Protein AF-0000000075209210 (afdb_homodimer)

Secondary structure (DSSP, 8-state):
-------HHHHHHHHHHHHHHHHHHHHHH-TT-----HHHHHHHHHHH-HHHHHBHHHHHHHHHHHHHHHHHHHHHSS-SSPPPHHHHHHHHHHHHHHHSPPBHHHHSBS----EETT-BHHHHHHHHHH-S-SEEEEEETTEEEEEEEHHHHHHHHHHHEETTEEE-TT-BGGGGGGGS-GGGEEEEETT-BHHHHHHHHHHHHHTT----EEEEESSS-TTS---EEE-HHHHHH--HHHHHHHHHT-/-------HHHHHHHHHHHHHHHHHHHHHH-TT-----HHHHHHHHHHH-HHHHHBHHHHHHHHHHHHHHHHHHHHHSS-SSPPPHHHHHHHHHHHHHHHSPPBHHHHSBS----EETT-BHHHHHHHHHH-S-SEEEEEETTEEEEEEEHHHHHHHHHHHEETTEEE-TT-BGGGGGGGS-GGGEEEEETT-BHHHHHHHHHHHHHTT----EEEEESBS-TTS---EEE-HHHHHH--HHHHHHHHHT-

Foldseek 3Di:
DCPPPCPLVNQLVLLVVLLVLVLVLLCVLCVPDPPSDSLVSLVVLLVQFVLSVVCSVVNVVSSVQNCQQVVVCVPPVDRPDGDDPVNSVVSNLSSVLSVDFAFPLVLFDQDAAAAEQFAQVVVVVVVCVVDPDFWHFYDDPQFTDAIHGPQLVVVLQVVQDDPNDHDRPSPGNNSSSVSDDRLQEFFDARRHGRSVVSNVCVVCVVVVHHHAKYFYANHRDRSGHTRGIDGPVSNVVDPSSVVVVVVVVD/DCPPPCPLVNQLVLLVVLLVLVLVLLCVLCVPDPPSDSLVSLVVLLVQFVLSVVCSVVNVVSSVVNCQQVVVCVPPVDRPDGDDPVNSVVSNLSSVLSVDFAFPLVLFDQDAAAAEQFAQVVVVVVVCVVDPDFWHFYDDPQFTDAIHGPQLVVVLQVVQDDPNDHDRPSPGNNSSSVSDDRLQEFFDARRHGRSVVSNVCVVCVVVVHHHAKYFYANHRDRSGHTRGIDGPVSNVVDPRSVVVVVVVVD

Solvent-accessible surface area (backbone atoms only — not comparable to full-atom values): 26006 Å² total; per-residue (Å²): 135,86,79,79,77,77,46,61,66,51,41,39,50,55,35,50,52,26,48,51,49,41,48,51,51,38,46,66,76,36,73,86,53,82,68,80,46,63,66,57,32,47,53,56,42,28,74,43,20,67,75,43,33,4,24,38,35,17,49,40,9,48,49,10,26,47,50,35,29,54,65,38,29,73,72,73,80,43,62,71,22,33,62,10,67,28,22,34,53,16,42,40,50,43,31,48,45,70,71,59,51,57,37,43,63,76,66,26,45,56,85,67,66,70,40,49,46,77,39,42,40,66,56,51,38,46,51,46,58,74,41,95,55,60,70,30,48,25,30,53,96,64,26,61,74,49,64,45,35,56,65,17,48,45,38,40,49,51,72,46,54,53,94,51,24,35,76,39,71,93,38,29,43,55,73,32,51,85,52,37,66,81,62,28,52,46,56,33,35,42,81,36,32,48,58,60,50,34,42,49,53,43,51,31,46,76,65,74,32,70,61,57,35,38,37,26,10,79,76,29,41,61,71,44,65,73,55,18,40,36,38,66,67,50,63,68,63,56,52,65,76,60,51,52,53,60,54,68,78,96,132,88,79,78,75,77,46,61,66,51,41,39,49,52,36,50,51,26,50,50,50,41,48,51,51,38,46,65,76,37,74,87,53,83,67,80,46,61,66,56,32,46,55,57,41,29,75,44,20,66,75,44,34,3,24,38,36,17,51,41,9,49,50,12,25,47,49,36,28,53,66,36,30,71,69,74,81,44,61,71,23,34,61,11,68,28,23,32,52,17,42,40,51,42,30,49,45,71,72,58,52,57,38,43,62,79,67,25,46,56,86,67,67,70,41,48,46,76,37,41,40,66,56,51,39,47,51,47,57,73,41,97,54,62,70,30,49,25,33,54,96,64,25,61,74,49,66,45,35,57,64,17,50,43,39,40,49,51,73,46,55,52,95,51,25,36,75,39,71,93,38,27,43,56,71,32,52,85,53,37,66,81,63,28,54,45,57,33,34,43,81,36,31,48,58,60,50,34,43,50,54,43,53,31,46,76,68,72,31,70,62,58,32,38,36,27,10,80,76,29,42,60,71,43,67,73,53,18,41,37,39,67,67,50,63,69,63,55,53,65,76,60,53,52,54,60,55,68,76,97

Radius of gyration: 26.26 Å; Cα contacts (8 Å, |Δi|>4): 910; chains: 2; bounding box: 50×87×66 Å

pLDDT: mean 80.46, std 16.46, range [27.28, 98.5]

Structure (mmCIF, N/CA/C/O backbone):
data_AF-0000000075209210-model_v1
#
loop_
_entity.id
_entity.type
_entity.pdbx_description
1 polymer 'CBS domain-containing protein'
#
loop_
_atom_site.group_PDB
_atom_site.id
_atom_site.type_symbol
_atom_site.label_atom_id
_atom_site.label_alt_id
_atom_site.label_comp_id
_atom_site.label_asym_id
_atom_site.label_entity_id
_atom_site.label_seq_id
_atom_site.pdbx_PDB_ins_code
_atom_site.Cartn_x
_atom_site.Cartn_y
_atom_site.Cartn_z
_atom_site.occupancy
_atom_site.B_iso_or_equiv
_atom_site.auth_seq_id
_atom_site.auth_comp_id
_atom_site.auth_asym_id
_atom_site.auth_atom_id
_atom_site.pdbx_PDB_model_num
ATOM 1 N N . MET A 1 1 ? -7.086 50.344 -8.32 1 27.28 1 MET A N 1
ATOM 2 C CA . MET A 1 1 ? -6.574 49 -8.047 1 27.28 1 MET A CA 1
ATOM 3 C C . MET A 1 1 ? -6.816 48.625 -6.59 1 27.28 1 MET A C 1
ATOM 5 O O . MET A 1 1 ? -6.18 49.156 -5.684 1 27.28 1 MET A O 1
ATOM 9 N N . ASN A 1 2 ? -8.016 48.562 -5.98 1 30.44 2 ASN A N 1
ATOM 10 C CA . ASN A 1 2 ? -8.633 48.594 -4.656 1 30.44 2 ASN A CA 1
ATOM 11 C C . ASN A 1 2 ? -8.086 47.469 -3.76 1 30.44 2 ASN A C 1
ATOM 13 O O . ASN A 1 2 ? -8.312 46.281 -4.02 1 30.44 2 ASN A O 1
ATOM 17 N N . ASN A 1 3 ? -6.77 47.438 -3.27 1 36.44 3 ASN A N 1
ATOM 18 C CA . ASN A 1 3 ? -5.879 46.688 -2.381 1 36.44 3 ASN A CA 1
ATOM 19 C C . ASN A 1 3 ? -6.609 46.188 -1.134 1 36.44 3 ASN A C 1
ATOM 21 O O . ASN A 1 3 ? -6.832 46.969 -0.198 1 36.44 3 ASN A O 1
ATOM 25 N N . THR A 1 4 ? -7.773 45.5 -1.054 1 41.09 4 THR A N 1
ATOM 26 C CA . THR A 1 4 ? -8.766 45.156 -0.043 1 41.09 4 THR A CA 1
ATOM 27 C C . THR A 1 4 ? -8.086 44.594 1.199 1 41.09 4 THR A C 1
ATOM 29 O O . THR A 1 4 ? -7.445 43.531 1.133 1 41.09 4 THR A O 1
ATOM 32 N N . ASN A 1 5 ? -7.535 45.188 2.17 1 49.09 5 ASN A N 1
ATOM 33 C CA . ASN A 1 5 ? -6.922 45.062 3.488 1 49.09 5 ASN A CA 1
ATOM 34 C C . ASN A 1 5 ? -7.594 43.969 4.316 1 49.09 5 ASN A C 1
ATOM 36 O O . ASN A 1 5 ? -8.734 44.125 4.75 1 49.09 5 ASN A O 1
ATOM 40 N N . ILE A 1 6 ? -7.359 42.75 4.059 1 60 6 ILE A N 1
ATOM 41 C CA . ILE A 1 6 ? -7.957 41.688 4.859 1 60 6 ILE A CA 1
ATOM 42 C C . ILE A 1 6 ? -7.664 41.938 6.34 1 60 6 ILE A C 1
ATOM 44 O O . ILE A 1 6 ? -6.504 42.031 6.742 1 60 6 ILE A O 1
ATOM 48 N N . SER A 1 7 ? -8.586 42.438 7.09 1 65.56 7 SER A N 1
ATOM 49 C CA . SER A 1 7 ? -8.5 42.719 8.516 1 65.56 7 SER A CA 1
ATOM 50 C C . SER A 1 7 ? -8.18 41.469 9.312 1 65.56 7 SER A C 1
ATOM 52 O O . SER A 1 7 ? -8.5 40.344 8.883 1 65.56 7 SER A O 1
ATOM 54 N N . PRO A 1 8 ? -7.254 41.5 10.211 1 67.06 8 PRO A N 1
ATOM 55 C CA . PRO A 1 8 ? -6.969 40.375 11.102 1 67.06 8 PRO A CA 1
ATOM 56 C C . PRO A 1 8 ? -8.227 39.625 11.531 1 67.06 8 PRO A C 1
ATOM 58 O O . PRO A 1 8 ? -8.211 38.406 11.648 1 67.06 8 PRO A O 1
ATOM 61 N N . ASN A 1 9 ? -9.273 40.406 11.656 1 67.94 9 ASN A N 1
ATOM 62 C CA . ASN A 1 9 ? -10.531 39.75 12.023 1 67.94 9 ASN A CA 1
ATOM 63 C C . ASN A 1 9 ? -11.062 38.875 10.898 1 67.94 9 ASN A C 1
ATOM 65 O O . ASN A 1 9 ? -11.641 37.812 11.156 1 67.94 9 ASN A O 1
ATOM 69 N N . ASP A 1 10 ? -10.758 39.281 9.703 1 78.44 10 ASP A N 1
ATOM 70 C CA . ASP A 1 10 ? -11.188 38.5 8.547 1 78.44 10 ASP A CA 1
ATOM 71 C C . ASP A 1 10 ? -10.422 37.188 8.453 1 78.44 10 ASP A C 1
ATOM 73 O O . ASP A 1 10 ? -11 36.156 8.148 1 78.44 10 ASP A O 1
ATOM 77 N N . LEU A 1 11 ? -9.195 37.219 8.75 1 81.56 11 LEU A N 1
ATOM 78 C CA . LEU A 1 11 ? -8.367 36.031 8.711 1 81.56 11 LEU A CA 1
ATOM 79 C C . LEU A 1 11 ? -8.797 35.031 9.781 1 81.56 11 LEU A C 1
ATOM 81 O O . LEU A 1 11 ? -8.852 33.812 9.523 1 81.56 11 LEU A O 1
ATOM 85 N N . ALA A 1 12 ? -9.078 35.594 10.914 1 77.94 12 ALA A N 1
ATOM 86 C CA . ALA A 1 12 ? -9.523 34.75 12.008 1 77.94 12 ALA A CA 1
ATOM 87 C C . ALA A 1 12 ? -10.844 34.062 11.664 1 77.94 12 ALA A C 1
ATOM 89 O O . ALA A 1 12 ? -11.031 32.875 11.945 1 77.94 12 ALA A O 1
ATOM 90 N N . GLU A 1 13 ? -11.719 34.781 11.094 1 79.56 13 GLU A N 1
ATOM 91 C CA . GLU A 1 13 ? -13.016 34.25 10.695 1 79.56 13 GLU A CA 1
ATOM 92 C C . GLU A 1 13 ? -12.859 33.188 9.625 1 79.56 13 GLU A C 1
ATOM 94 O O . GLU A 1 13 ? -13.477 32.125 9.703 1 79.56 13 GLU A O 1
ATOM 99 N N . ARG A 1 14 ? -12.055 33.438 8.633 1 84.62 14 ARG A N 1
ATOM 100 C CA . ARG A 1 14 ? -11.773 32.5 7.578 1 84.62 14 ARG A CA 1
ATOM 101 C C . ARG A 1 14 ? -11.172 31.203 8.148 1 84.62 14 ARG A C 1
ATOM 103 O O . ARG A 1 14 ? -11.539 30.109 7.727 1 84.62 14 ARG A O 1
ATOM 110 N N . PHE A 1 15 ? -10.336 31.375 9.078 1 88 15 PHE A N 1
ATOM 111 C CA . PHE A 1 15 ? -9.695 30.25 9.734 1 88 15 PHE A CA 1
ATOM 112 C C . PHE A 1 15 ? -10.727 29.406 10.477 1 88 15 PHE A C 1
ATOM 114 O O . PHE A 1 15 ? -10.766 28.188 10.32 1 88 15 PHE A O 1
ATOM 121 N N . GLU A 1 16 ? -11.508 30.109 11.18 1 81.56 16 GLU A N 1
ATOM 122 C CA . GLU A 1 16 ? -12.516 29.422 11.984 1 81.56 16 GLU A CA 1
ATOM 123 C C . GLU A 1 16 ? -13.508 28.672 11.102 1 81.56 16 GLU A C 1
ATOM 125 O O . GLU A 1 16 ? -13.922 27.562 11.43 1 81.56 16 GLU A O 1
ATOM 130 N N . VAL A 1 17 ? -13.859 29.25 10.016 1 84.62 17 VAL A N 1
ATOM 131 C CA . VAL A 1 17 ? -14.789 28.609 9.094 1 84.62 17 VAL A CA 1
ATOM 132 C C . VAL A 1 17 ? -14.172 27.344 8.531 1 84.62 17 VAL A C 1
ATOM 134 O O . VAL A 1 17 ? -14.812 26.281 8.523 1 84.62 17 VAL A O 1
ATOM 137 N N . ALA A 1 18 ? -12.969 27.406 8.133 1 89.75 18 ALA A N 1
ATOM 138 C CA . ALA A 1 18 ? -12.266 26.234 7.598 1 89.75 18 ALA A CA 1
ATOM 139 C C . ALA A 1 18 ? -12.102 25.156 8.664 1 89.75 18 ALA A C 1
ATOM 141 O O . ALA A 1 18 ? -12.281 23.969 8.391 1 89.75 18 ALA A O 1
ATOM 142 N N . PHE A 1 19 ? -11.812 25.609 9.852 1 90.12 19 PHE A N 1
ATOM 143 C CA . PHE A 1 19 ? -11.648 24.688 10.969 1 90.12 19 PHE A CA 1
ATOM 144 C C . PHE A 1 19 ? -12.945 23.938 11.242 1 90.12 19 PHE A C 1
ATOM 146 O O . PHE A 1 19 ? -12.945 22.719 11.391 1 90.12 19 PHE A O 1
ATOM 153 N N . ASN A 1 20 ? -13.953 24.719 11.25 1 85.38 20 ASN A N 1
ATOM 154 C CA . ASN A 1 20 ? -15.266 24.125 11.5 1 85.38 20 ASN A CA 1
ATOM 155 C C . ASN A 1 20 ? -15.656 23.156 10.391 1 85.38 20 ASN A C 1
ATOM 157 O O . ASN A 1 20 ? -16.281 22.125 10.656 1 85.38 20 ASN A O 1
ATOM 161 N N . GLN A 1 21 ? -15.258 23.469 9.195 1 87.5 21 GLN A N 1
ATOM 162 C CA . GLN A 1 21 ? -15.516 22.562 8.078 1 87.5 21 GLN A CA 1
ATOM 163 C C . GLN A 1 21 ? -14.789 21.234 8.258 1 87.5 21 GLN A C 1
ATOM 165 O O . GLN A 1 21 ? -15.383 20.172 8.078 1 87.5 21 GLN A O 1
ATOM 170 N N . ILE A 1 22 ? -13.641 21.312 8.664 1 91.31 22 ILE A N 1
ATOM 171 C CA . ILE A 1 22 ? -12.836 20.109 8.883 1 91.31 22 ILE A CA 1
ATOM 172 C C . ILE A 1 22 ? -13.414 19.312 10.047 1 91.31 22 ILE A C 1
ATOM 174 O O . ILE A 1 22 ? -13.508 18.078 9.984 1 91.31 22 ILE A O 1
ATOM 178 N N . HIS A 1 23 ? -13.789 20.141 11.062 1 89.81 23 HIS A N 1
ATOM 179 C CA . HIS A 1 23 ? -14.383 19.5 12.227 1 89.81 23 HIS A CA 1
ATOM 180 C C . HIS A 1 23 ? -15.633 18.703 11.844 1 89.81 23 HIS A C 1
ATOM 182 O O . HIS A 1 23 ? -15.805 17.562 12.273 1 89.81 23 HIS A O 1
ATOM 188 N N . HIS A 1 24 ? -16.406 19.281 10.969 1 86.38 24 HIS A N 1
ATOM 189 C CA . HIS A 1 24 ? -17.609 18.609 10.492 1 86.38 24 HIS A CA 1
ATOM 190 C C . HIS A 1 24 ? -17.266 17.359 9.695 1 86.38 24 HIS A C 1
ATOM 192 O O . HIS A 1 24 ? -17.922 16.312 9.852 1 86.38 24 HIS A O 1
ATOM 198 N N . ILE A 1 25 ? -16.281 17.422 8.914 1 88.06 25 ILE A N 1
ATOM 199 C CA . ILE A 1 25 ? -15.844 16.281 8.109 1 88.06 25 ILE A CA 1
ATOM 200 C C . ILE A 1 25 ? -15.359 15.156 9.016 1 88.06 25 ILE A C 1
ATOM 202 O O . ILE A 1 25 ? -15.727 14 8.828 1 88.06 25 ILE A O 1
ATOM 206 N N . LEU A 1 26 ? -14.594 15.508 10.047 1 88.88 26 LEU A N 1
ATOM 207 C CA . LEU A 1 26 ? -14.07 14.516 10.984 1 88.88 26 LEU A CA 1
ATOM 208 C C . LEU A 1 26 ? -15.195 13.836 11.742 1 88.88 26 LEU A C 1
ATOM 210 O O . LEU A 1 26 ? -15.156 12.625 11.969 1 88.88 26 LEU A O 1
ATOM 214 N N . LYS A 1 27 ? -16.188 14.641 12.086 1 83.69 27 LYS A N 1
ATOM 215 C CA . LYS A 1 27 ? -17.359 14.078 12.758 1 83.69 27 LYS A CA 1
ATOM 216 C C . LYS A 1 27 ? -18.078 13.07 11.867 1 83.69 27 LYS A C 1
ATOM 218 O O . LYS A 1 27 ? -18.469 11.992 12.32 1 83.69 27 LYS A O 1
ATOM 223 N N . ARG A 1 28 ? -18.172 13.43 10.617 1 83.56 28 ARG A N 1
ATOM 224 C CA . ARG A 1 28 ? -18.844 12.562 9.656 1 83.56 28 ARG A CA 1
ATOM 225 C C . ARG A 1 28 ? -18.078 11.258 9.477 1 83.56 28 ARG A C 1
ATOM 227 O O . ARG A 1 28 ? -18.688 10.188 9.32 1 83.56 28 ARG A O 1
ATOM 234 N N . LEU A 1 29 ? -16.766 11.359 9.586 1 85 29 LEU A N 1
ATOM 235 C CA . LEU A 1 29 ? -15.906 10.195 9.359 1 85 29 LEU A CA 1
ATOM 236 C C . LEU A 1 29 ? -15.875 9.297 10.594 1 85 29 LEU A C 1
ATOM 238 O O . LEU A 1 29 ? -15.383 8.164 10.523 1 85 29 LEU A O 1
ATOM 242 N N . ASN A 1 30 ? -16.375 9.852 11.734 1 82.81 30 ASN A N 1
ATOM 243 C CA . ASN A 1 30 ? -16.406 9.102 12.984 1 82.81 30 ASN A CA 1
ATOM 244 C C . ASN A 1 30 ? -17.797 9.102 13.609 1 82.81 30 ASN A C 1
ATOM 246 O O . ASN A 1 30 ? -17.984 9.578 14.727 1 82.81 30 ASN A O 1
ATOM 250 N N . PRO A 1 31 ? -18.719 8.477 12.961 1 76.94 31 PRO A N 1
ATOM 251 C CA . PRO A 1 31 ? -20.109 8.555 13.422 1 76.94 31 PRO A CA 1
ATOM 252 C C . PRO A 1 31 ? -20.328 7.852 14.766 1 76.94 31 PRO A C 1
ATOM 254 O O . PRO A 1 31 ? -21.219 8.219 15.516 1 76.94 31 PRO A O 1
ATOM 257 N N . ASP A 1 32 ? -19.484 6.906 15.031 1 75 32 ASP A N 1
ATOM 258 C CA . ASP A 1 32 ? -19.672 6.105 16.234 1 75 32 ASP A CA 1
ATOM 259 C C . ASP A 1 32 ? -18.938 6.703 17.422 1 75 32 ASP A C 1
ATOM 261 O O . ASP A 1 32 ? -19 6.172 18.531 1 75 32 ASP A O 1
ATOM 265 N N . GLU A 1 33 ? -18.172 7.77 17.172 1 75.81 33 GLU A N 1
ATOM 266 C CA . GLU A 1 33 ? -17.438 8.406 18.266 1 75.81 33 GLU A CA 1
ATOM 267 C C . GLU A 1 33 ? -18.297 9.43 18.984 1 75.81 33 GLU A C 1
ATOM 269 O O . GLU A 1 33 ? -18.828 10.352 18.375 1 75.81 33 GLU A O 1
ATOM 274 N N . TYR A 1 34 ? -18.5 9.227 20.281 1 70.5 34 TYR A N 1
ATOM 275 C CA . TYR A 1 34 ? -19.344 10.117 21.062 1 70.5 34 TYR A CA 1
ATOM 276 C C . TYR A 1 34 ? -18.562 11.367 21.484 1 70.5 34 TYR A C 1
ATOM 278 O O . TYR A 1 34 ? -19.156 12.438 21.656 1 70.5 34 TYR A O 1
ATOM 286 N N . ASN A 1 35 ? -17.156 11.102 21.703 1 70.81 35 ASN A N 1
ATOM 287 C CA . ASN A 1 35 ? -16.297 12.234 22 1 70.81 35 ASN A CA 1
ATOM 288 C C . ASN A 1 35 ? -16.047 13.094 20.766 1 70.81 35 ASN A C 1
ATOM 290 O O . ASN A 1 35 ? -15.344 12.68 19.844 1 70.81 35 ASN A O 1
ATOM 294 N N . ASP A 1 36 ? -16.703 14.32 20.828 1 77.94 36 ASP A N 1
ATOM 295 C CA . ASP A 1 36 ? -16.672 15.18 19.656 1 77.94 36 ASP A CA 1
ATOM 296 C C . ASP A 1 36 ? -15.445 16.109 19.688 1 77.94 36 ASP A C 1
ATOM 298 O O . ASP A 1 36 ? -15.383 17.078 18.938 1 77.94 36 ASP A O 1
ATOM 302 N N . ALA A 1 37 ? -14.469 15.727 20.531 1 84.38 37 ALA A N 1
ATOM 303 C CA . ALA A 1 37 ? -13.281 16.562 20.594 1 84.38 37 ALA A CA 1
ATOM 304 C C . ALA A 1 37 ? -12.477 16.469 19.297 1 84.38 37 ALA A C 1
ATOM 306 O O . ALA A 1 37 ? -12.234 15.383 18.781 1 84.38 37 ALA A O 1
ATOM 307 N N . PHE A 1 38 ? -12.172 17.641 18.797 1 88.94 38 PHE A N 1
ATOM 308 C CA . PHE A 1 38 ? -11.5 17.734 17.516 1 88.94 38 PHE A CA 1
ATOM 309 C C . PHE A 1 38 ? -10.281 16.812 17.469 1 88.94 38 PHE A C 1
ATOM 311 O O . PHE A 1 38 ? -10.141 16.031 16.531 1 88.94 38 PHE A O 1
ATOM 318 N N . VAL A 1 39 ? -9.445 16.828 18.5 1 82.88 39 VAL A N 1
ATOM 319 C CA . VAL A 1 39 ? -8.188 16.094 18.484 1 82.88 39 VAL A CA 1
ATOM 320 C C . VAL A 1 39 ? -8.469 14.594 18.562 1 82.88 39 VAL A C 1
ATOM 322 O O . VAL A 1 39 ? -7.773 13.789 17.938 1 82.88 39 VAL A O 1
ATOM 325 N N . LYS A 1 40 ? -9.43 14.219 19.281 1 82.56 40 LYS A N 1
ATOM 326 C CA . LYS A 1 40 ? -9.812 12.812 19.328 1 82.56 40 LYS A CA 1
ATOM 327 C C . LYS A 1 40 ? -10.289 12.312 17.969 1 82.56 40 LYS A C 1
ATOM 329 O O . LYS A 1 40 ? -9.828 11.273 17.5 1 82.56 40 LYS A O 1
ATOM 334 N N . LEU A 1 41 ? -11.172 13.094 17.406 1 87.56 41 LEU A N 1
ATOM 335 C CA . LEU A 1 41 ? -11.695 12.734 16.094 1 87.56 41 LEU A CA 1
ATOM 336 C C . LEU A 1 41 ? -10.578 12.703 15.055 1 87.56 41 LEU A C 1
ATOM 338 O O . LEU A 1 41 ? -10.555 11.828 14.18 1 87.56 41 LEU A O 1
ATOM 342 N N . LEU A 1 42 ? -9.719 13.656 15.219 1 87.12 42 LEU A N 1
ATOM 343 C CA . LEU A 1 42 ? -8.562 13.727 14.328 1 87.12 42 LEU A CA 1
ATOM 344 C C . LEU A 1 42 ? -7.691 12.484 14.477 1 87.12 42 LEU A C 1
ATOM 346 O O . LEU A 1 42 ? -7.305 11.875 13.477 1 87.12 42 LEU A O 1
ATOM 350 N N . SER A 1 43 ? -7.43 12.078 15.625 1 78.38 43 SER A N 1
ATOM 351 C CA . SER A 1 43 ? -6.602 10.906 15.891 1 78.38 43 SER A CA 1
ATOM 352 C C . SER A 1 43 ? -7.242 9.641 15.344 1 78.38 43 SER A C 1
ATOM 354 O O . SER A 1 43 ? -6.59 8.859 14.648 1 78.38 43 SER A O 1
ATOM 356 N N . ASP A 1 44 ? -8.484 9.492 15.555 1 80.06 44 ASP A N 1
ATOM 357 C CA . ASP A 1 44 ? -9.203 8.312 15.086 1 80.06 44 ASP A CA 1
ATOM 358 C C . ASP A 1 44 ? -9.227 8.258 13.562 1 80.06 44 ASP A C 1
ATOM 360 O O . ASP A 1 44 ? -8.984 7.203 12.969 1 80.06 44 ASP A O 1
ATOM 364 N N . SER A 1 45 ? -9.508 9.422 12.969 1 81.62 45 SER A N 1
ATOM 365 C CA . SER A 1 45 ? -9.602 9.484 11.516 1 81.62 45 SER A CA 1
ATOM 366 C C . SER A 1 45 ? -8.242 9.242 10.859 1 81.62 45 SER A C 1
ATOM 368 O O . SER A 1 45 ? -8.172 8.656 9.781 1 81.62 45 SER A O 1
ATOM 370 N N . SER A 1 46 ? -7.188 9.734 11.531 1 77.44 46 SER A N 1
ATOM 371 C CA . SER A 1 46 ? -5.852 9.617 10.961 1 77.44 46 SER A CA 1
ATOM 372 C C . SER A 1 46 ? -5.387 8.164 10.938 1 77.44 46 SER A C 1
ATOM 374 O O . SER A 1 46 ? -4.516 7.793 10.148 1 77.44 46 SER A O 1
ATOM 376 N N . ARG A 1 47 ? -6.035 7.336 11.703 1 67.69 47 ARG A N 1
ATOM 377 C CA . ARG A 1 47 ? -5.699 5.918 11.758 1 67.69 47 ARG A CA 1
ATOM 378 C C . ARG A 1 47 ? -6.355 5.16 10.609 1 67.69 47 ARG A C 1
ATOM 380 O O . ARG A 1 47 ? -5.836 4.141 10.156 1 67.69 47 ARG A O 1
ATOM 387 N N . LYS A 1 48 ? -7.434 5.742 10.164 1 68.88 48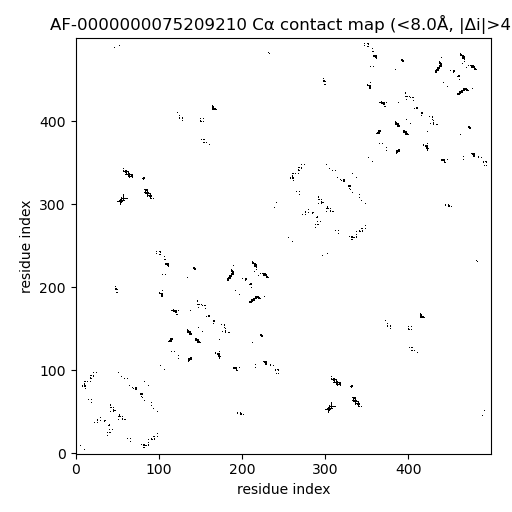 LYS A N 1
ATOM 388 C CA . LYS A 1 48 ? -8.266 5.035 9.203 1 68.88 48 LYS A CA 1
ATOM 389 C C . LYS A 1 48 ? -8.055 5.578 7.789 1 68.88 48 LYS A C 1
ATOM 391 O O . LYS A 1 48 ? -8.242 4.855 6.809 1 68.88 48 LYS A O 1
ATOM 396 N N . HIS A 1 49 ? -7.719 6.875 7.758 1 72.12 49 HIS A N 1
ATOM 397 C CA . HIS A 1 49 ? -7.719 7.555 6.465 1 72.12 49 HIS A CA 1
ATOM 398 C C . HIS A 1 49 ? -6.359 8.18 6.172 1 72.12 49 HIS A C 1
ATOM 400 O O . HIS A 1 49 ? -5.922 9.086 6.883 1 72.12 49 HIS A O 1
ATOM 406 N N . ARG A 1 50 ? -5.812 7.75 5.133 1 66.56 50 ARG A N 1
ATOM 407 C CA . ARG A 1 50 ? -4.473 8.188 4.766 1 66.56 50 ARG A CA 1
ATOM 408 C C . ARG A 1 50 ? -4.43 9.695 4.535 1 66.56 50 ARG A C 1
ATOM 410 O O . ARG A 1 50 ? -3.473 10.367 4.93 1 66.56 50 ARG A O 1
ATOM 417 N N . ALA A 1 51 ? -5.465 10.172 3.842 1 68.19 51 ALA A N 1
ATOM 418 C CA . ALA A 1 51 ? -5.516 11.602 3.562 1 68.19 51 ALA A CA 1
ATOM 419 C C . ALA A 1 51 ? -5.5 12.414 4.855 1 68.19 51 ALA A C 1
ATOM 421 O O . ALA A 1 51 ? -4.879 13.477 4.918 1 68.19 51 ALA A O 1
ATOM 422 N N . ILE A 1 52 ? -6.195 11.883 5.855 1 76.44 52 ILE A N 1
ATOM 423 C CA . ILE A 1 52 ? -6.238 12.578 7.137 1 76.44 52 ILE A CA 1
ATOM 424 C C . ILE A 1 52 ? -4.922 12.383 7.879 1 76.44 52 ILE A C 1
ATOM 426 O O . ILE A 1 52 ? -4.418 13.305 8.523 1 76.44 52 ILE A O 1
ATOM 430 N N . GLN A 1 53 ? -4.449 11.211 7.758 1 70.94 53 GLN A N 1
ATOM 431 C CA . GLN A 1 53 ? -3.162 10.922 8.383 1 70.94 53 GLN A CA 1
ATOM 432 C C . GLN A 1 53 ? -2.092 11.906 7.914 1 70.94 53 GLN A C 1
ATOM 434 O O . GLN A 1 53 ? -1.278 12.367 8.711 1 70.94 53 GLN A O 1
ATOM 439 N N . ARG A 1 54 ? -2.203 12.312 6.758 1 66.44 54 ARG A N 1
ATOM 440 C CA . ARG A 1 54 ? -1.206 13.195 6.152 1 66.44 54 ARG A CA 1
ATOM 441 C C . ARG A 1 54 ? -1.268 14.594 6.754 1 66.44 54 ARG A C 1
ATOM 443 O O . ARG A 1 54 ? -0.245 15.273 6.859 1 66.44 54 ARG A O 1
ATOM 450 N N . VAL A 1 55 ? -2.432 14.945 7.133 1 72.56 55 VAL A N 1
ATOM 451 C CA . VAL A 1 55 ? -2.582 16.297 7.633 1 72.56 55 VAL A CA 1
ATOM 452 C C . VAL A 1 55 ? -2.818 16.281 9.141 1 72.56 55 VAL A C 1
ATOM 454 O O . VAL A 1 55 ? -3.26 17.266 9.727 1 72.56 55 VAL A O 1
ATOM 457 N N . TYR A 1 56 ? -2.502 15.172 9.75 1 74.06 56 TYR A N 1
ATOM 458 C CA . TYR A 1 56 ? -2.795 15.008 11.172 1 74.06 56 TYR A CA 1
ATOM 459 C C . TYR A 1 56 ? -2.074 16.062 12.008 1 74.06 56 TYR A C 1
ATOM 461 O O . TYR A 1 56 ? -2.699 16.75 12.805 1 74.06 56 TYR A O 1
ATOM 469 N N . TYR A 1 57 ? -0.864 16.219 11.797 1 63.62 57 TYR A N 1
ATOM 470 C CA . TYR A 1 57 ? -0.077 17.109 12.633 1 63.62 57 TYR A CA 1
ATOM 471 C C . TYR A 1 57 ? -0.453 18.578 12.383 1 63.62 57 TYR A C 1
ATOM 473 O O . TYR A 1 57 ? -0.527 19.375 13.32 1 63.62 57 TYR A O 1
ATOM 481 N N . ASP A 1 58 ? -0.665 18.875 11.109 1 72.5 58 ASP A N 1
ATOM 482 C CA . ASP A 1 58 ? -1.149 20.203 10.805 1 72.5 58 ASP A CA 1
ATOM 483 C C . ASP A 1 58 ? -2.453 20.5 11.547 1 72.5 58 ASP A C 1
ATOM 485 O O . ASP A 1 58 ? -2.594 21.547 12.18 1 72.5 58 ASP A O 1
ATOM 489 N N . LEU A 1 59 ? -3.305 19.609 11.477 1 84.12 59 LEU A N 1
ATOM 490 C CA . LEU A 1 59 ? -4.621 19.828 12.062 1 84.12 59 LEU A CA 1
ATOM 491 C C . LEU A 1 59 ? -4.543 19.875 13.586 1 84.12 59 LEU A C 1
ATOM 493 O O . LEU A 1 59 ? -5.293 20.609 14.227 1 84.12 59 LEU A O 1
ATOM 497 N N . ARG A 1 60 ? -3.57 19.125 14.102 1 78.25 60 ARG A N 1
ATOM 498 C CA . ARG A 1 60 ? -3.361 19.188 15.547 1 78.25 60 ARG A CA 1
ATOM 499 C C . ARG A 1 60 ? -2.875 20.562 15.961 1 78.25 60 ARG A C 1
ATOM 501 O O . ARG A 1 60 ? -3.348 21.125 16.953 1 78.25 60 ARG A O 1
ATOM 508 N N . GLN A 1 61 ? -1.955 21.062 15.227 1 74.06 61 GLN A N 1
ATOM 509 C CA . GLN A 1 61 ? -1.461 22.406 15.484 1 74.06 61 GLN A CA 1
ATOM 510 C C . GLN A 1 61 ? -2.568 23.438 15.312 1 74.06 61 GLN A C 1
ATOM 512 O O . GLN A 1 61 ? -2.666 24.391 16.094 1 74.06 61 GLN A O 1
ATOM 517 N N . PHE A 1 62 ? -3.346 23.297 14.297 1 83 62 PHE A N 1
ATOM 518 C CA . PHE A 1 62 ? -4.441 24.219 14.062 1 83 62 PHE A CA 1
ATOM 519 C C . PHE A 1 62 ? -5.461 24.156 15.195 1 83 62 PHE A C 1
ATOM 521 O O . PHE A 1 62 ? -6.066 25.172 15.547 1 83 62 PHE A O 1
ATOM 528 N N . ALA A 1 63 ? -5.562 23 15.734 1 83.12 63 ALA A N 1
ATOM 529 C CA . ALA A 1 63 ? -6.441 22.875 16.891 1 83.12 63 ALA A CA 1
ATOM 530 C C . ALA A 1 63 ? -5.934 23.703 18.062 1 83.12 63 ALA A C 1
ATOM 532 O O . ALA A 1 63 ? -6.715 24.375 18.75 1 83.12 63 ALA A O 1
ATOM 533 N N . LYS A 1 64 ? -4.645 23.641 18.25 1 75.5 64 LYS A N 1
ATOM 534 C CA . LYS A 1 64 ? -4.039 24.438 19.312 1 75.5 64 LYS A CA 1
ATOM 535 C C . LYS A 1 64 ? -4.238 25.938 19.047 1 75.5 64 LYS A C 1
ATOM 537 O O . LYS A 1 64 ? -4.578 26.688 19.969 1 75.5 64 LYS A O 1
ATOM 542 N N . LEU A 1 65 ? -4.047 26.312 17.844 1 76.38 65 LEU A N 1
ATOM 543 C CA . LEU A 1 65 ? -4.227 27.703 17.453 1 76.38 65 LEU A CA 1
ATOM 544 C C . LEU A 1 65 ? -5.672 28.141 17.641 1 76.38 65 LEU A C 1
ATOM 546 O O . LEU A 1 65 ? -5.934 29.25 18.156 1 76.38 65 LEU A O 1
ATOM 550 N N . ARG A 1 66 ? -6.547 27.312 17.234 1 79.5 66 ARG A N 1
ATOM 551 C CA . ARG A 1 66 ? -7.969 27.609 17.375 1 79.5 66 ARG A CA 1
ATOM 552 C C . ARG A 1 66 ? -8.336 27.828 18.844 1 79.5 66 ARG A C 1
ATOM 554 O O . ARG A 1 66 ? -9.141 28.719 19.156 1 79.5 66 ARG A O 1
ATOM 561 N N . ASN A 1 67 ? -7.793 26.969 19.703 1 72.69 67 ASN A N 1
ATOM 562 C CA . ASN A 1 67 ? -8.055 27.125 21.125 1 72.69 67 ASN A CA 1
ATOM 563 C C . ASN A 1 67 ? -7.547 28.469 21.641 1 72.69 67 ASN A C 1
ATOM 565 O O . ASN A 1 67 ? -8.195 29.094 22.484 1 72.69 67 ASN A O 1
ATOM 569 N N . ALA A 1 68 ? -6.422 28.859 21.141 1 67.38 68 ALA A N 1
ATOM 570 C CA . ALA A 1 68 ? -5.848 30.141 21.531 1 67.38 68 ALA A CA 1
ATOM 571 C C . ALA A 1 68 ? -6.695 31.312 21.016 1 67.38 68 ALA A C 1
ATOM 573 O O . ALA A 1 68 ? -6.828 32.312 21.703 1 67.38 68 ALA A O 1
ATOM 574 N N . LEU A 1 69 ? -7.293 31.125 19.844 1 67.06 69 LEU A N 1
ATOM 575 C CA . LEU A 1 69 ? -8.117 32.156 19.234 1 67.06 69 LEU A CA 1
ATOM 576 C C . LEU A 1 69 ? -9.453 32.281 19.953 1 67.06 69 LEU A C 1
ATOM 578 O O . LEU A 1 69 ? -9.922 33.406 20.203 1 67.06 69 LEU A O 1
ATOM 582 N N . VAL A 1 70 ? -10.141 31.172 20.281 1 63.31 70 VAL A N 1
ATOM 583 C CA . VAL A 1 70 ? -11.484 31.172 20.859 1 63.31 70 VAL A CA 1
ATOM 584 C C . VAL A 1 70 ? -11.422 31.547 22.328 1 63.31 70 VAL A C 1
ATOM 586 O O . VAL A 1 70 ? -12.281 32.281 22.828 1 63.31 70 VAL A O 1
ATOM 589 N N . HIS A 1 71 ? -10.539 30.766 23.125 1 53.22 71 HIS A N 1
ATOM 590 C CA . HIS A 1 71 ? -10.453 31.094 24.547 1 53.22 71 HIS A CA 1
ATOM 591 C C . HIS A 1 71 ? -10.18 32.562 24.766 1 53.22 71 HIS A C 1
ATOM 593 O O . HIS A 1 71 ? -10.68 33.156 25.719 1 53.22 71 HIS A O 1
ATOM 599 N N . GLU A 1 72 ? -9.383 33.125 23.984 1 44.62 72 GLU A N 1
ATOM 600 C CA . GLU A 1 72 ? -9.055 34.531 24.188 1 44.62 72 GLU A CA 1
ATOM 601 C C . GLU A 1 72 ? -10.164 35.438 23.672 1 44.62 72 GLU A C 1
ATOM 603 O O . GLU A 1 72 ? -10.281 36.594 24.094 1 44.62 72 GLU A O 1
ATOM 608 N N . LYS A 1 73 ? -10.992 35 22.797 1 45.53 73 LYS A N 1
ATOM 609 C CA . LYS A 1 73 ? -12.148 35.781 22.375 1 45.53 73 LYS A CA 1
ATOM 610 C C . LYS A 1 73 ? -13.047 36.125 23.547 1 45.53 73 LYS A C 1
ATOM 612 O O . LYS A 1 73 ? -13.727 37.156 23.531 1 45.53 73 LYS A O 1
ATOM 617 N N . LEU A 1 74 ? -13.188 35.25 24.5 1 42.09 74 LEU A N 1
ATOM 618 C CA . LEU A 1 74 ? -14.148 35.531 25.578 1 42.09 74 LEU A CA 1
ATOM 619 C C . LEU A 1 74 ? -13.859 36.875 26.234 1 42.09 74 LEU A C 1
ATOM 621 O O . LEU A 1 74 ? -14.75 37.469 26.828 1 42.09 74 LEU A O 1
ATOM 625 N N . ARG A 1 75 ? -12.648 37.281 26.281 1 40.56 75 ARG A N 1
ATOM 626 C CA . ARG A 1 75 ? -12.539 38.5 27.062 1 40.56 75 ARG A CA 1
ATOM 627 C C . ARG A 1 75 ? -12.938 39.719 26.234 1 40.56 75 ARG A C 1
ATOM 629 O O . ARG A 1 75 ? -13.641 40.625 26.719 1 40.56 75 ARG A O 1
ATOM 636 N N . LYS A 1 76 ? -12.18 40.344 25.312 1 45.84 76 LYS A N 1
ATOM 637 C CA . LYS A 1 76 ? -12.414 41.688 24.766 1 45.84 76 LYS A CA 1
ATOM 638 C C . LYS A 1 76 ? -12.773 41.625 23.281 1 45.84 76 LYS A C 1
ATOM 640 O O . LYS A 1 76 ? -12.602 42.594 22.562 1 45.84 76 LYS A O 1
ATOM 645 N N . HIS A 1 77 ? -13.539 40.688 22.719 1 45.28 77 HIS A N 1
ATOM 646 C CA . HIS A 1 77 ? -13.984 40.656 21.344 1 45.28 77 HIS A CA 1
ATOM 647 C C . HIS A 1 77 ? -12.805 40.688 20.375 1 45.28 77 HIS A C 1
ATOM 649 O O . HIS A 1 77 ? -12.953 41.125 19.234 1 45.28 77 HIS A O 1
ATOM 655 N N . THR A 1 78 ? -11.555 40.812 20.75 1 42.56 78 THR A N 1
ATOM 656 C CA . THR A 1 78 ? -10.375 40.906 19.891 1 42.56 78 THR A CA 1
ATOM 657 C C . THR A 1 78 ? -9.57 39.594 19.938 1 42.56 78 THR A C 1
ATOM 659 O O . THR A 1 78 ? -9.492 38.938 20.969 1 42.56 78 THR A O 1
ATOM 662 N N . TYR A 1 79 ? -9.359 38.938 18.797 1 47.31 79 TYR A N 1
ATOM 663 C CA . TYR A 1 79 ? -8.523 37.75 18.703 1 47.31 79 TYR A CA 1
ATOM 664 C C . TYR A 1 79 ? -7.152 38 19.328 1 47.31 79 TYR A C 1
ATOM 666 O O . TYR A 1 79 ? -6.527 39.031 19.078 1 47.31 79 TYR A O 1
ATOM 674 N N . ILE A 1 80 ? -6.762 37.469 20.484 1 51.25 80 ILE A N 1
ATOM 675 C CA . ILE A 1 80 ? -5.461 37.656 21.109 1 51.25 80 ILE A CA 1
ATOM 676 C C . ILE A 1 80 ? -4.355 37.25 20.141 1 51.25 80 ILE A C 1
ATOM 678 O O . ILE A 1 80 ? -3.268 37.844 20.156 1 51.25 80 ILE A O 1
ATOM 682 N N . ALA A 1 81 ? -4.695 36.219 19.188 1 59.69 81 ALA A N 1
ATOM 683 C CA . ALA A 1 81 ? -3.768 35.781 18.156 1 59.69 81 ALA A CA 1
ATOM 684 C C . ALA A 1 81 ? -4.461 35.688 16.797 1 59.69 81 ALA A C 1
ATOM 686 O O . ALA A 1 81 ? -5.672 35.469 16.734 1 59.69 81 ALA A O 1
ATOM 687 N N . THR A 1 82 ? -3.947 36.281 15.836 1 68.12 82 THR A N 1
ATOM 688 C CA . THR A 1 82 ? -4.48 36.188 14.477 1 68.12 82 THR A CA 1
ATOM 689 C C . THR A 1 82 ? -3.633 35.25 13.633 1 68.12 82 THR A C 1
ATOM 691 O O . THR A 1 82 ? -2.402 35.281 13.664 1 68.12 82 THR A O 1
ATOM 694 N N . PRO A 1 83 ? -4.414 34.312 13.016 1 75.56 83 PRO A N 1
ATOM 695 C CA . PRO A 1 83 ? -3.648 33.438 12.141 1 75.56 83 PRO A CA 1
ATOM 696 C C . PRO A 1 83 ? -2.973 34.156 10.984 1 75.56 83 PRO A C 1
ATOM 698 O O . PRO A 1 83 ? -3.459 35.219 10.547 1 75.56 83 PRO A O 1
ATOM 701 N N . SER A 1 84 ? -1.889 33.688 10.609 1 74.38 84 SER A N 1
ATOM 702 C CA . SER A 1 84 ? -1.24 34.219 9.414 1 74.38 84 SER A CA 1
ATOM 703 C C . SER A 1 84 ? -2.027 33.875 8.156 1 74.38 84 SER A C 1
ATOM 705 O O . SER A 1 84 ? -2.883 33 8.172 1 74.38 84 SER A O 1
ATOM 707 N N . ILE A 1 85 ? -1.865 34.625 7.172 1 78.19 85 ILE A N 1
ATOM 708 C CA . ILE A 1 85 ? -2.525 34.375 5.895 1 78.19 85 ILE A CA 1
ATOM 709 C C . ILE A 1 85 ? -2.109 33 5.363 1 78.19 85 ILE A C 1
ATOM 711 O O . ILE A 1 85 ? -2.92 32.281 4.773 1 78.19 85 ILE A O 1
ATOM 715 N N . GLU A 1 86 ? -1.011 32.625 5.633 1 74.31 86 GLU A N 1
ATOM 716 C CA . GLU A 1 86 ? -0.518 31.312 5.203 1 74.31 86 GLU A CA 1
ATOM 717 C C . GLU A 1 86 ? -1.27 30.172 5.898 1 74.31 86 GLU A C 1
ATOM 719 O O . GLU A 1 86 ? -1.655 29.203 5.262 1 74.31 86 GLU A O 1
ATOM 724 N N . ALA A 1 87 ? -1.438 30.344 7.207 1 76.31 87 ALA A N 1
ATOM 725 C CA . ALA A 1 87 ? -2.188 29.328 7.961 1 76.31 87 ALA A CA 1
ATOM 726 C C . ALA A 1 87 ? -3.625 29.234 7.461 1 76.31 87 ALA A C 1
ATOM 728 O O . ALA A 1 87 ? -4.168 28.125 7.336 1 76.31 87 ALA A O 1
ATOM 729 N N . VAL A 1 88 ? -4.137 30.359 7.133 1 81.81 88 VAL A N 1
ATOM 730 C CA . VAL A 1 88 ? -5.52 30.406 6.672 1 81.81 88 VAL A CA 1
ATOM 731 C C . VAL A 1 88 ? -5.629 29.719 5.312 1 81.81 88 VAL A C 1
ATOM 733 O O . VAL A 1 88 ? -6.516 28.875 5.102 1 81.81 88 VAL A O 1
ATOM 736 N N . LEU A 1 89 ? -4.727 29.984 4.473 1 79.88 89 LEU A N 1
ATOM 737 C CA . LEU A 1 89 ? -4.75 29.359 3.152 1 79.88 89 LEU A CA 1
ATOM 738 C C . LEU A 1 89 ? -4.508 27.859 3.246 1 79.88 89 LEU A C 1
ATOM 740 O O . LEU A 1 89 ? -5.137 27.078 2.529 1 79.88 89 LEU A O 1
ATOM 744 N N . GLN A 1 90 ? -3.721 27.5 4.109 1 79.88 90 GLN A N 1
ATOM 745 C CA . GLN A 1 90 ? -3.416 26.078 4.289 1 79.88 90 GLN A CA 1
ATOM 746 C C . GLN A 1 90 ? -4.633 25.312 4.797 1 79.88 90 GLN A C 1
ATOM 748 O O . GLN A 1 90 ? -4.984 24.266 4.25 1 79.88 90 GLN A O 1
ATOM 753 N N . ILE A 1 91 ? -5.203 25.797 5.844 1 85.88 91 ILE A N 1
ATOM 754 C CA . ILE A 1 91 ? -6.324 25.062 6.418 1 85.88 91 ILE A CA 1
ATOM 755 C C . ILE A 1 91 ? -7.5 25.078 5.445 1 85.88 91 ILE A C 1
ATOM 757 O O . ILE A 1 91 ? -8.266 24.109 5.375 1 85.88 91 ILE A O 1
ATOM 761 N N . GLU A 1 92 ? -7.578 26.125 4.648 1 83.62 92 GLU A N 1
ATOM 762 C CA . GLU A 1 92 ? -8.641 26.172 3.648 1 83.62 92 GLU A CA 1
ATOM 763 C C . GLU A 1 92 ? -8.414 25.156 2.543 1 83.62 92 GLU A C 1
ATOM 765 O O . GLU A 1 92 ? -9.359 24.516 2.066 1 83.62 92 GLU A O 1
ATOM 770 N N . ASN A 1 93 ? -7.238 25.016 2.15 1 80 93 ASN A N 1
ATOM 771 C CA . ASN A 1 93 ? -6.91 24 1.161 1 80 93 ASN A CA 1
ATOM 772 C C . ASN A 1 93 ? -7.191 22.594 1.688 1 80 93 ASN A C 1
ATOM 774 O O . ASN A 1 93 ? -7.766 21.766 0.981 1 80 93 ASN A O 1
ATOM 778 N N . ILE A 1 94 ? -6.77 22.359 2.895 1 80.94 94 ILE A N 1
ATOM 779 C CA . ILE A 1 94 ? -7.023 21.062 3.516 1 80.94 94 ILE A CA 1
ATOM 780 C C . ILE A 1 94 ? -8.531 20.797 3.572 1 80.94 94 ILE A C 1
ATOM 782 O O . ILE A 1 94 ? -8.992 19.703 3.24 1 80.94 94 ILE A O 1
ATOM 786 N N . ALA A 1 95 ? -9.211 21.859 3.961 1 83.62 95 ALA A N 1
ATOM 787 C CA . ALA A 1 95 ? -10.664 21.75 4.031 1 83.62 95 ALA A CA 1
ATOM 788 C C . ALA A 1 95 ? -11.258 21.391 2.668 1 83.62 95 ALA A C 1
ATOM 790 O O . ALA A 1 95 ? -12.141 20.547 2.566 1 83.62 95 ALA A O 1
ATOM 791 N N . HIS A 1 96 ? -10.695 22 1.695 1 80.38 96 HIS A N 1
ATOM 792 C CA . HIS A 1 96 ? -11.195 21.781 0.343 1 80.38 96 HIS A CA 1
ATOM 793 C C . HIS A 1 96 ? -10.922 20.359 -0.123 1 80.38 96 HIS A C 1
ATOM 795 O O . HIS A 1 96 ? -11.82 19.688 -0.628 1 80.38 96 HIS A O 1
ATOM 801 N N . VAL A 1 97 ? -9.812 19.891 0.083 1 75.19 97 VAL A N 1
ATOM 802 C CA . VAL A 1 97 ? -9.406 18.547 -0.353 1 75.19 97 VAL A CA 1
ATOM 803 C C . VAL A 1 97 ? -10.203 17.5 0.415 1 75.19 97 VAL A C 1
ATOM 805 O O . VAL A 1 97 ? -10.656 16.5 -0.166 1 75.19 97 VAL A O 1
ATOM 808 N N . LEU A 1 98 ? -10.352 17.75 1.69 1 80.06 98 LEU A N 1
ATOM 809 C CA . LEU A 1 98 ? -11.07 16.781 2.516 1 80.06 98 LEU A CA 1
ATOM 810 C C . LEU A 1 98 ? -12.562 16.797 2.199 1 80.06 98 LEU A C 1
ATOM 812 O O . LEU A 1 98 ? -13.242 15.781 2.346 1 80.06 98 LEU A O 1
ATOM 816 N N . ASP A 1 99 ? -12.914 17.938 1.698 1 77.56 99 ASP A N 1
ATOM 817 C CA . ASP A 1 99 ? -14.336 18.078 1.386 1 77.56 99 ASP A CA 1
ATOM 818 C C . ASP A 1 99 ? -14.672 17.438 0.046 1 77.56 99 ASP A C 1
ATOM 820 O O . ASP A 1 99 ? -15.789 16.969 -0.158 1 77.56 99 ASP A O 1
ATOM 824 N N . LYS A 1 100 ? -13.609 17.5 -0.888 1 77.06 100 LYS A N 1
ATOM 825 C CA . LYS A 1 100 ? -13.828 16.891 -2.195 1 77.06 100 LYS A CA 1
ATOM 826 C C . LYS A 1 100 ? -12.719 15.883 -2.523 1 77.06 100 LYS A C 1
ATOM 828 O O . LYS A 1 100 ? -11.961 16.078 -3.475 1 77.06 100 LYS A O 1
ATOM 833 N N . PRO A 1 101 ? -12.711 14.898 -1.857 1 76.38 101 PRO A N 1
ATOM 834 C CA . PRO A 1 101 ? -11.695 13.883 -2.127 1 76.38 101 PRO A CA 1
ATOM 835 C C . PRO A 1 101 ? -11.883 13.211 -3.486 1 76.38 101 PRO A C 1
ATOM 837 O O . PRO A 1 101 ? -12.984 13.227 -4.039 1 76.38 101 PRO A O 1
ATOM 840 N N . PRO A 1 102 ? -10.758 12.703 -4.109 1 76.94 102 PRO A N 1
ATOM 841 C CA . PRO A 1 102 ? -10.914 12 -5.383 1 76.94 102 PRO A CA 1
ATOM 842 C C . PRO A 1 102 ? -11.859 10.805 -5.293 1 76.94 102 PRO A C 1
ATOM 844 O O . PRO A 1 102 ? -11.938 10.156 -4.242 1 76.94 102 PRO A O 1
ATOM 847 N N . SER A 1 103 ? -12.445 10.625 -6.43 1 83.88 103 SER A N 1
ATOM 848 C CA . SER A 1 103 ? -13.305 9.453 -6.516 1 83.88 103 SER A CA 1
ATOM 849 C C . SER A 1 103 ? -12.508 8.195 -6.82 1 83.88 103 SER A C 1
ATOM 851 O O . SER A 1 103 ? -11.367 8.281 -7.289 1 83.88 103 SER A O 1
ATOM 853 N N . VAL A 1 104 ? -13.078 7.062 -6.562 1 88.62 104 VAL A N 1
ATOM 854 C CA . VAL A 1 104 ? -12.43 5.781 -6.828 1 88.62 104 VAL A CA 1
ATOM 855 C C . VAL A 1 104 ? -12.203 5.617 -8.328 1 88.62 104 VAL A C 1
ATOM 857 O O . VAL A 1 104 ? -11.242 4.973 -8.75 1 88.62 104 VAL A O 1
ATOM 860 N N . THR A 1 105 ? -13.008 6.262 -9.148 1 88.31 105 THR A N 1
ATOM 861 C CA . THR A 1 105 ? -12.859 6.148 -10.594 1 88.31 105 THR A CA 1
ATOM 862 C C . THR A 1 105 ? -11.586 6.844 -11.062 1 88.31 105 THR A C 1
ATOM 864 O O . THR A 1 105 ? -10.992 6.449 -12.07 1 88.31 105 THR A O 1
ATOM 867 N N . GLN A 1 106 ? -11.172 7.77 -10.328 1 83.25 106 GLN A N 1
ATOM 868 C CA . GLN A 1 106 ? -9.977 8.531 -10.688 1 83.25 106 GLN A CA 1
ATOM 869 C C . GLN A 1 106 ? -8.711 7.758 -10.336 1 83.25 106 GLN A C 1
ATOM 871 O O . GLN A 1 106 ? -7.645 8.016 -10.898 1 83.25 106 GLN A O 1
ATOM 876 N N . ILE A 1 107 ? -8.922 6.836 -9.477 1 81.25 107 ILE A N 1
ATOM 877 C CA . ILE A 1 107 ? -7.758 6.098 -9.008 1 81.25 107 ILE A CA 1
ATOM 878 C C . ILE A 1 107 ? -7.727 4.715 -9.656 1 81.25 107 ILE A C 1
ATOM 880 O O . ILE A 1 107 ? -6.656 4.117 -9.805 1 81.25 107 ILE A O 1
ATOM 884 N N . ALA A 1 108 ? -8.844 4.277 -10.062 1 85.19 108 ALA A N 1
ATOM 885 C CA . ALA A 1 108 ? -8.992 2.906 -10.547 1 85.19 108 ALA A CA 1
ATOM 886 C C . ALA A 1 108 ? -8.383 2.752 -11.938 1 85.19 108 ALA A C 1
ATOM 888 O O . ALA A 1 108 ? -8.375 3.699 -12.727 1 85.19 108 ALA A O 1
ATOM 889 N N . THR A 1 109 ? -7.836 1.557 -12.117 1 77.88 109 THR A N 1
ATOM 890 C CA . THR A 1 109 ? -7.48 1.182 -13.484 1 77.88 109 THR A CA 1
ATOM 891 C C . THR A 1 109 ? -8.727 0.81 -14.281 1 77.88 109 THR A C 1
ATOM 893 O O . THR A 1 109 ? -9.492 -0.065 -13.875 1 77.88 109 THR A O 1
ATOM 896 N N . ALA A 1 110 ? -8.922 1.448 -15.391 1 74.75 110 ALA A N 1
ATOM 897 C CA . ALA A 1 110 ? -10.148 1.305 -16.156 1 74.75 110 ALA A CA 1
ATOM 898 C C . ALA A 1 110 ? -10.133 0.02 -16.984 1 74.75 110 ALA A C 1
ATOM 900 O O . ALA A 1 110 ? -11.172 -0.61 -17.188 1 74.75 110 ALA A O 1
ATOM 901 N N . ALA A 1 111 ? -9.094 -0.429 -17.484 1 80.69 111 ALA A N 1
ATOM 902 C CA . ALA A 1 111 ? -9.047 -1.623 -18.328 1 80.69 111 ALA A CA 1
ATOM 903 C C . ALA A 1 111 ? -8.922 -2.887 -17.484 1 80.69 111 ALA A C 1
ATOM 905 O O . ALA A 1 111 ? -7.84 -3.471 -17.375 1 80.69 111 ALA A O 1
ATOM 906 N N . VAL A 1 112 ? -10.102 -3.32 -17.031 1 86.69 112 VAL A N 1
ATOM 907 C CA . VAL A 1 112 ? -10.086 -4.504 -16.172 1 86.69 112 VAL A CA 1
ATOM 908 C C . VAL A 1 112 ? -10.062 -5.762 -17.031 1 86.69 112 VAL A C 1
ATOM 910 O O . VAL A 1 112 ? -10.953 -5.977 -17.859 1 86.69 112 VAL A O 1
ATOM 913 N N . VAL A 1 113 ? -9.062 -6.594 -16.969 1 90 113 VAL A N 1
ATOM 914 C CA . VAL A 1 113 ? -9.008 -7.891 -17.641 1 90 113 VAL A CA 1
ATOM 915 C C . VAL A 1 113 ? -9.828 -8.914 -16.859 1 90 113 VAL A C 1
ATOM 917 O O . VAL A 1 113 ? -9.508 -9.219 -15.711 1 90 113 VAL A O 1
ATOM 920 N N . THR A 1 114 ? -10.883 -9.398 -17.547 1 93.56 114 THR A N 1
ATOM 921 C CA . THR A 1 114 ? -11.734 -10.383 -16.891 1 93.56 114 THR A CA 1
ATOM 922 C C . THR A 1 114 ? -11.508 -11.773 -17.484 1 93.56 114 THR A C 1
ATOM 924 O O . THR A 1 114 ? -11.117 -11.891 -18.656 1 93.56 114 THR A O 1
ATOM 927 N N . ILE A 1 115 ? -11.766 -12.781 -16.688 1 96.19 115 ILE A N 1
ATOM 928 C CA . ILE A 1 115 ? -11.609 -14.172 -17.094 1 96.19 115 ILE A CA 1
ATOM 929 C C . ILE A 1 115 ? -12.961 -14.883 -17.016 1 96.19 115 ILE A C 1
ATOM 931 O O . ILE A 1 115 ? -13.742 -14.633 -16.094 1 96.19 115 ILE A O 1
ATOM 935 N N . GLY A 1 116 ? -13.25 -15.773 -18 1 97.25 116 GLY A N 1
ATOM 936 C CA . GLY A 1 116 ? -14.445 -16.594 -17.953 1 97.25 116 GLY A CA 1
ATOM 937 C C . GLY A 1 116 ? -14.289 -17.828 -17.062 1 97.25 116 GLY A C 1
ATOM 938 O O . GLY A 1 116 ? -13.188 -18.344 -16.922 1 97.25 116 GLY A O 1
ATOM 939 N N . MET A 1 117 ? -15.43 -18.391 -16.594 1 97.81 117 MET A N 1
ATOM 940 C CA . MET A 1 117 ? -15.438 -19.547 -15.703 1 97.81 117 MET A CA 1
ATOM 941 C C . MET A 1 117 ? -14.875 -20.781 -16.422 1 97.81 117 MET A C 1
ATOM 943 O O . MET A 1 117 ? -14.25 -21.641 -15.781 1 97.81 117 MET A O 1
ATOM 947 N N . ASP A 1 118 ? -15.031 -20.781 -17.688 1 98 118 ASP A N 1
ATOM 948 C CA . ASP A 1 118 ? -14.664 -21.984 -18.438 1 98 118 ASP A CA 1
ATOM 949 C C . ASP A 1 118 ? -13.305 -21.812 -19.125 1 98 118 ASP A C 1
ATOM 951 O O . ASP A 1 118 ? -12.883 -22.672 -19.891 1 98 118 ASP A O 1
ATOM 955 N N . THR A 1 119 ? -12.664 -20.719 -18.812 1 97.88 119 THR A N 1
ATOM 956 C CA . THR A 1 119 ? -11.328 -20.516 -19.375 1 97.88 119 THR A CA 1
ATOM 957 C C . THR A 1 119 ? -10.367 -21.609 -18.906 1 97.88 119 THR A C 1
ATOM 959 O O . THR A 1 119 ? -10.281 -21.891 -17.703 1 97.88 119 THR A O 1
ATOM 962 N N . PRO A 1 120 ? -9.672 -22.266 -19.844 1 98.06 120 PRO A N 1
ATOM 963 C CA . PRO A 1 120 ? -8.68 -23.266 -19.438 1 98.06 120 PRO A CA 1
ATOM 964 C C . PRO A 1 120 ? -7.586 -22.672 -18.547 1 98.06 120 PRO A C 1
ATOM 966 O O . PRO A 1 120 ? -7.141 -21.547 -18.781 1 98.06 120 PRO A O 1
ATOM 969 N N . ILE A 1 121 ? -7.125 -23.438 -17.578 1 97.56 121 ILE A N 1
ATOM 970 C CA . ILE A 1 121 ? -6.133 -22.953 -16.609 1 97.56 121 ILE A CA 1
ATOM 971 C C . ILE A 1 121 ? -4.848 -22.578 -17.344 1 97.56 121 ILE A C 1
ATOM 973 O O . ILE A 1 121 ? -4.168 -21.625 -16.969 1 97.56 121 ILE A O 1
ATOM 977 N N . GLU A 1 122 ? -4.555 -23.328 -18.375 1 96.5 122 GLU A N 1
ATOM 978 C CA . GLU A 1 122 ? -3.385 -22.984 -19.172 1 96.5 122 GLU A CA 1
ATOM 979 C C . GLU A 1 122 ? -3.467 -21.547 -19.672 1 96.5 122 GLU A C 1
ATOM 981 O O . GLU A 1 122 ? -2.484 -20.797 -19.609 1 96.5 122 GLU A O 1
ATOM 986 N N . LYS A 1 123 ? -4.602 -21.172 -20.172 1 96.19 123 LYS A N 1
ATOM 987 C CA . LYS A 1 123 ? -4.816 -19.812 -20.641 1 96.19 123 LYS A CA 1
ATOM 988 C C . LYS A 1 123 ? -4.777 -18.812 -19.5 1 96.19 123 LYS A C 1
ATOM 990 O O . LYS A 1 123 ? -4.285 -17.688 -19.656 1 96.19 123 LYS A O 1
ATOM 995 N N . VAL A 1 124 ? -5.293 -19.188 -18.344 1 96.62 124 VAL A N 1
ATOM 996 C CA . VAL A 1 124 ? -5.242 -18.344 -17.141 1 96.62 124 VAL A CA 1
ATOM 997 C C . VAL A 1 124 ? -3.793 -18.016 -16.797 1 96.62 124 VAL A C 1
ATOM 999 O O . VAL A 1 124 ? -3.447 -16.859 -16.562 1 96.62 124 VAL A O 1
ATOM 1002 N N . ILE A 1 125 ? -2.934 -19.031 -16.797 1 95.44 125 ILE A N 1
ATOM 1003 C CA . ILE A 1 125 ? -1.519 -18.875 -16.469 1 95.44 125 ILE A CA 1
ATOM 1004 C C . ILE A 1 125 ? -0.87 -17.922 -17.469 1 95.44 125 ILE A C 1
ATOM 1006 O O . ILE A 1 125 ? -0.094 -17.047 -17.094 1 95.44 125 ILE A O 1
ATOM 1010 N N . GLN A 1 126 ? -1.248 -18.031 -18.703 1 93.06 126 GLN A N 1
ATOM 1011 C CA . GLN A 1 126 ? -0.707 -17.156 -19.75 1 93.06 126 GLN A CA 1
ATOM 1012 C C . GLN A 1 126 ? -1.134 -15.711 -19.531 1 93.06 126 GLN A C 1
ATOM 1014 O O . GLN A 1 126 ? -0.321 -14.797 -19.656 1 93.06 126 GLN A O 1
ATOM 1019 N N . ILE A 1 127 ? -2.361 -15.547 -19.25 1 93.81 127 ILE A N 1
ATOM 1020 C CA . ILE A 1 127 ? -2.885 -14.211 -19 1 93.81 127 ILE A CA 1
ATOM 1021 C C . ILE A 1 127 ? -2.133 -13.578 -17.828 1 93.81 127 ILE A C 1
ATOM 1023 O O . ILE A 1 127 ? -1.731 -12.414 -17.906 1 93.81 127 ILE A O 1
ATOM 1027 N N . MET A 1 128 ? -1.905 -14.344 -16.766 1 92.06 128 MET A N 1
ATOM 1028 C CA . MET A 1 128 ? -1.191 -13.844 -15.586 1 92.06 128 MET A CA 1
ATOM 1029 C C . MET A 1 128 ? 0.244 -13.469 -15.945 1 92.06 128 MET A C 1
ATOM 1031 O O . MET A 1 128 ? 0.757 -12.453 -15.477 1 92.06 128 MET A O 1
ATOM 1035 N N . ASN A 1 129 ? 0.805 -14.219 -16.781 1 87.69 129 ASN A N 1
ATOM 1036 C CA . ASN A 1 129 ? 2.189 -14 -17.172 1 87.69 129 ASN A CA 1
ATOM 1037 C C . ASN A 1 129 ? 2.334 -12.734 -18.016 1 87.69 129 ASN A C 1
ATOM 1039 O O . ASN A 1 129 ? 3.367 -12.062 -17.953 1 87.69 129 ASN A O 1
ATOM 1043 N N . GLU A 1 130 ? 1.324 -12.445 -18.688 1 87.81 130 GLU A N 1
ATOM 1044 C CA . GLU A 1 130 ? 1.384 -11.312 -19.625 1 87.81 130 GLU A CA 1
ATOM 1045 C C . GLU A 1 130 ? 0.883 -10.031 -18.953 1 87.81 130 GLU A C 1
ATOM 1047 O O . GLU A 1 130 ? 1.021 -8.945 -19.531 1 87.81 130 GLU A O 1
ATOM 1052 N N . SER A 1 131 ? 0.325 -10.234 -17.781 1 83.31 131 SER A N 1
ATOM 1053 C CA . SER A 1 131 ? -0.275 -9.086 -17.125 1 83.31 131 SER A CA 1
ATOM 1054 C C . SER A 1 131 ? 0.631 -8.547 -16.016 1 83.31 131 SER A C 1
ATOM 1056 O O . SER A 1 131 ? 1.495 -9.266 -15.516 1 83.31 131 SER A O 1
ATOM 1058 N N . SER A 1 132 ? 0.415 -7.281 -15.719 1 72.19 132 SER A N 1
ATOM 1059 C CA . SER A 1 132 ? 1.146 -6.645 -14.633 1 72.19 132 SER A CA 1
ATOM 1060 C C . SER A 1 132 ? 0.404 -6.797 -13.305 1 72.19 132 SER A C 1
ATOM 1062 O O . SER A 1 132 ? 0.95 -6.488 -12.242 1 72.19 132 SER A O 1
ATOM 1064 N N . TYR A 1 133 ? -0.762 -7.352 -13.398 1 78.62 133 TYR A N 1
ATOM 1065 C CA . TYR A 1 133 ? -1.576 -7.531 -12.195 1 78.62 133 TYR A CA 1
ATOM 1066 C C . TYR A 1 133 ? -1.611 -8.992 -11.773 1 78.62 133 TYR A C 1
ATOM 1068 O O . TYR A 1 133 ? -1.347 -9.891 -12.586 1 78.62 133 TYR A O 1
ATOM 1076 N N . ASN A 1 134 ? -2.023 -9.141 -10.469 1 82.88 134 ASN A N 1
ATOM 1077 C CA . ASN A 1 134 ? -2.082 -10.492 -9.922 1 82.88 134 ASN A CA 1
ATOM 1078 C C . ASN A 1 134 ? -3.514 -10.906 -9.586 1 82.88 134 ASN A C 1
ATOM 1080 O O . ASN A 1 134 ? -3.742 -11.977 -9.031 1 82.88 134 ASN A O 1
ATOM 1084 N N . GLN A 1 135 ? -4.414 -9.984 -9.844 1 91.69 135 GLN A N 1
ATOM 1085 C CA . GLN A 1 135 ? -5.812 -10.234 -9.516 1 91.69 135 GLN A CA 1
ATOM 1086 C C . GLN A 1 135 ? -6.699 -10.125 -10.75 1 91.69 135 GLN A C 1
ATOM 1088 O O . GLN A 1 135 ? -6.621 -9.141 -11.492 1 91.69 135 GLN A O 1
ATOM 1093 N N . PHE A 1 136 ? -7.645 -11.109 -10.953 1 94.75 136 PHE A N 1
ATOM 1094 C CA . PHE A 1 136 ? -8.492 -11.133 -12.133 1 94.75 136 PHE A CA 1
ATOM 1095 C C . PHE A 1 136 ? -9.93 -11.5 -11.766 1 94.75 136 PHE A C 1
ATOM 1097 O O . PHE A 1 136 ? -10.195 -12.625 -11.336 1 94.75 136 PHE A O 1
ATOM 1104 N N . PRO A 1 137 ? -10.836 -10.578 -12.008 1 96 137 PRO A N 1
ATOM 1105 C CA . PRO A 1 137 ? -12.234 -10.961 -11.773 1 96 137 PRO A CA 1
ATOM 1106 C C . PRO A 1 137 ? -12.727 -12.016 -12.758 1 96 137 PRO A C 1
ATOM 1108 O O . PRO A 1 137 ? -12.422 -11.938 -13.953 1 96 137 PRO A O 1
ATOM 1111 N N . VAL A 1 138 ? -13.391 -12.984 -12.203 1 97.31 138 VAL A N 1
ATOM 1112 C CA . VAL A 1 138 ? -13.977 -14.039 -13.023 1 97.31 138 VAL A CA 1
ATOM 1113 C C . VAL A 1 138 ? -15.484 -13.82 -13.148 1 97.31 138 VAL A C 1
ATOM 1115 O O . VAL A 1 138 ? -16.172 -13.633 -12.141 1 97.31 138 VAL A O 1
ATOM 1118 N N . TYR A 1 139 ? -15.906 -13.828 -14.391 1 95.69 139 TYR A N 1
ATOM 1119 C CA . TYR A 1 139 ? -17.312 -13.602 -14.656 1 95.69 139 TYR A CA 1
ATOM 1120 C C . TYR A 1 139 ? -17.922 -14.781 -15.414 1 95.69 139 TYR A C 1
ATOM 1122 O O . TYR A 1 139 ? -17.219 -15.484 -16.141 1 95.69 139 TYR A O 1
ATOM 1130 N N . GLU A 1 140 ? -19.172 -15.031 -15.148 1 94.69 140 GLU A N 1
ATOM 1131 C CA . GLU A 1 140 ? -20.031 -15.922 -15.93 1 94.69 140 GLU A CA 1
ATOM 1132 C C . GLU A 1 140 ? -21.328 -15.234 -16.328 1 94.69 140 GLU A C 1
ATOM 1134 O O . GLU A 1 140 ? -22.125 -14.844 -15.469 1 94.69 140 GLU A O 1
ATOM 1139 N N . SER A 1 141 ? -21.609 -15.07 -17.625 1 90 141 SER A N 1
ATOM 1140 C CA . SER A 1 141 ? -22.797 -14.406 -18.125 1 90 141 SER A CA 1
ATOM 1141 C C . SER A 1 141 ? -22.969 -13.023 -17.5 1 90 141 SER A C 1
ATOM 1143 O O . SER A 1 141 ? -24.031 -12.703 -16.969 1 90 141 SER A O 1
ATOM 1145 N N . ASN A 1 142 ? -21.906 -12.266 -17.328 1 87.31 142 ASN A N 1
ATOM 1146 C CA . ASN A 1 142 ? -21.859 -10.883 -16.844 1 87.31 142 ASN A CA 1
ATOM 1147 C C . ASN A 1 142 ? -22.109 -10.805 -15.344 1 87.31 142 ASN A C 1
ATOM 1149 O O . ASN A 1 142 ? -22.438 -9.742 -14.82 1 87.31 142 ASN A O 1
ATOM 1153 N N . THR A 1 143 ? -22.031 -11.891 -14.711 1 92.69 143 THR A N 1
ATOM 1154 C CA . THR A 1 143 ? -22.125 -11.93 -13.258 1 92.69 143 THR A CA 1
ATOM 1155 C C . THR A 1 143 ? -20.781 -12.312 -12.633 1 92.69 143 THR A C 1
ATOM 1157 O O . THR A 1 143 ? -20.156 -13.281 -13.062 1 92.69 143 THR A O 1
ATOM 1160 N N . PHE A 1 144 ? -20.531 -11.555 -11.695 1 96.62 144 PHE A N 1
ATOM 1161 C CA . PHE A 1 144 ? -19.281 -11.828 -10.992 1 96.62 144 PHE A CA 1
ATOM 1162 C C . PHE A 1 144 ? -19.344 -13.164 -10.258 1 96.62 144 PHE A C 1
ATOM 1164 O O . PHE A 1 144 ? -20.375 -13.5 -9.672 1 96.62 144 PHE A O 1
ATOM 1171 N N . GLN A 1 145 ? -18.234 -13.938 -10.273 1 96.62 145 GLN A N 1
ATOM 1172 C CA . GLN A 1 145 ? -18.188 -15.219 -9.586 1 96.62 145 GLN A CA 1
ATOM 1173 C C . GLN A 1 145 ? -17.172 -15.188 -8.438 1 96.62 145 GLN A C 1
ATOM 1175 O O . GLN A 1 145 ? -17.547 -15.406 -7.277 1 96.62 145 GLN A O 1
ATOM 1180 N N . PHE A 1 146 ? -15.914 -14.883 -8.75 1 97.38 146 PHE A N 1
ATOM 1181 C CA . PHE A 1 146 ? -14.891 -14.766 -7.719 1 97.38 146 PHE A CA 1
ATOM 1182 C C . PHE A 1 146 ? -13.664 -14.031 -8.258 1 97.38 146 PHE A C 1
ATOM 1184 O O . PHE A 1 146 ? -13.578 -13.75 -9.453 1 97.38 146 PHE A O 1
ATOM 1191 N N . LEU A 1 147 ? -12.867 -13.547 -7.379 1 97.19 147 LEU A N 1
ATOM 1192 C CA . LEU A 1 147 ? -11.602 -12.938 -7.754 1 97.19 147 LEU A CA 1
ATOM 1193 C C . LEU A 1 147 ? -10.484 -13.969 -7.793 1 97.19 147 LEU A C 1
ATOM 1195 O O . LEU A 1 147 ? -10.148 -14.562 -6.766 1 97.19 147 LEU A O 1
ATOM 1199 N N . LEU A 1 148 ? -9.961 -14.164 -8.977 1 97.06 148 LEU A N 1
ATOM 1200 C CA . LEU A 1 148 ? -8.852 -15.094 -9.156 1 97.06 148 LEU A CA 1
ATOM 1201 C C . LEU A 1 148 ? -7.516 -14.406 -8.883 1 97.06 148 LEU A C 1
ATOM 1203 O O . LEU A 1 148 ? -7.238 -13.344 -9.438 1 97.06 148 LEU A O 1
ATOM 1207 N N . THR A 1 149 ? -6.777 -14.977 -7.988 1 94.44 149 THR A N 1
ATOM 1208 C CA . THR A 1 149 ? -5.477 -14.414 -7.637 1 94.44 149 THR A CA 1
ATOM 1209 C C . THR A 1 149 ? -4.363 -15.422 -7.906 1 94.44 149 THR A C 1
ATOM 1211 O O . THR A 1 149 ? -4.629 -16.609 -8.117 1 94.44 149 THR A O 1
ATOM 1214 N N . GLU A 1 150 ? -3.16 -14.883 -7.93 1 92 150 GLU A N 1
ATOM 1215 C CA . GLU A 1 150 ? -2.014 -15.773 -8.055 1 92 150 GLU A CA 1
ATOM 1216 C C . GLU A 1 150 ? -1.921 -16.719 -6.867 1 92 150 GLU A C 1
ATOM 1218 O O . GLU A 1 150 ? -1.538 -17.891 -7.02 1 92 150 GLU A O 1
ATOM 1223 N N . SER A 1 151 ? -2.293 -16.25 -5.75 1 91.62 151 SER A N 1
ATOM 1224 C CA . SER A 1 151 ? -2.299 -17.094 -4.562 1 91.62 151 SER A CA 1
ATOM 1225 C C . SER A 1 151 ? -3.283 -18.25 -4.707 1 91.62 151 SER A C 1
ATOM 1227 O O . SER A 1 151 ? -2.977 -19.391 -4.34 1 91.62 151 SER A O 1
ATOM 1229 N N . GLY A 1 152 ? -4.41 -17.922 -5.215 1 94.25 152 GLY A N 1
ATOM 1230 C CA . GLY A 1 152 ? -5.371 -18.984 -5.473 1 94.25 152 GLY A CA 1
ATOM 1231 C C . GLY A 1 152 ? -4.863 -20.031 -6.457 1 94.25 152 GLY A C 1
ATOM 1232 O O . GLY A 1 152 ? -5.051 -21.234 -6.25 1 94.25 152 GLY A O 1
ATOM 1233 N N . LEU A 1 153 ? -4.262 -19.531 -7.484 1 95.44 153 LEU A N 1
ATOM 1234 C CA . LEU A 1 153 ? -3.676 -20.453 -8.461 1 95.44 153 LEU A CA 1
ATOM 1235 C C . LEU A 1 153 ? -2.615 -21.328 -7.816 1 95.44 153 LEU A C 1
ATOM 1237 O O . LEU A 1 153 ? -2.605 -22.547 -8.016 1 95.44 153 LEU A O 1
ATOM 1241 N N . THR A 1 154 ? -1.773 -20.75 -7.031 1 92.81 154 THR A N 1
ATOM 1242 C CA . THR A 1 154 ? -0.706 -21.484 -6.359 1 92.81 154 THR A CA 1
ATOM 1243 C C . THR A 1 154 ? -1.282 -22.531 -5.406 1 92.81 154 THR A C 1
ATOM 1245 O O . THR A 1 154 ? -0.807 -23.656 -5.359 1 92.81 154 THR A O 1
ATOM 1248 N N . SER A 1 155 ? -2.254 -22.172 -4.707 1 94.5 155 SER A N 1
ATOM 1249 C CA . SER A 1 155 ? -2.914 -23.094 -3.801 1 94.5 155 SER A CA 1
ATOM 1250 C C . SER A 1 155 ? -3.529 -24.266 -4.562 1 94.5 155 SER A C 1
ATOM 1252 O O . SER A 1 155 ? -3.393 -25.422 -4.148 1 94.5 155 SER A O 1
ATOM 1254 N N . TRP A 1 156 ? -4.184 -23.938 -5.605 1 96.38 156 TRP A N 1
ATOM 1255 C CA . TRP A 1 156 ? -4.758 -24.984 -6.445 1 96.38 156 TRP A CA 1
ATOM 1256 C C . TRP A 1 156 ? -3.672 -25.922 -6.965 1 96.38 156 TRP A C 1
ATOM 1258 O O . TRP A 1 156 ? -3.84 -27.141 -6.957 1 96.38 156 TRP A O 1
ATOM 1268 N N . MET A 1 157 ? -2.6 -25.359 -7.449 1 94.06 157 MET A N 1
ATOM 1269 C CA . MET A 1 157 ? -1.479 -26.156 -7.945 1 94.06 157 MET A CA 1
ATOM 1270 C C . MET A 1 157 ? -0.962 -27.109 -6.871 1 94.06 157 MET A C 1
ATOM 1272 O O . MET A 1 157 ? -0.734 -28.281 -7.137 1 94.06 157 MET A O 1
ATOM 1276 N N . GLY A 1 158 ? -0.752 -26.562 -5.699 1 93.81 158 GLY A N 1
ATOM 1277 C CA . GLY A 1 158 ? -0.3 -27.406 -4.598 1 93.81 158 GLY A CA 1
ATOM 1278 C C . GLY A 1 158 ? -1.192 -28.609 -4.348 1 93.81 158 GLY A C 1
ATOM 1279 O O . GLY A 1 158 ? -0.703 -29.703 -4.102 1 93.81 158 GLY A O 1
ATOM 1280 N N . ALA A 1 159 ? -2.445 -28.406 -4.457 1 95.44 159 ALA A N 1
ATOM 1281 C CA . ALA A 1 159 ? -3.42 -29.469 -4.211 1 95.44 159 ALA A CA 1
ATOM 1282 C C . ALA A 1 159 ? -3.494 -30.438 -5.395 1 95.44 159 ALA A C 1
ATOM 1284 O O . ALA A 1 159 ? -4.035 -31.531 -5.273 1 95.44 159 ALA A O 1
ATOM 1285 N N . SER A 1 160 ? -2.959 -30.016 -6.52 1 95.56 160 SER A N 1
ATOM 1286 C CA . SER A 1 160 ? -3.129 -30.781 -7.754 1 95.56 160 SER A CA 1
ATOM 1287 C C . SER A 1 160 ? -1.881 -31.594 -8.078 1 95.56 160 SER A C 1
ATOM 1289 O O . SER A 1 160 ? -1.835 -32.281 -9.094 1 95.56 160 SER A O 1
ATOM 1291 N N . ILE A 1 161 ? -0.926 -31.484 -7.207 1 94.69 161 ILE A N 1
ATOM 1292 C CA . ILE A 1 161 ? 0.314 -32.219 -7.445 1 94.69 161 ILE A CA 1
ATOM 1293 C C . ILE A 1 161 ? 0.086 -33.719 -7.227 1 94.69 161 ILE A C 1
ATOM 1295 O O . ILE A 1 161 ? -0.425 -34.125 -6.184 1 94.69 161 ILE A O 1
ATOM 1299 N N . LEU A 1 162 ? 0.358 -34.5 -8.242 1 94.31 162 LEU A N 1
ATOM 1300 C CA . LEU A 1 162 ? 0.356 -35.969 -8.18 1 94.31 162 LEU A CA 1
ATOM 1301 C C . LEU A 1 162 ? 1.611 -36.531 -8.828 1 94.31 162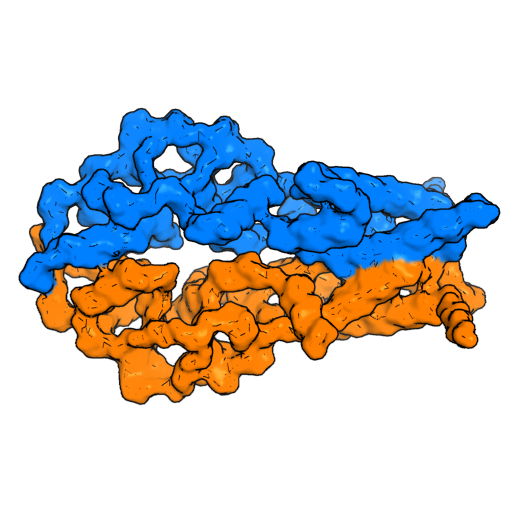 LEU A C 1
ATOM 1303 O O . LEU A 1 162 ? 1.862 -36.312 -10.016 1 94.31 162 LEU A O 1
ATOM 1307 N N . ASN A 1 163 ? 2.418 -37.281 -8.078 1 93.94 163 ASN A N 1
ATOM 1308 C CA . ASN A 1 163 ? 3.65 -37.906 -8.57 1 93.94 163 ASN A CA 1
ATOM 1309 C C . ASN A 1 163 ? 4.539 -36.875 -9.258 1 93.94 163 ASN A C 1
ATOM 1311 O O . ASN A 1 163 ? 4.969 -37.062 -10.398 1 93.94 163 ASN A O 1
ATOM 1315 N N . GLU A 1 164 ? 4.727 -35.719 -8.625 1 93.69 164 GLU A N 1
ATOM 1316 C CA . GLU A 1 164 ? 5.586 -34.625 -9.062 1 93.69 164 GLU A CA 1
ATOM 1317 C C . GLU A 1 164 ? 5.109 -34.031 -10.391 1 93.69 164 GLU A C 1
ATOM 1319 O O . GLU A 1 164 ? 5.922 -33.625 -11.227 1 93.69 164 GLU A O 1
ATOM 1324 N N . ASN A 1 165 ? 3.805 -34.156 -10.594 1 95 165 ASN A N 1
ATOM 1325 C CA . ASN A 1 165 ? 3.195 -33.625 -11.812 1 95 165 ASN A CA 1
ATOM 1326 C C . ASN A 1 165 ? 1.906 -32.875 -11.508 1 95 165 ASN A C 1
ATOM 1328 O O . ASN A 1 165 ? 1.194 -33.219 -10.555 1 95 165 ASN A O 1
ATOM 1332 N N . ILE A 1 166 ? 1.681 -31.875 -12.367 1 96.19 166 ILE A N 1
ATOM 1333 C CA . ILE A 1 166 ? 0.399 -31.172 -12.344 1 96.19 166 ILE A CA 1
ATOM 1334 C C . ILE A 1 166 ? -0.271 -31.281 -13.711 1 96.19 166 ILE A C 1
ATOM 1336 O O . ILE A 1 166 ? 0.248 -30.766 -14.703 1 96.19 166 ILE A O 1
ATOM 1340 N N . SER A 1 167 ? -1.368 -31.906 -13.766 1 96.62 167 SER A N 1
ATOM 1341 C CA . SER A 1 167 ? -2.125 -32 -15.008 1 96.62 167 SER A CA 1
ATOM 1342 C C . SER A 1 167 ? -3.094 -30.828 -15.156 1 96.62 167 SER A C 1
ATOM 1344 O O . SER A 1 167 ? -3.854 -30.531 -14.234 1 96.62 167 SER A O 1
ATOM 1346 N N . LEU A 1 168 ? -3.062 -30.219 -16.297 1 97.12 168 LEU A N 1
ATOM 1347 C CA . LEU A 1 168 ? -3.947 -29.094 -16.578 1 97.12 168 LEU A CA 1
ATOM 1348 C C . LEU A 1 168 ? -5.117 -29.531 -17.453 1 97.12 168 LEU A C 1
ATOM 1350 O O . LEU A 1 168 ? -6.031 -28.75 -17.719 1 97.12 168 LEU A O 1
ATOM 1354 N N . ALA A 1 169 ? -5.078 -30.734 -17.891 1 96.25 169 ALA A N 1
ATOM 1355 C CA . ALA A 1 169 ? -6.082 -31.234 -18.828 1 96.25 169 ALA A CA 1
ATOM 1356 C C . ALA A 1 169 ? -7.48 -31.141 -18.234 1 96.25 169 ALA A C 1
ATOM 1358 O O . ALA A 1 169 ? -7.73 -31.672 -17.141 1 96.25 169 ALA A O 1
ATOM 1359 N N . GLY A 1 170 ? -8.352 -30.453 -18.891 1 96.69 170 GLY A N 1
ATOM 1360 C CA . GLY A 1 170 ? -9.742 -30.375 -18.484 1 96.69 170 GLY A CA 1
ATOM 1361 C C . GLY A 1 170 ? -9.984 -29.422 -17.328 1 96.69 170 GLY A C 1
ATOM 1362 O O . GLY A 1 170 ? -11.117 -29.25 -16.891 1 96.69 170 GLY A O 1
ATOM 1363 N N . LYS A 1 171 ? -8.914 -28.812 -16.812 1 97.94 171 LYS A N 1
ATOM 1364 C CA . LYS A 1 171 ? -9.062 -27.906 -15.695 1 97.94 171 LYS A CA 1
ATOM 1365 C C . LYS A 1 171 ? -9.344 -26.484 -16.172 1 97.94 171 LYS A C 1
ATOM 1367 O O . LYS A 1 171 ? -8.812 -26.047 -17.203 1 97.94 171 LYS A O 1
ATOM 1372 N N . LYS A 1 172 ? -10.25 -25.844 -15.461 1 98.5 172 LYS A N 1
ATOM 1373 C CA . LYS A 1 172 ? -10.727 -24.516 -15.852 1 98.5 172 LYS A CA 1
ATOM 1374 C C . LYS A 1 172 ? -10.648 -23.531 -14.68 1 98.5 172 LYS A C 1
ATOM 1376 O O . LYS A 1 172 ? -10.375 -23.938 -13.547 1 98.5 172 LYS A O 1
ATOM 1381 N N . ALA A 1 173 ? -10.883 -22.25 -14.969 1 98.25 173 ALA A N 1
ATOM 1382 C CA . ALA A 1 173 ? -10.82 -21.203 -13.961 1 98.25 173 ALA A CA 1
ATOM 1383 C C . ALA A 1 173 ? -11.711 -21.531 -12.766 1 98.25 173 ALA A C 1
ATOM 1385 O O . ALA A 1 173 ? -11.336 -21.297 -11.617 1 98.25 173 ALA A O 1
ATOM 1386 N N . ARG A 1 174 ? -12.812 -22.125 -13 1 98.19 174 ARG A N 1
ATOM 1387 C CA . ARG A 1 174 ? -13.773 -22.453 -11.945 1 98.19 174 ARG A CA 1
ATOM 1388 C C . ARG A 1 174 ? -13.156 -23.391 -10.914 1 98.19 174 ARG A C 1
ATOM 1390 O O . ARG A 1 174 ? -13.562 -23.391 -9.75 1 98.19 174 ARG A O 1
ATOM 1397 N N . ASP A 1 175 ? -12.195 -24.203 -11.328 1 98.25 175 ASP A N 1
ATOM 1398 C CA . ASP A 1 175 ? -11.562 -25.188 -10.445 1 98.25 175 ASP A CA 1
ATOM 1399 C C . ASP A 1 175 ? -10.695 -24.484 -9.391 1 98.25 175 ASP A C 1
ATOM 1401 O O . ASP A 1 175 ? -10.344 -25.094 -8.383 1 98.25 175 ASP A O 1
ATOM 1405 N N . ILE A 1 176 ? -10.383 -23.203 -9.617 1 97.69 176 ILE A N 1
ATOM 1406 C CA . ILE A 1 176 ? -9.555 -22.438 -8.68 1 97.69 176 ILE A CA 1
ATOM 1407 C C . ILE A 1 176 ? -10.43 -21.797 -7.621 1 97.69 176 ILE A C 1
ATOM 1409 O O . ILE A 1 176 ? -9.953 -21.422 -6.543 1 97.69 176 ILE A O 1
ATOM 1413 N N . GLN A 1 177 ? -11.688 -21.688 -7.844 1 97.69 177 GLN A N 1
ATOM 1414 C CA . GLN A 1 177 ? -12.617 -20.922 -7.016 1 97.69 177 GLN A CA 1
ATOM 1415 C C . GLN A 1 177 ? -12.57 -21.391 -5.562 1 97.69 177 GLN A C 1
ATOM 1417 O O . GLN A 1 177 ? -12.523 -20.578 -4.645 1 97.69 177 GLN A O 1
ATOM 1422 N N . PRO A 1 178 ? -12.461 -22.719 -5.32 1 97.12 178 PRO A N 1
ATOM 1423 C CA . PRO A 1 178 ? -12.469 -23.172 -3.93 1 97.12 178 PRO A CA 1
ATOM 1424 C C . PRO A 1 178 ? -11.227 -22.734 -3.156 1 97.12 178 PRO A C 1
ATOM 1426 O O . PRO A 1 178 ? -11.211 -22.797 -1.924 1 97.12 178 PRO A O 1
ATOM 1429 N N . PHE A 1 179 ? -10.289 -22.312 -3.85 1 95.44 179 PHE A N 1
ATOM 1430 C CA . PHE A 1 179 ? -9.031 -21.953 -3.199 1 95.44 179 PHE A CA 1
ATOM 1431 C C . PHE A 1 179 ? -8.953 -20.453 -2.947 1 95.44 179 PHE A C 1
ATOM 1433 O O . PHE A 1 179 ? -7.957 -19.969 -2.424 1 95.44 179 PHE A O 1
ATOM 1440 N N . GLU A 1 180 ? -9.984 -19.766 -3.33 1 94.62 180 GLU A N 1
ATOM 1441 C CA . GLU A 1 180 ? -10.031 -18.328 -3.119 1 94.62 180 GLU A CA 1
ATOM 1442 C C . GLU A 1 180 ? -10.961 -17.969 -1.961 1 94.62 180 GLU A C 1
ATOM 1444 O O . GLU A 1 180 ? -11.984 -18.625 -1.752 1 94.62 180 GLU A O 1
ATOM 1449 N N . SER A 1 181 ? -10.484 -16.922 -1.281 1 89.44 181 SER A N 1
ATOM 1450 C CA . SER A 1 181 ? -11.367 -16.391 -0.245 1 89.44 181 SER A CA 1
ATOM 1451 C C . SER A 1 181 ? -12.453 -15.5 -0.843 1 89.44 181 SER A C 1
ATOM 1453 O O . SER A 1 181 ? -12.188 -14.719 -1.762 1 89.44 181 SER A O 1
ATOM 1455 N N . GLU A 1 182 ? -13.617 -15.609 -0.326 1 86 182 GLU A N 1
ATOM 1456 C CA . GLU A 1 182 ? -14.711 -14.758 -0.78 1 86 182 GLU A CA 1
ATOM 1457 C C . GLU A 1 182 ? -14.547 -13.328 -0.269 1 86 182 GLU A C 1
ATOM 1459 O O . GLU A 1 182 ? -15.18 -12.406 -0.785 1 86 182 GLU A O 1
ATOM 1464 N N . HIS A 1 183 ? -13.688 -13.148 0.648 1 88.44 183 HIS A N 1
ATOM 1465 C CA . HIS A 1 183 ? -13.562 -11.836 1.278 1 88.44 183 HIS A CA 1
ATOM 1466 C C . HIS A 1 183 ? -12.383 -11.062 0.71 1 88.44 183 HIS A C 1
ATOM 1468 O O . HIS A 1 183 ? -12.008 -10.008 1.238 1 88.44 183 HIS A O 1
ATOM 1474 N N . ASN A 1 184 ? -11.93 -11.531 -0.44 1 92.88 184 ASN A N 1
ATOM 1475 C CA . ASN A 1 184 ? -10.719 -10.891 -0.946 1 92.88 184 ASN A CA 1
ATOM 1476 C C . ASN A 1 184 ? -11.047 -9.758 -1.916 1 92.88 184 ASN A C 1
ATOM 1478 O O . ASN A 1 184 ? -10.148 -9.188 -2.533 1 92.88 184 ASN A O 1
ATOM 1482 N N . VAL A 1 185 ? -12.375 -9.539 -2.061 1 95.81 185 VAL A N 1
ATOM 1483 C CA . VAL A 1 185 ? -12.773 -8.5 -3 1 95.81 185 VAL A CA 1
ATOM 1484 C C . VAL A 1 185 ? -14.031 -7.797 -2.49 1 95.81 185 VAL A C 1
ATOM 1486 O O . VAL A 1 185 ? -14.875 -8.422 -1.841 1 95.81 185 VAL A O 1
ATOM 1489 N N . VAL A 1 186 ? -14.094 -6.496 -2.781 1 95.31 186 VAL A N 1
ATOM 1490 C CA . VAL A 1 186 ? -15.297 -5.734 -2.496 1 95.31 186 VAL A CA 1
ATOM 1491 C C . VAL A 1 186 ? -15.719 -4.941 -3.734 1 95.31 186 VAL A C 1
ATOM 1493 O O . VAL A 1 186 ? -14.891 -4.664 -4.609 1 95.31 186 VAL A O 1
ATOM 1496 N N . PHE A 1 187 ? -17.016 -4.727 -3.805 1 96.25 187 PHE A N 1
ATOM 1497 C CA . PHE A 1 187 ? -17.547 -3.879 -4.867 1 96.25 187 PHE A CA 1
ATOM 1498 C C . PHE A 1 187 ? -17.891 -2.494 -4.332 1 96.25 187 PHE A C 1
ATOM 1500 O O . PHE A 1 187 ? -18.484 -2.367 -3.258 1 96.25 187 PHE A O 1
ATOM 1507 N N . VAL A 1 188 ? -17.516 -1.512 -5.129 1 96.12 188 VAL A N 1
ATOM 1508 C CA . VAL A 1 188 ? -17.75 -0.156 -4.641 1 96.12 188 VAL A CA 1
ATOM 1509 C C . VAL A 1 188 ? -18.438 0.671 -5.727 1 96.12 188 VAL A C 1
ATOM 1511 O O . VAL A 1 188 ? -18.25 0.423 -6.918 1 96.12 188 VAL A O 1
ATOM 1514 N N . ASN A 1 189 ? -19.219 1.619 -5.234 1 95.38 189 ASN A N 1
ATOM 1515 C CA . ASN A 1 189 ? -19.906 2.549 -6.125 1 95.38 189 ASN A CA 1
ATOM 1516 C C . ASN A 1 189 ? -18.922 3.516 -6.785 1 95.38 189 ASN A C 1
ATOM 1518 O O . ASN A 1 189 ? -18.016 4.023 -6.137 1 95.38 189 ASN A O 1
ATOM 1522 N N . ARG A 1 190 ? -19.203 3.783 -8.047 1 92.31 190 ARG A N 1
ATOM 1523 C CA . ARG A 1 190 ? -18.312 4.668 -8.789 1 92.31 190 ARG A CA 1
ATOM 1524 C C . ARG A 1 190 ? -18.234 6.043 -8.133 1 92.31 190 ARG A C 1
ATOM 1526 O O . ARG A 1 190 ? -17.281 6.781 -8.336 1 92.31 190 ARG A O 1
ATOM 1533 N N . SER A 1 191 ? -19.219 6.41 -7.312 1 90.25 191 SER A N 1
ATOM 1534 C CA . SER A 1 191 ? -19.281 7.734 -6.707 1 90.25 191 SER A CA 1
ATOM 1535 C C . SER A 1 191 ? -18.547 7.77 -5.371 1 90.25 191 SER A C 1
ATOM 1537 O O . SER A 1 191 ? -18.422 8.828 -4.754 1 90.25 191 SER A O 1
ATOM 1539 N N . MET A 1 192 ? -18.062 6.598 -4.977 1 88.75 192 MET A N 1
ATOM 1540 C CA . MET A 1 192 ? -17.328 6.535 -3.711 1 88.75 192 MET A CA 1
ATOM 1541 C C . MET A 1 192 ? -16.016 7.305 -3.799 1 88.75 192 MET A C 1
ATOM 1543 O O . MET A 1 192 ? -15.367 7.312 -4.844 1 88.75 192 MET A O 1
ATOM 1547 N N . ASP A 1 193 ? -15.672 7.93 -2.693 1 82.56 193 ASP A N 1
ATOM 1548 C CA . ASP A 1 193 ? -14.398 8.641 -2.689 1 82.56 193 ASP A CA 1
ATOM 1549 C C . ASP A 1 193 ? -13.32 7.824 -1.986 1 82.56 193 ASP A C 1
ATOM 1551 O O . ASP A 1 193 ? -13.594 6.738 -1.467 1 82.56 193 ASP A O 1
ATOM 1555 N N . ILE A 1 194 ? -12.18 8.312 -1.907 1 80.81 194 ILE A N 1
ATOM 1556 C CA . ILE A 1 194 ? -11 7.574 -1.464 1 80.81 194 ILE A CA 1
ATOM 1557 C C . ILE A 1 194 ? -11.086 7.324 0.04 1 80.81 194 ILE A C 1
ATOM 1559 O O . ILE A 1 194 ? -10.625 6.293 0.532 1 80.81 194 ILE A O 1
ATOM 1563 N N . PHE A 1 195 ? -11.664 8.234 0.817 1 76.19 195 PHE A N 1
ATOM 1564 C CA . PHE A 1 195 ? -11.773 8.047 2.26 1 76.19 195 PHE A CA 1
ATOM 1565 C C . PHE A 1 195 ? -12.664 6.855 2.584 1 76.19 195 PHE A C 1
ATOM 1567 O O . PHE A 1 195 ? -12.328 6.027 3.432 1 76.19 195 PHE A O 1
ATOM 1574 N N . GLU A 1 196 ? -13.688 6.898 1.842 1 80.38 196 GLU A N 1
ATOM 1575 C CA . GLU A 1 196 ? -14.617 5.793 2.035 1 80.38 196 GLU A CA 1
ATOM 1576 C C . GLU A 1 196 ? -13.977 4.453 1.697 1 80.38 196 GLU A C 1
ATOM 1578 O O . GLU A 1 196 ? -14.172 3.465 2.406 1 80.38 196 GLU A O 1
ATOM 1583 N N . LEU A 1 197 ? -13.227 4.465 0.651 1 86.44 197 LEU A N 1
ATOM 1584 C CA . LEU A 1 197 ? -12.539 3.244 0.248 1 86.44 197 LEU A CA 1
ATOM 1585 C C . LEU A 1 197 ? -11.523 2.816 1.306 1 86.44 197 LEU A C 1
ATOM 1587 O O . LEU A 1 197 ? -11.445 1.636 1.655 1 86.44 197 LEU A O 1
ATOM 1591 N N . GLU A 1 198 ? -10.805 3.711 1.777 1 79.62 198 GLU A N 1
ATOM 1592 C CA . GLU A 1 198 ? -9.812 3.412 2.809 1 79.62 198 GLU A CA 1
ATOM 1593 C C . GLU A 1 198 ? -10.477 2.863 4.066 1 79.62 198 GLU A C 1
ATOM 1595 O O . GLU A 1 198 ? -9.922 1.983 4.734 1 79.62 198 GLU A O 1
ATOM 1600 N N . ASP A 1 199 ? -11.609 3.402 4.398 1 77.62 199 ASP A N 1
ATOM 1601 C CA . ASP A 1 199 ? -12.359 2.879 5.531 1 77.62 199 ASP A CA 1
ATOM 1602 C C . ASP A 1 199 ? -12.703 1.404 5.336 1 77.62 199 ASP A C 1
ATOM 1604 O O . ASP A 1 199 ? -12.633 0.614 6.277 1 77.62 199 ASP A O 1
ATOM 1608 N N . ILE A 1 200 ? -13.008 1.134 4.133 1 84.5 200 ILE A N 1
ATOM 1609 C CA . ILE A 1 200 ? -13.344 -0.251 3.82 1 84.5 200 ILE A CA 1
ATOM 1610 C C . ILE A 1 200 ? -12.109 -1.131 3.99 1 84.5 200 ILE A C 1
ATOM 1612 O O . ILE A 1 200 ? -12.172 -2.193 4.613 1 84.5 200 ILE A O 1
ATOM 1616 N N . TYR A 1 201 ? -10.969 -0.702 3.482 1 82.69 201 TYR A N 1
ATOM 1617 C CA . TYR A 1 201 ? -9.734 -1.464 3.621 1 82.69 201 TYR A CA 1
ATOM 1618 C C . TYR A 1 201 ? -9.352 -1.621 5.086 1 82.69 201 TYR A C 1
ATOM 1620 O O . TYR A 1 201 ? -8.914 -2.695 5.508 1 82.69 201 TYR A O 1
ATOM 1628 N N . GLU A 1 202 ? -9.57 -0.622 5.805 1 74.38 202 GLU A N 1
ATOM 1629 C CA . GLU A 1 202 ? -9.266 -0.666 7.23 1 74.38 202 GLU A CA 1
ATOM 1630 C C . GLU A 1 202 ? -10.172 -1.653 7.961 1 74.38 202 GLU A C 1
ATOM 1632 O O . GLU A 1 202 ? -9.703 -2.436 8.789 1 74.38 202 GLU A O 1
ATOM 1637 N N . GLU A 1 203 ? -11.375 -1.506 7.664 1 79.19 203 GLU A N 1
ATOM 1638 C CA . GLU A 1 203 ? -12.336 -2.424 8.273 1 79.19 203 GLU A CA 1
ATOM 1639 C C . GLU A 1 203 ? -11.984 -3.875 7.965 1 79.19 203 GLU A C 1
ATOM 1641 O O . GLU A 1 203 ? -12.008 -4.73 8.852 1 79.19 203 GLU A O 1
ATOM 1646 N N . CYS A 1 204 ? -11.633 -4.10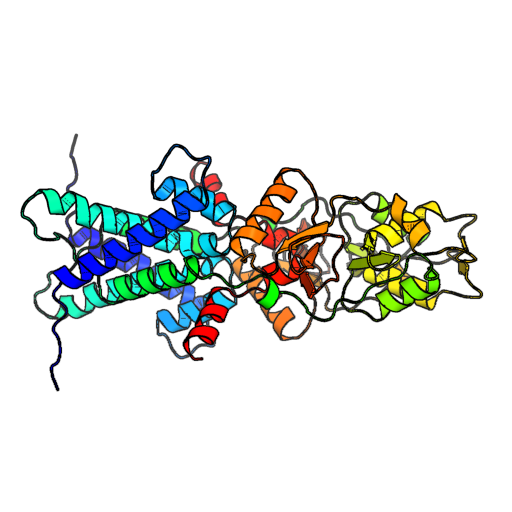9 6.75 1 82.25 204 CYS A N 1
ATOM 1647 C CA . CYS A 1 204 ? -11.242 -5.457 6.352 1 82.25 204 CYS A CA 1
ATOM 1648 C C . CYS A 1 204 ? -9.977 -5.898 7.078 1 82.25 204 CYS A C 1
ATOM 1650 O O . CYS A 1 204 ? -9.867 -7.047 7.512 1 82.25 204 CYS A O 1
ATOM 1652 N N . PHE A 1 205 ? -9.141 -5.043 7.184 1 74.62 205 PHE A N 1
ATOM 1653 C CA . PHE A 1 205 ? -7.887 -5.332 7.879 1 74.62 205 PHE A CA 1
ATOM 1654 C C . PHE A 1 205 ? -8.148 -5.68 9.336 1 74.62 205 PHE A C 1
ATOM 1656 O O . PHE A 1 205 ? -7.602 -6.656 9.859 1 74.62 205 PHE A O 1
ATOM 1663 N N . GLN A 1 206 ? -8.938 -4.875 9.961 1 73 206 GLN A N 1
ATOM 1664 C CA . GLN A 1 206 ? -9.273 -5.109 11.359 1 73 206 GLN A CA 1
ATOM 1665 C C . GLN A 1 206 ? -9.938 -6.469 11.547 1 73 206 GLN A C 1
ATOM 1667 O O . GLN A 1 206 ? -9.781 -7.102 12.594 1 73 206 GLN A O 1
ATOM 1672 N N . ASN A 1 207 ? -10.578 -6.859 10.531 1 79.5 207 ASN A N 1
ATOM 1673 C CA . ASN A 1 207 ? -11.258 -8.148 10.578 1 79.5 207 ASN A CA 1
ATOM 1674 C C . ASN A 1 207 ? -10.383 -9.266 10.031 1 79.5 207 ASN A C 1
ATOM 1676 O O . ASN A 1 207 ? -10.883 -10.344 9.695 1 79.5 207 ASN A O 1
ATOM 1680 N N . LYS A 1 208 ? -9.102 -8.938 9.836 1 77.5 208 LYS A N 1
ATOM 1681 C CA . LYS A 1 208 ? -8.102 -9.891 9.383 1 77.5 208 LYS A CA 1
ATOM 1682 C C . LYS A 1 208 ? -8.461 -10.461 8.016 1 77.5 208 LYS A C 1
ATOM 1684 O O . LYS A 1 208 ? -8.266 -11.656 7.762 1 77.5 208 LYS A O 1
ATOM 1689 N N . GLN A 1 209 ? -9.148 -9.625 7.305 1 80.44 209 GLN A N 1
ATOM 1690 C CA . GLN A 1 209 ? -9.453 -9.984 5.926 1 80.44 209 GLN A CA 1
ATOM 1691 C C . GLN A 1 209 ? -8.531 -9.25 4.953 1 80.44 209 GLN A C 1
ATOM 1693 O O . GLN A 1 209 ? -8.492 -8.016 4.938 1 80.44 209 GLN A O 1
ATOM 1698 N N . LYS A 1 210 ? -7.816 -10.023 4.273 1 80.12 210 LYS A N 1
ATOM 1699 C CA . LYS A 1 210 ? -6.918 -9.422 3.293 1 80.12 210 LYS A CA 1
ATOM 1700 C C . LYS A 1 210 ? -7.66 -9.07 2.01 1 80.12 210 LYS A C 1
ATOM 1702 O O . LYS A 1 210 ? -7.926 -9.938 1.177 1 80.12 210 LYS A O 1
ATOM 1707 N N . LEU A 1 211 ? -7.965 -7.816 1.89 1 88.31 211 LEU A N 1
ATOM 1708 C CA . LEU A 1 211 ? -8.617 -7.34 0.673 1 88.31 211 LEU A CA 1
ATOM 1709 C C . LEU A 1 211 ? -7.605 -7.18 -0.458 1 88.31 211 LEU A C 1
ATOM 1711 O O . LEU A 1 211 ? -6.668 -6.387 -0.349 1 88.31 211 LEU A O 1
ATOM 1715 N N . GLU A 1 212 ? -7.879 -7.941 -1.548 1 89.75 212 GLU A N 1
ATOM 1716 C CA . GLU A 1 212 ? -6.945 -7.953 -2.67 1 89.75 212 GLU A CA 1
ATOM 1717 C C . GLU A 1 212 ? -7.312 -6.887 -3.701 1 89.75 212 GLU A C 1
ATOM 1719 O O . GLU A 1 212 ? -6.445 -6.391 -4.422 1 89.75 212 GLU A O 1
ATOM 1724 N N . ALA A 1 213 ? -8.594 -6.605 -3.719 1 92.94 213 ALA A N 1
ATOM 1725 C CA . ALA A 1 213 ? -9.016 -5.637 -4.73 1 92.94 213 ALA A CA 1
ATOM 1726 C C . ALA A 1 213 ? -10.391 -5.062 -4.402 1 92.94 213 ALA A C 1
ATOM 1728 O O . ALA A 1 213 ? -11.188 -5.699 -3.705 1 92.94 213 ALA A O 1
ATOM 1729 N N . ALA A 1 214 ? -10.578 -3.883 -4.848 1 94.62 214 ALA A N 1
ATOM 1730 C CA . ALA A 1 214 ? -11.898 -3.273 -4.934 1 94.62 214 ALA A CA 1
ATOM 1731 C C . ALA A 1 214 ? -12.312 -3.07 -6.387 1 94.62 214 ALA A C 1
ATOM 1733 O O . ALA A 1 214 ? -11.578 -2.467 -7.172 1 94.62 214 ALA A O 1
ATOM 1734 N N . ILE A 1 215 ? -13.484 -3.621 -6.742 1 95.94 215 ILE A N 1
ATOM 1735 C CA . ILE A 1 215 ? -13.992 -3.461 -8.102 1 95.94 215 ILE A CA 1
ATOM 1736 C C . ILE A 1 215 ? -15.016 -2.33 -8.141 1 95.94 215 ILE A C 1
ATOM 1738 O O . ILE A 1 215 ? -15.977 -2.328 -7.367 1 95.94 215 ILE A O 1
ATOM 1742 N N . VAL A 1 216 ? -14.766 -1.429 -9.062 1 96.06 216 VAL A N 1
ATOM 1743 C CA . VAL A 1 216 ? -15.664 -0.287 -9.219 1 96.06 216 VAL A CA 1
ATOM 1744 C C . VAL A 1 216 ? -16.766 -0.626 -10.227 1 96.06 216 VAL A C 1
ATOM 1746 O O . VAL A 1 216 ? -16.469 -1.081 -11.336 1 96.06 216 VAL A O 1
ATOM 1749 N N . THR A 1 217 ? -17.969 -0.489 -9.797 1 95.25 217 THR A N 1
ATOM 1750 C CA . THR A 1 217 ? -19.109 -0.608 -10.695 1 95.25 217 THR A CA 1
ATOM 1751 C C . THR A 1 217 ? -20.016 0.622 -10.594 1 95.25 217 THR A C 1
ATOM 1753 O O . THR A 1 217 ? -19.734 1.536 -9.812 1 95.25 217 THR A O 1
ATOM 1756 N N . ASN A 1 218 ? -21.031 0.624 -11.383 1 94 218 ASN A N 1
ATOM 1757 C CA . ASN A 1 218 ? -21.906 1.793 -11.398 1 94 218 ASN A CA 1
ATOM 1758 C C . ASN A 1 218 ? -22.562 2.025 -10.039 1 94 218 ASN A C 1
ATOM 1760 O O . ASN A 1 218 ? -22.594 3.152 -9.547 1 94 218 ASN A O 1
ATOM 1764 N N . HIS A 1 219 ? -23.047 0.939 -9.383 1 94 219 HIS A N 1
ATOM 1765 C CA . HIS A 1 219 ? -23.781 1.096 -8.125 1 94 219 HIS A CA 1
ATOM 1766 C C . HIS A 1 219 ? -23.188 0.206 -7.035 1 94 219 HIS A C 1
ATOM 1768 O O . HIS A 1 219 ? -23.859 -0.07 -6.031 1 94 219 HIS A O 1
ATOM 1774 N N . GLY A 1 220 ? -21.984 -0.297 -7.262 1 94.38 220 GLY A N 1
ATOM 1775 C CA . GLY A 1 220 ? -21.359 -1.117 -6.242 1 94.38 220 GLY A CA 1
ATOM 1776 C C . GLY A 1 220 ? -21.906 -2.527 -6.176 1 94.38 220 GLY A C 1
ATOM 1777 O O . GLY A 1 220 ? -21.922 -3.146 -5.109 1 94.38 220 GLY A O 1
ATOM 1778 N N . SER A 1 221 ? -22.359 -3.025 -7.367 1 93.19 221 SER A N 1
ATOM 1779 C CA . SER A 1 221 ? -23 -4.34 -7.402 1 93.19 221 SER A CA 1
ATOM 1780 C C . SER A 1 221 ? -22.156 -5.336 -8.188 1 93.19 221 SER A C 1
ATOM 1782 O O . SER A 1 221 ? -21.594 -4.996 -9.234 1 93.19 221 SER A O 1
ATOM 1784 N N . PRO A 1 222 ? -22.172 -6.594 -7.645 1 93.12 222 PRO A N 1
ATOM 1785 C CA . PRO A 1 222 ? -21.469 -7.645 -8.383 1 93.12 222 PRO A CA 1
ATOM 1786 C C . PRO A 1 222 ? -22.188 -8.055 -9.664 1 93.12 222 PRO A C 1
ATOM 1788 O O . PRO A 1 222 ? -21.641 -8.797 -10.484 1 93.12 222 PRO A O 1
ATOM 1791 N N . LEU A 1 223 ? -23.359 -7.574 -9.82 1 92.19 223 LEU A N 1
ATOM 1792 C CA . LEU A 1 223 ? -24.172 -7.934 -10.977 1 92.19 223 LEU A CA 1
ATOM 1793 C C . LEU A 1 223 ? -23.922 -6.965 -12.133 1 92.19 223 LEU A C 1
ATOM 1795 O O . LEU A 1 223 ? -24.5 -7.121 -13.211 1 92.19 223 LEU A O 1
ATOM 1799 N N . GLU A 1 224 ? -23.062 -5.996 -11.945 1 92.06 224 GLU A N 1
ATOM 1800 C CA . GLU A 1 224 ? -22.75 -4.988 -12.953 1 92.06 224 GLU A CA 1
ATOM 1801 C C . GLU A 1 224 ? -21.359 -5.211 -13.539 1 92.06 224 GLU A C 1
ATOM 1803 O O . GLU A 1 224 ? -20.5 -5.832 -12.898 1 92.06 224 GLU A O 1
ATOM 1808 N N . LYS A 1 225 ? -21.188 -4.672 -14.703 1 90.25 225 LYS A N 1
ATOM 1809 C CA . LYS A 1 225 ? -19.859 -4.727 -15.328 1 90.25 225 LYS A CA 1
ATOM 1810 C C . LYS A 1 225 ? -18.859 -3.865 -14.562 1 90.25 225 LYS A C 1
ATOM 1812 O O . LYS A 1 225 ? -19.188 -2.77 -14.109 1 90.25 225 LYS A O 1
ATOM 1817 N N . PRO A 1 226 ? -17.688 -4.402 -14.531 1 93.56 226 PRO A N 1
ATOM 1818 C CA . PRO A 1 226 ? -16.656 -3.604 -13.852 1 93.56 226 PRO A CA 1
ATOM 1819 C C . PRO A 1 226 ? -16.234 -2.375 -14.656 1 93.56 226 PRO A C 1
ATOM 1821 O O . PRO A 1 226 ? -16.094 -2.453 -15.875 1 93.56 226 PRO A O 1
ATOM 1824 N N . LEU A 1 227 ? -16.078 -1.263 -13.945 1 93.38 227 LEU A N 1
ATOM 1825 C CA . LEU A 1 227 ? -15.609 -0.022 -14.547 1 93.38 227 LEU A CA 1
ATOM 1826 C C . LEU A 1 227 ? -14.117 0.167 -14.289 1 93.38 227 LEU A C 1
ATOM 1828 O O . LEU A 1 227 ? -13.445 0.905 -15.016 1 93.38 227 LEU A O 1
ATOM 1832 N N . GLY A 1 228 ? -13.648 -0.455 -13.234 1 93.62 228 GLY A N 1
ATOM 1833 C CA . GLY A 1 228 ? -12.266 -0.357 -12.82 1 93.62 228 GLY A CA 1
ATOM 1834 C C . GLY A 1 228 ? -11.93 -1.252 -11.641 1 93.62 228 GLY A C 1
ATOM 1835 O O . GLY A 1 228 ? -12.82 -1.859 -11.039 1 93.62 228 GLY A O 1
ATOM 1836 N N . ILE A 1 229 ? -10.648 -1.36 -11.398 1 93.81 229 ILE A N 1
ATOM 1837 C CA . ILE A 1 229 ? -10.172 -2.166 -10.273 1 93.81 229 ILE A CA 1
ATOM 1838 C C . ILE A 1 229 ? -9.086 -1.406 -9.516 1 93.81 229 ILE A C 1
ATOM 1840 O O . ILE A 1 229 ? -8.242 -0.743 -10.125 1 93.81 229 ILE A O 1
ATOM 1844 N N . ILE A 1 230 ? -9.164 -1.463 -8.18 1 90.62 230 ILE A N 1
ATOM 1845 C CA . ILE A 1 230 ? -8.188 -0.815 -7.312 1 90.62 230 ILE A CA 1
ATOM 1846 C C . ILE A 1 230 ? -7.512 -1.858 -6.426 1 90.62 230 ILE A C 1
ATOM 1848 O O . ILE A 1 230 ? -8.188 -2.65 -5.762 1 90.62 230 ILE A O 1
ATOM 1852 N N . THR A 1 231 ? -6.207 -1.863 -6.457 1 86.38 231 THR A N 1
ATOM 1853 C CA . THR A 1 231 ? -5.438 -2.748 -5.59 1 86.38 231 THR A CA 1
ATOM 1854 C C . THR A 1 231 ? -4.738 -1.953 -4.492 1 86.38 231 THR A C 1
ATOM 1856 O O . THR A 1 231 ? -4.699 -0.722 -4.539 1 86.38 231 THR A O 1
ATOM 1859 N N . PRO A 1 232 ? -4.223 -2.631 -3.498 1 78.69 232 PRO A N 1
ATOM 1860 C CA . PRO A 1 232 ? -3.488 -1.925 -2.445 1 78.69 232 PRO A CA 1
ATOM 1861 C C . PRO A 1 232 ? -2.334 -1.087 -2.99 1 78.69 232 PRO A C 1
ATOM 1863 O O . PRO A 1 232 ? -2.025 -0.025 -2.443 1 78.69 232 PRO A O 1
ATOM 1866 N N . TRP A 1 233 ? -1.826 -1.473 -4.074 1 73.69 233 TRP A N 1
ATOM 1867 C CA . TRP A 1 233 ? -0.722 -0.732 -4.672 1 73.69 233 TRP A CA 1
ATOM 1868 C C . TRP A 1 233 ? -1.188 0.629 -5.176 1 73.69 233 TRP A C 1
ATOM 1870 O O . TRP A 1 233 ? -0.452 1.615 -5.094 1 73.69 233 TRP A O 1
ATOM 1880 N N . ASP A 1 234 ? -2.369 0.648 -5.625 1 76.06 234 ASP A N 1
ATOM 1881 C CA . ASP A 1 234 ? -2.938 1.905 -6.105 1 76.06 234 ASP A CA 1
ATOM 1882 C C . ASP A 1 234 ? -3.115 2.898 -4.957 1 76.06 234 ASP A C 1
ATOM 1884 O O . ASP A 1 234 ? -2.977 4.109 -5.148 1 76.06 234 ASP A O 1
ATOM 1888 N N . LEU A 1 235 ? -3.418 2.352 -3.811 1 72.06 235 LEU A N 1
ATOM 1889 C CA . LEU A 1 235 ? -3.66 3.193 -2.645 1 72.06 235 LEU A CA 1
ATOM 1890 C C . LEU A 1 235 ? -2.359 3.811 -2.141 1 72.06 235 LEU A C 1
ATOM 1892 O O . LEU A 1 235 ? -2.367 4.902 -1.569 1 72.06 235 LEU A O 1
ATOM 1896 N N . ILE A 1 236 ? -1.332 3.104 -2.309 1 66 236 ILE A N 1
ATOM 1897 C CA . ILE A 1 236 ? -0.024 3.586 -1.882 1 66 236 ILE A CA 1
ATOM 1898 C C . ILE A 1 236 ? 0.447 4.695 -2.82 1 66 236 ILE A C 1
ATOM 1900 O O . ILE A 1 236 ? 1.062 5.672 -2.379 1 66 236 ILE A O 1
ATOM 1904 N N . GLU A 1 237 ? -0.005 4.547 -4.027 1 62.72 237 GLU A N 1
ATOM 1905 C CA . GLU A 1 237 ? 0.493 5.477 -5.039 1 62.72 237 GLU A CA 1
ATOM 1906 C C . GLU A 1 237 ? -0.335 6.758 -5.066 1 62.72 237 GLU A C 1
ATOM 1908 O O . GLU A 1 237 ? 0.09 7.766 -5.633 1 62.72 237 GLU A O 1
ATOM 1913 N N . ILE A 1 238 ? -1.493 6.645 -4.496 1 58.47 238 ILE A N 1
ATOM 1914 C CA . ILE A 1 238 ? -2.402 7.781 -4.586 1 58.47 238 ILE A CA 1
ATOM 1915 C C . ILE A 1 238 ? -1.785 8.992 -3.889 1 58.47 238 ILE A C 1
ATOM 1917 O O . ILE A 1 238 ? -1.35 8.898 -2.738 1 58.47 238 ILE A O 1
ATOM 1921 N N . ASP A 1 239 ? -1.439 9.953 -4.688 1 48.72 239 ASP A N 1
ATOM 1922 C CA . ASP A 1 239 ? -1.041 11.25 -4.156 1 48.72 239 ASP A CA 1
ATOM 1923 C C . ASP A 1 239 ? -2.234 12.203 -4.078 1 48.72 239 ASP A C 1
ATOM 1925 O O . ASP A 1 239 ? -2.684 12.727 -5.098 1 48.72 239 ASP A O 1
ATOM 1929 N N . LEU A 1 240 ? -3.049 12.07 -2.979 1 47.94 240 LEU A N 1
ATOM 1930 C CA . LEU A 1 240 ? -4.258 12.891 -2.885 1 47.94 240 LEU A CA 1
ATOM 1931 C C . LEU A 1 240 ? -3.928 14.367 -3.039 1 47.94 240 LEU A C 1
ATOM 1933 O O . LEU A 1 240 ? -4.727 15.133 -3.588 1 47.94 240 LEU A O 1
ATOM 1937 N N . LEU A 1 241 ? -2.879 14.711 -2.438 1 45.28 241 LEU A N 1
ATOM 1938 C CA . LEU A 1 241 ? -2.596 16.141 -2.445 1 45.28 241 LEU A CA 1
ATOM 1939 C C . LEU A 1 241 ? -2.25 16.625 -3.852 1 45.28 241 LEU A C 1
ATOM 1941 O O . LEU A 1 241 ? -2.523 17.781 -4.207 1 45.28 241 LEU A O 1
ATOM 1945 N N . HIS A 1 242 ? -1.719 15.789 -4.613 1 44.53 242 HIS A N 1
ATOM 1946 C CA . HIS A 1 242 ? -1.403 16.203 -5.973 1 44.53 242 HIS A CA 1
ATOM 1947 C C . HIS A 1 242 ? -2.627 16.109 -6.879 1 44.53 242 HIS A C 1
ATOM 1949 O O . HIS A 1 242 ? -2.736 16.844 -7.867 1 44.53 242 HIS A O 1
ATOM 1955 N N . HIS A 1 243 ? -3.404 15.32 -6.605 1 44.88 243 HIS A N 1
ATOM 1956 C CA . HIS A 1 243 ? -4.582 15.203 -7.457 1 44.88 243 HIS A CA 1
ATOM 1957 C C . HIS A 1 243 ? -5.516 16.391 -7.273 1 44.88 243 HIS A C 1
ATOM 1959 O O . HIS A 1 243 ? -6.234 16.766 -8.203 1 44.88 243 HIS A O 1
ATOM 1965 N N . GLY A 1 244 ? -5.516 16.875 -6.176 1 41.72 244 GLY A N 1
ATOM 1966 C CA . GLY A 1 244 ? -6.316 18.062 -5.961 1 41.72 244 GLY A CA 1
ATOM 1967 C C . GLY A 1 244 ? -5.859 19.25 -6.793 1 41.72 244 GLY A C 1
ATOM 1968 O O . GLY A 1 244 ? -6.672 20.078 -7.191 1 41.72 244 GLY A O 1
ATOM 1969 N N . GLU A 1 245 ? -4.637 19.375 -6.996 1 40.59 245 GLU A N 1
ATOM 1970 C CA . GLU A 1 245 ? -4.188 20.5 -7.809 1 40.59 245 GLU A CA 1
ATOM 1971 C C . GLU A 1 245 ? -4.586 20.312 -9.273 1 40.59 245 GLU A C 1
ATOM 1973 O O . GLU A 1 245 ? -4.902 21.281 -9.961 1 40.59 245 GLU A O 1
ATOM 1978 N N . GLN A 1 246 ? -4.516 19.219 -9.766 1 38.41 246 GLN A N 1
ATOM 1979 C CA . GLN A 1 246 ? -4.879 19.047 -11.172 1 38.41 246 GLN A CA 1
ATOM 1980 C C . GLN A 1 246 ? -6.355 19.344 -11.398 1 38.41 246 GLN A C 1
ATOM 1982 O O . GLN A 1 246 ? -6.738 19.844 -12.461 1 38.41 246 GLN A O 1
ATOM 1987 N N . ILE A 1 247 ? -7.125 19.125 -10.547 1 35.22 247 ILE A N 1
ATOM 1988 C CA . ILE A 1 247 ? -8.531 19.453 -10.758 1 35.22 247 ILE A CA 1
ATOM 1989 C C . ILE A 1 247 ? -8.742 20.953 -10.586 1 35.22 247 ILE A C 1
ATOM 1991 O O . ILE A 1 247 ? -9.586 21.547 -11.258 1 35.22 247 ILE A O 1
ATOM 1995 N N . ALA A 1 248 ? -8.055 21.703 -9.836 1 34.97 248 ALA A N 1
ATOM 1996 C CA . ALA A 1 248 ? -8.328 23.141 -9.719 1 34.97 248 ALA A CA 1
ATOM 1997 C C . ALA A 1 248 ? -7.883 23.875 -10.977 1 34.97 248 ALA A C 1
ATOM 1999 O O . ALA A 1 248 ? -8.375 24.969 -11.266 1 34.97 248 ALA A O 1
ATOM 2000 N N . HIS A 1 249 ? -6.902 23.422 -11.719 1 33.69 249 HIS A N 1
ATOM 2001 C CA . HIS A 1 249 ? -6.551 24.156 -12.93 1 33.69 249 HIS A CA 1
ATOM 2002 C C . HIS A 1 249 ? -7.371 23.688 -14.125 1 33.69 249 HIS A C 1
ATOM 2004 O O . HIS A 1 249 ? -7.18 24.156 -15.242 1 33.69 249 HIS A O 1
ATOM 2010 N N . ALA A 1 250 ? -8.156 22.797 -13.867 1 32.22 250 ALA A N 1
ATOM 2011 C CA . ALA A 1 250 ? -9.047 22.656 -15.016 1 32.22 250 ALA A CA 1
ATOM 2012 C C . ALA A 1 250 ? -10.328 23.469 -14.82 1 32.22 250 ALA A C 1
ATOM 2014 O O . ALA A 1 250 ? -10.844 23.562 -13.703 1 32.22 250 ALA A O 1
ATOM 2015 N N . MET B 1 1 ? 3.119 26.531 44.094 1 27.62 1 MET B N 1
ATOM 2016 C CA . MET B 1 1 ? 2.734 25.812 42.875 1 27.62 1 MET B CA 1
ATOM 2017 C C . MET B 1 1 ? 2.947 26.672 41.656 1 27.62 1 MET B C 1
ATOM 2019 O O . MET B 1 1 ? 2.227 27.641 41.438 1 27.62 1 MET B O 1
ATOM 2023 N N . ASN B 1 2 ? 4.129 27.203 41.25 1 30.64 2 ASN B N 1
ATOM 2024 C CA . ASN B 1 2 ? 4.672 28.297 40.438 1 30.64 2 ASN B CA 1
ATOM 2025 C C . ASN B 1 2 ? 4.168 28.219 39 1 30.64 2 ASN B C 1
ATOM 2027 O O . ASN B 1 2 ? 4.477 27.281 38.281 1 30.64 2 ASN B O 1
ATOM 2031 N N . ASN B 1 3 ? 2.834 28.453 38.562 1 36.38 3 ASN B N 1
ATOM 2032 C CA . ASN B 1 3 ? 1.958 28.609 37.406 1 36.38 3 ASN B CA 1
ATOM 2033 C C . ASN B 1 3 ? 2.668 29.328 36.281 1 36.38 3 ASN B C 1
ATOM 2035 O O . ASN B 1 3 ? 2.797 30.547 36.281 1 36.38 3 ASN B O 1
ATOM 2039 N N . THR B 1 4 ? 3.877 29.047 35.719 1 41.03 4 THR B N 1
ATOM 2040 C CA . THR B 1 4 ? 4.855 29.672 34.844 1 41.03 4 THR B CA 1
ATOM 2041 C C . THR B 1 4 ? 4.188 30.203 33.562 1 41.03 4 THR B C 1
ATOM 2043 O O . THR B 1 4 ? 3.646 29.422 32.781 1 41.03 4 THR B O 1
ATOM 2046 N N . ASN B 1 5 ? 3.531 31.281 33.375 1 49 5 ASN B N 1
ATOM 2047 C CA . ASN B 1 5 ? 2.885 32.156 32.438 1 49 5 ASN B CA 1
ATOM 2048 C C . ASN B 1 5 ? 3.617 32.156 31.094 1 49 5 ASN B C 1
ATOM 2050 O O . ASN B 1 5 ? 4.715 32.719 30.984 1 49 5 ASN B O 1
ATOM 2054 N N . ILE B 1 6 ? 3.496 31.172 30.312 1 59.97 6 ILE B N 1
ATOM 2055 C CA . ILE B 1 6 ? 4.156 31.172 29.016 1 59.97 6 ILE B CA 1
ATOM 2056 C C . ILE B 1 6 ? 3.775 32.438 28.234 1 59.97 6 ILE B C 1
ATOM 2058 O O . ILE B 1 6 ? 2.592 32.688 28 1 59.97 6 ILE B O 1
ATOM 2062 N N . SER B 1 7 ? 4.605 33.406 28.172 1 65.56 7 SER B N 1
ATOM 2063 C CA . SER B 1 7 ? 4.426 34.688 27.469 1 65.56 7 SER B CA 1
ATOM 2064 C C . SER B 1 7 ? 4.188 34.438 25.969 1 65.56 7 SER B C 1
ATOM 2066 O O . SER B 1 7 ? 4.637 33.438 25.406 1 65.56 7 SER B O 1
ATOM 2068 N N . PRO B 1 8 ? 3.234 35.094 25.406 1 67.19 8 PRO B N 1
ATOM 2069 C CA . PRO B 1 8 ? 3.018 35.031 23.953 1 67.19 8 PRO B CA 1
ATOM 2070 C C . PRO B 1 8 ? 4.324 35 23.172 1 67.19 8 PRO B C 1
ATOM 2072 O O . PRO B 1 8 ? 4.414 34.312 22.156 1 67.19 8 PRO B O 1
ATOM 2075 N N . ASN B 1 9 ? 5.277 35.688 23.703 1 68.19 9 ASN B N 1
ATOM 2076 C CA . ASN B 1 9 ? 6.574 35.656 23.047 1 68.19 9 ASN B CA 1
ATOM 2077 C C . ASN B 1 9 ? 7.234 34.281 23.125 1 68.19 9 ASN B C 1
ATOM 2079 O O . ASN B 1 9 ? 7.895 33.875 22.172 1 68.19 9 ASN B O 1
ATOM 2083 N N . ASP B 1 10 ? 6.949 33.625 24.188 1 78.69 10 ASP B N 1
ATOM 2084 C CA . ASP B 1 10 ? 7.496 32.281 24.359 1 78.69 10 ASP B CA 1
ATOM 2085 C C . ASP B 1 10 ? 6.863 31.297 23.375 1 78.69 10 ASP B C 1
ATOM 2087 O O . ASP B 1 10 ? 7.551 30.453 22.797 1 78.69 10 ASP B O 1
ATOM 2091 N N . LEU B 1 11 ? 5.621 31.422 23.156 1 81.62 11 LEU B N 1
ATOM 2092 C CA . LEU B 1 11 ? 4.918 30.531 22.234 1 81.62 11 LEU B CA 1
ATOM 2093 C C . LEU B 1 11 ? 5.395 30.766 20.797 1 81.62 11 LEU B C 1
ATOM 2095 O O . LEU B 1 11 ? 5.578 29.797 20.047 1 81.62 11 LEU B O 1
ATOM 2099 N N . ALA B 1 12 ? 5.562 32.031 20.531 1 78 12 ALA B N 1
ATOM 2100 C CA . ALA B 1 12 ? 6.043 32.344 19.188 1 78 12 ALA B CA 1
ATOM 2101 C C . ALA B 1 12 ? 7.441 31.781 18.953 1 78 12 ALA B C 1
ATOM 2103 O O . ALA B 1 12 ? 7.727 31.25 17.875 1 78 12 ALA B O 1
ATOM 2104 N N . GLU B 1 13 ? 8.266 31.891 19.906 1 79.75 13 GLU B N 1
ATOM 2105 C CA . GLU B 1 13 ? 9.625 31.375 19.812 1 79.75 13 GLU B CA 1
ATOM 2106 C C . GLU B 1 13 ? 9.617 29.844 19.672 1 79.75 13 GLU B C 1
ATOM 2108 O O . GLU B 1 13 ? 10.328 29.297 18.828 1 79.75 13 GLU B O 1
ATOM 2113 N N . ARG B 1 14 ? 8.828 29.188 20.484 1 84.94 14 ARG B N 1
ATOM 2114 C CA . ARG B 1 14 ? 8.695 27.75 20.422 1 84.94 14 ARG B CA 1
ATOM 2115 C C . ARG B 1 14 ? 8.188 27.297 19.047 1 84.94 14 ARG B C 1
ATOM 2117 O O . ARG B 1 14 ? 8.672 26.312 18.484 1 84.94 14 ARG B O 1
ATOM 2124 N N . PHE B 1 15 ? 7.289 28.031 18.531 1 87.94 15 PHE B N 1
ATOM 2125 C CA . PHE B 1 15 ? 6.734 27.75 17.219 1 87.94 15 PHE B CA 1
ATOM 2126 C C . PHE B 1 15 ? 7.809 27.875 16.141 1 87.94 15 PHE B C 1
ATOM 2128 O O . PHE B 1 15 ? 7.961 26.984 15.297 1 87.94 15 PHE B O 1
ATOM 2135 N N . GLU B 1 16 ? 8.492 28.953 16.266 1 81.69 16 GLU B N 1
ATOM 2136 C CA . GLU B 1 16 ? 9.523 29.219 15.258 1 81.69 16 GLU B CA 1
ATOM 2137 C C . GLU B 1 16 ? 10.617 28.156 15.305 1 81.69 16 GLU B C 1
ATOM 2139 O O . GLU B 1 16 ? 11.125 27.734 14.258 1 81.69 16 GLU B O 1
ATOM 2144 N N . VAL B 1 17 ? 10.953 27.734 16.469 1 84.81 17 VAL B N 1
ATOM 2145 C CA . VAL B 1 17 ? 11.984 26.719 16.625 1 84.81 17 VAL B CA 1
ATOM 2146 C C . VAL B 1 17 ? 11.516 25.406 15.977 1 84.81 17 VAL B C 1
ATOM 2148 O O . VAL B 1 17 ? 12.25 24.797 15.203 1 84.81 17 VAL B O 1
ATOM 2151 N N . ALA B 1 18 ? 10.336 25.031 16.234 1 89.88 18 ALA B N 1
ATOM 2152 C CA . ALA B 1 18 ? 9.773 23.812 15.656 1 89.88 18 ALA B CA 1
ATOM 2153 C C . ALA B 1 18 ? 9.664 23.922 14.133 1 89.88 18 ALA B C 1
ATOM 2155 O O . ALA B 1 18 ? 9.977 22.969 13.414 1 89.88 18 ALA B O 1
ATOM 2156 N N . PHE B 1 19 ? 9.266 25.094 13.695 1 90.25 19 PHE B N 1
ATOM 2157 C CA . PHE B 1 19 ? 9.141 25.328 12.266 1 90.25 19 PHE B CA 1
ATOM 2158 C C . PHE B 1 19 ? 10.492 25.188 11.57 1 90.25 19 PHE B C 1
ATOM 2160 O O . PHE B 1 19 ? 10.602 24.516 10.539 1 90.25 19 PHE B O 1
ATOM 2167 N N . ASN B 1 20 ? 11.43 25.781 12.203 1 85.5 20 ASN B N 1
ATOM 2168 C CA . ASN B 1 20 ? 12.773 25.719 11.641 1 85.5 20 ASN B CA 1
ATOM 2169 C C . ASN B 1 20 ? 13.312 24.297 11.633 1 85.5 20 ASN B C 1
ATOM 2171 O O . ASN B 1 20 ? 14.016 23.906 10.703 1 85.5 20 ASN B O 1
ATOM 2175 N N . GLN B 1 21 ? 12.938 23.547 12.633 1 87.44 21 GLN B N 1
ATOM 2176 C CA . GLN B 1 21 ? 13.336 22.141 12.68 1 87.44 21 GLN B CA 1
ATOM 2177 C C . GLN B 1 21 ? 12.734 21.359 11.516 1 87.44 21 GLN B C 1
ATOM 2179 O O . GLN B 1 21 ? 13.43 20.609 10.844 1 87.44 21 GLN B O 1
ATOM 2184 N N . ILE B 1 22 ? 11.562 21.609 11.258 1 91.38 22 ILE B N 1
ATOM 2185 C CA . ILE B 1 22 ? 10.867 20.922 10.172 1 91.38 22 ILE B CA 1
ATOM 2186 C C . ILE B 1 22 ? 11.461 21.359 8.828 1 91.38 22 ILE B C 1
ATOM 2188 O O . ILE B 1 22 ? 11.68 20.531 7.945 1 91.38 22 ILE B O 1
ATOM 2192 N N . HIS B 1 23 ? 11.703 22.703 8.828 1 90.06 23 HIS B N 1
ATOM 2193 C CA . HIS B 1 23 ? 12.297 23.234 7.605 1 90.06 23 HIS B CA 1
ATOM 2194 C C . HIS B 1 23 ? 13.633 22.562 7.305 1 90.06 23 HIS B C 1
ATOM 2196 O O . HIS B 1 23 ? 13.891 22.172 6.164 1 90.06 23 HIS B O 1
ATOM 2202 N N . HIS B 1 24 ? 14.391 22.312 8.336 1 86.56 24 HIS B N 1
ATOM 2203 C CA . HIS B 1 24 ? 15.672 21.641 8.188 1 86.56 24 HIS B CA 1
ATOM 2204 C C . HIS B 1 24 ? 15.492 20.203 7.727 1 86.56 24 HIS B C 1
ATOM 2206 O O . HIS B 1 24 ? 16.234 19.719 6.863 1 86.56 24 HIS B O 1
ATOM 2212 N N . ILE B 1 25 ? 14.531 19.562 8.234 1 88.06 25 ILE B N 1
ATOM 2213 C CA . ILE B 1 25 ? 14.242 18.172 7.875 1 88.06 25 ILE B CA 1
ATOM 2214 C C . ILE B 1 25 ? 13.828 18.109 6.406 1 88.06 25 ILE B C 1
ATOM 2216 O O . ILE B 1 25 ? 14.305 17.25 5.66 1 88.06 25 ILE B O 1
ATOM 2220 N N . LEU B 1 26 ? 13 19.047 5.973 1 88.94 26 LEU B N 1
ATOM 2221 C CA . LEU B 1 26 ? 12.523 19.078 4.59 1 88.94 26 LEU B CA 1
ATOM 2222 C C . LEU B 1 26 ? 13.68 19.328 3.627 1 88.94 26 LEU B C 1
ATOM 2224 O O . LEU B 1 26 ? 13.742 18.719 2.555 1 88.94 26 LEU B O 1
ATOM 2228 N N . LYS B 1 27 ? 14.562 20.203 4.074 1 83.94 27 LYS B N 1
ATOM 2229 C CA . LYS B 1 27 ? 15.742 20.453 3.26 1 83.94 27 LYS B CA 1
ATOM 2230 C C . LYS B 1 27 ? 16.594 19.203 3.102 1 83.94 27 LYS B C 1
ATOM 2232 O O . LYS B 1 27 ? 17.062 18.891 2.002 1 83.94 27 LYS B O 1
ATOM 2237 N N . ARG B 1 28 ? 16.703 18.484 4.176 1 83.62 28 ARG B N 1
ATOM 2238 C CA . ARG B 1 28 ? 17.5 17.266 4.164 1 83.62 28 ARG B CA 1
ATOM 2239 C C . ARG B 1 28 ? 16.875 16.219 3.254 1 83.62 28 ARG B C 1
ATOM 2241 O O . ARG B 1 28 ? 17.594 15.477 2.566 1 83.62 28 ARG B O 1
ATOM 2248 N N . LEU B 1 29 ? 15.555 16.234 3.199 1 85 29 LEU B N 1
ATOM 2249 C CA . LEU B 1 29 ? 14.828 15.242 2.42 1 85 29 LEU B CA 1
ATOM 2250 C C . LEU B 1 29 ? 14.828 15.602 0.938 1 85 29 LEU B C 1
ATOM 2252 O O . LEU B 1 29 ? 14.461 14.781 0.095 1 85 29 LEU B O 1
ATOM 2256 N N . ASN B 1 30 ? 15.227 16.875 0.651 1 82.69 30 ASN B N 1
ATOM 2257 C CA . ASN B 1 30 ? 15.266 17.359 -0.726 1 82.69 30 ASN B CA 1
ATOM 2258 C C . ASN B 1 30 ? 16.625 17.969 -1.064 1 82.69 30 ASN B C 1
ATOM 2260 O O . ASN B 1 30 ? 16.703 19.141 -1.425 1 82.69 30 ASN B O 1
ATOM 2264 N N . PRO B 1 31 ? 17.625 17.156 -1.078 1 77 31 PRO B N 1
ATOM 2265 C CA . PRO B 1 31 ? 18.969 17.688 -1.256 1 77 31 PRO B CA 1
ATOM 2266 C C . PRO B 1 31 ? 19.203 18.281 -2.646 1 77 31 PRO B C 1
ATOM 2268 O O . PRO B 1 31 ? 20.031 19.172 -2.814 1 77 31 PRO B O 1
ATOM 2271 N N . ASP B 1 32 ? 18.438 17.797 -3.582 1 75 32 ASP B N 1
ATOM 2272 C CA . ASP B 1 32 ? 18.672 18.219 -4.961 1 75 32 ASP B CA 1
ATOM 2273 C C . ASP B 1 32 ? 17.812 19.438 -5.305 1 75 32 ASP B C 1
ATOM 2275 O O . ASP B 1 32 ? 17.891 19.953 -6.426 1 75 32 ASP B O 1
ATOM 2279 N N . GLU B 1 33 ? 16.969 19.859 -4.363 1 75.69 33 GLU B N 1
ATOM 2280 C CA . GLU B 1 33 ? 16.125 21.016 -4.613 1 75.69 33 GLU B CA 1
ATOM 2281 C C . GLU B 1 33 ? 16.859 22.312 -4.27 1 75.69 33 GLU B C 1
ATOM 2283 O O . GLU B 1 33 ? 17.328 22.484 -3.141 1 75.69 33 GLU B O 1
ATOM 2288 N N . TYR B 1 34 ? 17.016 23.188 -5.258 1 70.38 34 TYR B N 1
ATOM 2289 C CA . TYR B 1 34 ? 17.734 24.438 -5.051 1 70.38 34 TYR B CA 1
ATOM 2290 C C . TYR B 1 34 ? 16.828 25.484 -4.41 1 70.38 34 TYR B C 1
ATOM 2292 O O . TYR B 1 34 ? 17.297 26.359 -3.67 1 70.38 34 TYR B O 1
ATOM 2300 N N . ASN B 1 35 ? 15.43 25.344 -4.809 1 70.88 35 ASN B N 1
ATOM 2301 C CA . ASN B 1 35 ? 14.453 26.219 -4.176 1 70.88 35 ASN B CA 1
ATOM 2302 C C . ASN B 1 35 ? 14.18 25.812 -2.732 1 70.88 35 ASN B C 1
ATOM 2304 O O . ASN B 1 35 ? 13.555 24.766 -2.486 1 70.88 35 ASN B O 1
ATOM 2308 N N . ASP B 1 36 ? 14.703 26.703 -1.811 1 77.62 36 ASP B N 1
ATOM 2309 C CA . ASP B 1 36 ? 14.633 26.359 -0.395 1 77.62 36 ASP B CA 1
ATOM 2310 C C . ASP B 1 36 ? 13.336 26.859 0.233 1 77.62 36 ASP B C 1
ATOM 2312 O O . ASP B 1 36 ? 13.203 26.891 1.459 1 77.62 36 ASP B O 1
ATOM 2316 N N . ALA B 1 37 ? 12.367 27.172 -0.648 1 84.44 37 ALA B N 1
ATOM 2317 C CA . ALA B 1 37 ? 11.094 27.641 -0.101 1 84.44 37 ALA B CA 1
ATOM 2318 C C . ALA B 1 37 ? 10.367 26.516 0.638 1 84.44 37 ALA B C 1
ATOM 2320 O O . ALA B 1 37 ? 10.25 25.406 0.125 1 84.44 37 ALA B O 1
ATOM 2321 N N . PHE B 1 38 ? 9.984 26.844 1.844 1 89.06 38 PHE B N 1
ATOM 2322 C CA . PHE B 1 38 ? 9.359 25.859 2.723 1 89.06 38 PHE B CA 1
ATOM 2323 C C . PHE B 1 38 ? 8.25 25.125 1.998 1 89.06 38 PHE B C 1
ATOM 2325 O O . PHE B 1 38 ? 8.219 23.891 1.988 1 89.06 38 PHE B O 1
ATOM 2332 N N . VAL B 1 39 ? 7.367 25.844 1.29 1 82.88 39 VAL B N 1
ATOM 2333 C CA . VAL B 1 39 ? 6.184 25.234 0.68 1 82.88 39 VAL B CA 1
ATOM 2334 C C . VAL B 1 39 ? 6.598 24.359 -0.497 1 82.88 39 VAL B C 1
ATOM 2336 O O . VAL B 1 39 ? 6.012 23.297 -0.724 1 82.88 39 VAL B O 1
ATOM 2339 N N . LYS B 1 40 ? 7.559 24.75 -1.198 1 82.5 40 LYS B N 1
ATOM 2340 C CA . LYS B 1 40 ? 8.07 23.938 -2.291 1 82.5 40 LYS B CA 1
ATOM 2341 C C . LYS B 1 40 ? 8.648 22.625 -1.768 1 82.5 40 LYS B C 1
ATOM 2343 O O . LYS B 1 40 ? 8.312 21.547 -2.27 1 82.5 40 LYS B O 1
ATOM 2348 N N . LEU B 1 41 ? 9.477 22.766 -0.77 1 87.56 41 LEU B N 1
ATOM 2349 C CA . LEU B 1 41 ? 10.086 21.594 -0.173 1 87.56 41 LEU B CA 1
ATOM 2350 C C . LEU B 1 41 ? 9.031 20.672 0.427 1 87.56 41 LEU B C 1
ATOM 2352 O O . LEU B 1 41 ? 9.133 19.453 0.323 1 87.56 41 LEU B O 1
ATOM 2356 N N . LEU B 1 42 ? 8.078 21.328 1.011 1 87.19 42 LEU B N 1
ATOM 2357 C CA . LEU B 1 42 ? 6.965 20.594 1.59 1 87.19 42 LEU B CA 1
ATOM 2358 C C . LEU B 1 42 ? 6.207 19.828 0.513 1 87.19 42 LEU B C 1
ATOM 2360 O O . LEU B 1 42 ? 5.926 18.641 0.675 1 87.19 42 LEU B O 1
ATOM 2364 N N . SER B 1 43 ? 5.934 20.406 -0.549 1 78.19 43 SER B N 1
ATOM 2365 C CA . SER B 1 43 ? 5.207 19.781 -1.65 1 78.19 43 SER B CA 1
ATOM 2366 C C . SER B 1 43 ? 5.992 18.609 -2.234 1 78.19 43 SER B C 1
ATOM 2368 O O . SER B 1 43 ? 5.453 17.516 -2.404 1 78.19 43 SER B O 1
ATOM 2370 N N . ASP B 1 44 ? 7.234 18.797 -2.438 1 80 44 ASP B N 1
ATOM 2371 C CA . ASP B 1 44 ? 8.086 17.75 -3.002 1 80 44 ASP B CA 1
ATOM 2372 C C . ASP B 1 44 ? 8.18 16.562 -2.059 1 80 44 ASP B C 1
ATOM 2374 O O . ASP B 1 44 ? 8.07 15.406 -2.492 1 80 44 ASP B O 1
ATOM 2378 N N . SER B 1 45 ? 8.383 16.875 -0.778 1 81.81 45 SER B N 1
ATOM 2379 C CA . SER B 1 45 ? 8.539 15.828 0.218 1 81.81 45 SER B CA 1
ATOM 2380 C C . SER B 1 45 ? 7.246 15.039 0.396 1 81.81 45 SER B C 1
ATOM 2382 O O . SER B 1 45 ? 7.273 13.836 0.64 1 81.81 45 SER B O 1
ATOM 2384 N N . SER B 1 46 ? 6.109 15.766 0.284 1 77.62 46 SER B N 1
ATOM 2385 C CA . SER B 1 46 ? 4.812 15.133 0.5 1 77.62 46 SER B CA 1
ATOM 2386 C C . SER B 1 46 ? 4.492 14.141 -0.612 1 77.62 46 SER B C 1
ATOM 2388 O O . SER B 1 46 ? 3.697 13.219 -0.419 1 77.62 46 SER B O 1
ATOM 2390 N N . ARG B 1 47 ? 5.176 14.258 -1.699 1 67.69 47 ARG B N 1
ATOM 2391 C CA . ARG B 1 47 ? 4.977 13.352 -2.828 1 67.69 47 ARG B CA 1
ATOM 2392 C C . ARG B 1 47 ? 5.754 12.055 -2.637 1 67.69 47 ARG B C 1
ATOM 2394 O O . ARG B 1 47 ? 5.355 11 -3.143 1 67.69 47 ARG B O 1
ATOM 2401 N N . LYS B 1 48 ? 6.797 12.195 -1.869 1 68.75 48 LYS B N 1
ATOM 2402 C CA . LYS B 1 48 ? 7.738 11.086 -1.753 1 68.75 48 LYS B CA 1
ATOM 2403 C C . LYS B 1 48 ? 7.547 10.344 -0.436 1 68.75 48 LYS B C 1
ATOM 2405 O O . LYS B 1 48 ? 7.844 9.148 -0.345 1 68.75 48 LYS B O 1
ATOM 2410 N N . HIS B 1 49 ? 7.09 11.109 0.558 1 72.06 49 HIS B N 1
ATOM 2411 C CA . HIS B 1 49 ? 7.082 10.562 1.907 1 72.06 49 HIS B CA 1
ATOM 2412 C C . HIS B 1 49 ? 5.688 10.602 2.516 1 72.06 49 HIS B C 1
ATOM 2414 O O . HIS B 1 49 ? 5.133 11.688 2.73 1 72.06 49 HIS B O 1
ATOM 2420 N N . ARG B 1 50 ? 5.234 9.5 2.836 1 66.44 50 ARG B N 1
ATOM 2421 C CA . ARG B 1 50 ? 3.875 9.367 3.35 1 66.44 50 ARG B CA 1
ATOM 2422 C C . ARG B 1 50 ? 3.699 10.148 4.645 1 66.44 50 ARG B C 1
ATOM 2424 O O . ARG B 1 50 ? 2.666 10.789 4.855 1 66.44 50 ARG B O 1
ATOM 2431 N N . ALA B 1 51 ? 4.715 10.023 5.5 1 68.06 51 ALA B N 1
ATOM 2432 C CA . ALA B 1 51 ? 4.645 10.734 6.773 1 68.06 51 ALA B CA 1
ATOM 2433 C C . ALA B 1 51 ? 4.484 12.234 6.559 1 68.06 51 ALA B C 1
ATOM 2435 O O . ALA B 1 51 ? 3.762 12.906 7.297 1 68.06 51 ALA B O 1
ATOM 2436 N N . ILE B 1 52 ? 5.184 12.727 5.543 1 76.38 52 ILE B N 1
ATOM 2437 C CA . ILE B 1 52 ? 5.102 14.156 5.246 1 76.38 52 ILE B CA 1
ATOM 2438 C C . ILE B 1 52 ? 3.771 14.461 4.562 1 76.38 52 ILE B C 1
ATOM 2440 O O . ILE B 1 52 ? 3.154 15.5 4.828 1 76.38 52 ILE B O 1
ATOM 2444 N N . GLN B 1 53 ? 3.42 13.57 3.732 1 70.88 53 GLN B N 1
ATOM 2445 C CA . GLN B 1 53 ? 2.137 13.734 3.057 1 70.88 53 GLN B CA 1
ATOM 2446 C C . GLN B 1 53 ? 1.003 13.898 4.062 1 70.88 53 GLN B C 1
ATOM 2448 O O . GLN B 1 53 ? 0.11 14.727 3.867 1 70.88 53 GLN B O 1
ATOM 2453 N N . ARG B 1 54 ? 1.127 13.305 5.133 1 66.44 54 ARG B N 1
ATOM 2454 C CA . ARG B 1 54 ? 0.079 13.297 6.148 1 66.44 54 ARG B CA 1
ATOM 2455 C C . ARG B 1 54 ? -0.02 14.656 6.832 1 66.44 54 ARG B C 1
ATOM 2457 O O . ARG B 1 54 ? -1.106 15.078 7.238 1 66.44 54 ARG B O 1
ATOM 2464 N N . VAL B 1 55 ? 1.086 15.281 6.902 1 72.5 55 VAL B N 1
ATOM 2465 C CA . VAL B 1 55 ? 1.084 16.547 7.621 1 72.5 55 VAL B CA 1
ATOM 2466 C C . VAL B 1 55 ? 1.246 17.703 6.637 1 72.5 55 VAL B C 1
ATOM 2468 O O . VAL B 1 55 ? 1.552 18.828 7.039 1 72.5 55 VAL B O 1
ATOM 2471 N N . TYR B 1 56 ? 1.003 17.438 5.406 1 74.06 56 TYR B N 1
ATOM 2472 C CA . TYR B 1 56 ? 1.245 18.438 4.375 1 74.06 56 TYR B CA 1
ATOM 2473 C C . TYR B 1 56 ? 0.391 19.672 4.605 1 74.06 56 TYR B C 1
ATOM 2475 O O . TYR B 1 56 ? 0.908 20.797 4.652 1 74.06 56 TYR B O 1
ATOM 2483 N N . TYR B 1 57 ? -0.818 19.5 4.809 1 63.66 57 TYR B N 1
ATOM 2484 C CA . TYR B 1 57 ? -1.726 20.641 4.914 1 63.66 57 TYR B CA 1
ATOM 2485 C C . TYR B 1 57 ? -1.48 21.422 6.203 1 63.66 57 TYR B C 1
ATOM 2487 O O . TYR B 1 57 ? -1.525 22.641 6.211 1 63.66 57 TYR B O 1
ATOM 2495 N N . ASP B 1 58 ? -1.239 20.656 7.258 1 72.5 58 ASP B N 1
ATOM 2496 C CA . ASP B 1 58 ? -0.873 21.328 8.5 1 72.5 58 ASP B CA 1
ATOM 2497 C C . ASP B 1 58 ? 0.362 22.203 8.305 1 72.5 58 ASP B C 1
ATOM 2499 O O . ASP B 1 58 ? 0.37 23.375 8.695 1 72.5 58 ASP B O 1
ATOM 2503 N N . LEU B 1 59 ? 1.297 21.672 7.695 1 84.06 59 LEU B N 1
ATOM 2504 C CA . LEU B 1 59 ? 2.561 22.375 7.543 1 84.06 59 LEU B CA 1
ATOM 2505 C C . LEU B 1 59 ? 2.406 23.562 6.582 1 84.06 59 LEU B C 1
ATOM 2507 O O . LEU B 1 59 ? 3.053 24.594 6.758 1 84.06 59 LEU B O 1
ATOM 2511 N N . ARG B 1 60 ? 1.496 23.375 5.637 1 78 60 ARG B N 1
ATOM 2512 C CA . ARG B 1 60 ? 1.216 24.5 4.746 1 78 60 ARG B CA 1
ATOM 2513 C C . ARG B 1 60 ? 0.581 25.656 5.508 1 78 60 ARG B C 1
ATOM 2515 O O . ARG B 1 60 ? 0.953 26.812 5.305 1 78 60 ARG B O 1
ATOM 2522 N N . GLN B 1 61 ? -0.345 25.312 6.324 1 73.81 61 GLN B N 1
ATOM 2523 C CA . GLN B 1 61 ? -0.978 26.328 7.156 1 73.81 61 GLN B CA 1
ATOM 2524 C C . GLN B 1 61 ? 0.031 26.969 8.109 1 73.81 61 GLN B C 1
ATOM 2526 O O . GLN B 1 61 ? 0.003 28.172 8.328 1 73.81 61 GLN B O 1
ATOM 2531 N N . PHE B 1 62 ? 0.868 26.172 8.68 1 83.06 62 PHE B N 1
ATOM 2532 C CA . PHE B 1 62 ? 1.879 26.703 9.594 1 83.06 62 PHE B CA 1
ATOM 2533 C C . PHE B 1 62 ? 2.846 27.625 8.859 1 83.06 62 PHE B C 1
ATOM 2535 O O . PHE B 1 62 ? 3.338 28.594 9.43 1 83.06 62 PHE B O 1
ATOM 2542 N N . ALA B 1 63 ? 3.035 27.297 7.633 1 83.19 63 ALA B N 1
ATOM 2543 C CA . ALA B 1 63 ? 3.869 28.188 6.824 1 83.19 63 ALA B CA 1
ATOM 2544 C C . ALA B 1 63 ? 3.232 29.562 6.676 1 83.19 63 ALA B C 1
ATOM 2546 O O . ALA B 1 63 ? 3.914 30.578 6.781 1 83.19 63 ALA B O 1
ATOM 2547 N N . LYS B 1 64 ? 1.946 29.531 6.445 1 75.75 64 LYS B N 1
ATOM 2548 C CA . LYS B 1 64 ? 1.217 30.797 6.348 1 75.75 64 LYS B CA 1
ATOM 2549 C C . LYS B 1 64 ? 1.291 31.578 7.656 1 75.75 64 LYS B C 1
ATOM 2551 O O . LYS B 1 64 ? 1.516 32.781 7.652 1 75.75 64 LYS B O 1
ATOM 2556 N N . LEU B 1 65 ? 1.118 30.891 8.719 1 76.25 65 LEU B N 1
ATOM 2557 C CA . LEU B 1 65 ? 1.181 31.5 10.047 1 76.25 65 LEU B CA 1
ATOM 2558 C C . LEU B 1 65 ? 2.57 32.062 10.32 1 76.25 65 LEU B C 1
ATOM 2560 O O . LEU B 1 65 ? 2.703 33.188 10.836 1 76.25 65 LEU B O 1
ATOM 2564 N N . ARG B 1 66 ? 3.539 31.297 9.992 1 79.44 66 ARG B N 1
ATOM 2565 C CA . ARG B 1 66 ? 4.918 31.719 10.195 1 79.44 66 ARG B CA 1
ATOM 2566 C C . ARG B 1 66 ? 5.199 33.031 9.43 1 79.44 66 ARG B C 1
ATOM 2568 O O . ARG B 1 66 ? 5.898 33.906 9.938 1 79.44 66 ARG B O 1
ATOM 2575 N N . ASN B 1 67 ? 4.707 33.062 8.195 1 72.94 67 ASN B N 1
ATOM 2576 C CA . ASN B 1 67 ? 4.891 34.281 7.398 1 72.94 67 ASN B CA 1
ATOM 2577 C C . ASN B 1 67 ? 4.238 35.5 8.062 1 72.94 67 ASN B C 1
ATOM 2579 O O . ASN B 1 67 ? 4.789 36.594 8.031 1 72.94 67 ASN B O 1
ATOM 2583 N N . ALA B 1 68 ? 3.102 35.25 8.648 1 67.19 68 ALA B N 1
ATOM 2584 C CA . ALA B 1 68 ? 2.391 36.312 9.344 1 67.19 68 ALA B CA 1
ATOM 2585 C C . ALA B 1 68 ? 3.148 36.75 10.602 1 67.19 68 ALA B C 1
ATOM 2587 O O . ALA B 1 68 ? 3.154 37.938 10.953 1 67.19 68 ALA B O 1
ATOM 2588 N N . LEU B 1 69 ? 3.812 35.781 11.242 1 67.19 69 LEU B N 1
ATOM 2589 C CA . LEU B 1 69 ? 4.562 36.062 12.461 1 67.19 69 LEU B CA 1
ATOM 2590 C C . LEU B 1 69 ? 5.844 36.844 12.156 1 67.19 69 LEU B C 1
ATOM 2592 O O . LEU B 1 69 ? 6.199 37.781 12.867 1 67.19 69 LEU B O 1
ATOM 2596 N N . VAL B 1 70 ? 6.609 36.438 11.117 1 63.31 70 VAL B N 1
ATOM 2597 C CA . VAL B 1 70 ? 7.918 37 10.797 1 63.31 70 VAL B CA 1
ATOM 2598 C C . VAL B 1 70 ? 7.754 38.344 10.141 1 63.31 70 VAL B C 1
ATOM 2600 O O . VAL B 1 70 ? 8.523 39.281 10.406 1 63.31 70 VAL B O 1
ATOM 2603 N N . HIS B 1 71 ? 6.918 38.375 8.992 1 53.25 71 HIS B N 1
ATOM 2604 C CA . HIS B 1 71 ? 6.742 39.656 8.328 1 53.25 71 HIS B CA 1
ATOM 2605 C C . HIS B 1 71 ? 6.328 40.75 9.312 1 53.25 71 HIS B C 1
ATOM 2607 O O . HIS B 1 71 ? 6.73 41.906 9.172 1 53.25 71 HIS B O 1
ATOM 2613 N N . GLU B 1 72 ? 5.539 40.438 10.219 1 44.16 72 GLU B N 1
ATOM 26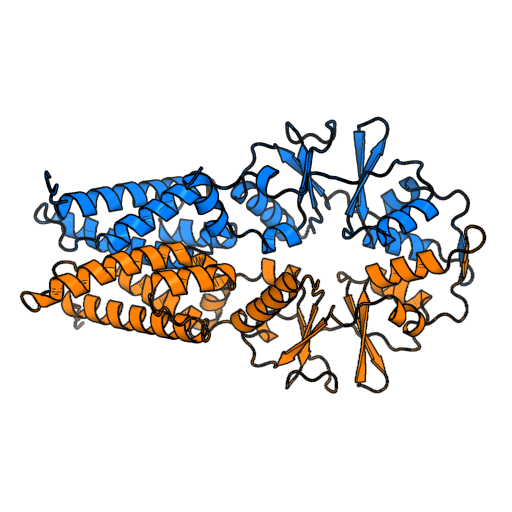14 C CA . GLU B 1 72 ? 5.086 41.438 11.156 1 44.16 72 GLU B CA 1
ATOM 2615 C C . GLU B 1 72 ? 6.148 41.719 12.219 1 44.16 72 GLU B C 1
ATOM 2617 O O . GLU B 1 72 ? 6.141 42.781 12.836 1 44.16 72 GLU B O 1
ATOM 2622 N N . LYS B 1 73 ? 7.055 40.844 12.438 1 45.44 73 LYS B N 1
ATOM 2623 C CA . LYS B 1 73 ? 8.156 41.125 13.359 1 45.44 73 LYS B CA 1
ATOM 2624 C C . LYS B 1 73 ? 8.953 42.344 12.914 1 45.44 73 LYS B C 1
ATOM 2626 O O . LYS B 1 73 ? 9.562 43.031 13.734 1 45.44 73 LYS B O 1
ATOM 2631 N N . LEU B 1 74 ? 9.125 42.5 11.617 1 41.78 74 LEU B N 1
ATOM 2632 C CA . LEU B 1 74 ? 10 43.594 11.18 1 41.78 74 LEU B CA 1
ATOM 2633 C C . LEU B 1 74 ? 9.562 44.938 11.781 1 41.78 74 LEU B C 1
ATOM 2635 O O . LEU B 1 74 ? 10.352 45.875 11.828 1 41.78 74 LEU B O 1
ATOM 2639 N N . ARG B 1 75 ? 8.32 45.094 12.023 1 40.44 75 ARG B N 1
ATOM 2640 C CA . ARG B 1 75 ? 8.078 46.438 12.484 1 40.44 75 ARG B CA 1
ATOM 2641 C C . ARG B 1 75 ? 8.461 46.594 13.953 1 40.44 75 ARG B C 1
ATOM 2643 O O . ARG B 1 75 ? 9.125 47.562 14.336 1 40.44 75 ARG B O 1
ATOM 2650 N N . LYS B 1 76 ? 7.652 46.344 15.016 1 46.16 76 LYS B N 1
ATOM 2651 C CA . LYS B 1 76 ? 7.84 46.812 16.391 1 46.16 76 LYS B CA 1
ATOM 2652 C C . LYS B 1 76 ? 8.25 45.656 17.297 1 46.16 76 LYS B C 1
ATOM 2654 O O . LYS B 1 76 ? 8.07 45.719 18.516 1 46.16 76 LYS B O 1
ATOM 2659 N N . HIS B 1 77 ? 9.086 44.656 16.984 1 45.62 77 HIS B N 1
ATOM 2660 C CA . HIS B 1 77 ? 9.578 43.594 17.859 1 45.62 77 HIS B CA 1
ATOM 2661 C C . HIS B 1 77 ? 8.43 42.781 18.469 1 45.62 77 HIS B C 1
ATOM 2663 O O . HIS B 1 77 ? 8.562 42.219 19.547 1 45.62 77 HIS B O 1
ATOM 2669 N N . THR B 1 78 ? 7.16 43.031 18.234 1 42.56 78 THR B N 1
ATOM 2670 C CA . THR B 1 78 ? 6.004 42.375 18.812 1 42.56 78 THR B CA 1
ATOM 2671 C C . THR B 1 78 ? 5.309 41.5 17.766 1 42.56 78 THR B C 1
ATOM 2673 O O . THR B 1 78 ? 5.23 41.875 16.594 1 42.56 78 THR B O 1
ATOM 2676 N N . TYR B 1 79 ? 5.223 40.188 17.969 1 47.19 79 TYR B N 1
ATOM 2677 C CA . TYR B 1 79 ? 4.496 39.281 17.094 1 47.19 79 TYR B CA 1
ATOM 2678 C C . TYR B 1 79 ? 3.086 39.781 16.828 1 47.19 79 TYR B C 1
ATOM 2680 O O . TYR B 1 79 ? 2.385 40.219 17.75 1 47.19 79 TYR B O 1
ATOM 2688 N N . ILE B 1 80 ? 2.684 40.281 15.688 1 51.34 80 ILE B N 1
ATOM 2689 C CA . ILE B 1 80 ? 1.345 40.781 15.359 1 51.34 80 ILE B CA 1
ATOM 2690 C C . ILE B 1 80 ? 0.322 39.688 15.633 1 51.34 80 ILE B C 1
ATOM 2692 O O . ILE B 1 80 ? -0.812 39.969 16.031 1 51.34 80 ILE B O 1
ATOM 2696 N N . ALA B 1 81 ? 0.794 38.312 15.469 1 59.84 81 ALA B N 1
ATOM 2697 C CA . ALA B 1 81 ? -0.048 37.156 15.766 1 59.84 81 ALA B CA 1
ATOM 2698 C C . ALA B 1 81 ? 0.707 36.125 16.594 1 59.84 81 ALA B C 1
ATOM 2700 O O . ALA B 1 81 ? 1.934 36.031 16.516 1 59.84 81 ALA B O 1
ATOM 2701 N N . THR B 1 82 ? 0.187 35.719 17.656 1 67.75 82 THR B N 1
ATOM 2702 C CA . THR B 1 82 ? 0.782 34.688 18.484 1 67.75 82 THR B CA 1
ATOM 2703 C C . THR B 1 82 ? 0.066 33.344 18.25 1 67.75 82 THR B C 1
ATOM 2705 O O . THR B 1 82 ? -1.165 33.312 18.219 1 67.75 82 THR B O 1
ATOM 2708 N N . PRO B 1 83 ? 0.947 32.375 17.984 1 75.5 83 PRO B N 1
ATOM 2709 C CA . PRO B 1 83 ? 0.305 31.062 17.828 1 75.5 83 PRO B CA 1
ATOM 2710 C C . PRO B 1 83 ? -0.387 30.594 19.109 1 75.5 83 PRO B C 1
ATOM 2712 O O . PRO B 1 83 ? 0.016 30.969 20.203 1 75.5 83 PRO B O 1
ATOM 2715 N N . SER B 1 84 ? -1.402 29.891 18.938 1 74.31 84 SER B N 1
ATOM 2716 C CA . SER B 1 84 ? -2.045 29.266 20.094 1 74.31 84 SER B CA 1
ATOM 2717 C C . SER B 1 84 ? -1.172 28.156 20.672 1 74.31 84 SER B C 1
ATOM 2719 O O . SER B 1 84 ? -0.237 27.688 20.031 1 74.31 84 SER B O 1
ATOM 2721 N N . ILE B 1 85 ? -1.367 27.875 21.891 1 78.06 85 ILE B N 1
ATOM 2722 C CA . ILE B 1 85 ? -0.628 26.797 22.547 1 78.06 85 ILE B CA 1
ATOM 2723 C C . ILE B 1 85 ? -0.889 25.484 21.828 1 78.06 85 ILE B C 1
ATOM 2725 O O . ILE B 1 85 ? 0.013 24.656 21.703 1 78.06 85 ILE B O 1
ATOM 2729 N N . GLU B 1 86 ? -1.947 25.328 21.297 1 73.94 86 GLU B N 1
ATOM 2730 C CA . GLU B 1 86 ? -2.293 24.109 20.547 1 73.94 86 GLU B CA 1
ATOM 2731 C C . GLU B 1 86 ? -1.469 23.984 19.281 1 73.94 86 GLU B C 1
ATOM 2733 O O . GLU B 1 86 ? -0.959 22.922 18.953 1 73.94 86 GLU B O 1
ATOM 2738 N N . ALA B 1 87 ? -1.371 25.109 18.547 1 76.12 87 ALA B N 1
ATOM 2739 C CA . ALA B 1 87 ? -0.566 25.109 17.328 1 76.12 87 ALA B CA 1
ATOM 2740 C C . ALA B 1 87 ? 0.896 24.812 17.641 1 76.12 87 ALA B C 1
ATOM 2742 O O . ALA B 1 87 ? 1.547 24.062 16.906 1 76.12 87 ALA B O 1
ATOM 2743 N N . VAL B 1 88 ? 1.305 25.328 18.75 1 82 88 VAL B N 1
ATOM 2744 C CA . VAL B 1 88 ? 2.697 25.125 19.125 1 82 88 VAL B CA 1
ATOM 2745 C C . VAL B 1 88 ? 2.934 23.672 19.484 1 82 88 VAL B C 1
ATOM 2747 O O . VAL B 1 88 ? 3.902 23.062 19.031 1 82 88 VAL B O 1
ATOM 2750 N N . LEU B 1 89 ? 2.045 23.109 20.188 1 79.75 89 LEU B N 1
ATOM 2751 C CA . LEU B 1 89 ? 2.188 21.703 20.578 1 79.75 89 LEU B CA 1
ATOM 2752 C C . LEU B 1 89 ? 2.086 20.797 19.359 1 79.75 89 LEU B C 1
ATOM 2754 O O . LEU B 1 89 ? 2.82 19.812 19.25 1 79.75 89 LEU B O 1
ATOM 2758 N N . GLN B 1 90 ? 1.308 21.141 18.5 1 79.88 90 GLN B N 1
ATOM 2759 C CA . GLN B 1 90 ? 1.132 20.344 17.281 1 79.88 90 GLN B CA 1
ATOM 2760 C C . GLN B 1 90 ? 2.393 20.359 16.422 1 79.88 90 GLN B C 1
ATOM 2762 O O . GLN B 1 90 ? 2.865 19.312 15.992 1 79.88 90 GLN B O 1
ATOM 2767 N N . ILE B 1 91 ? 2.857 21.531 16.141 1 85.88 91 ILE B N 1
ATOM 2768 C CA . ILE B 1 91 ? 4.02 21.609 15.258 1 85.88 91 ILE B CA 1
ATOM 2769 C C . ILE B 1 91 ? 5.23 20.984 15.945 1 85.88 91 ILE B C 1
ATOM 2771 O O . ILE B 1 91 ? 6.086 20.375 15.289 1 85.88 91 ILE B O 1
ATOM 2775 N N . GLU B 1 92 ? 5.246 21.047 17.266 1 83.56 92 GLU B N 1
ATOM 2776 C CA . GLU B 1 92 ? 6.34 20.422 18 1 83.56 92 GLU B CA 1
ATOM 2777 C C . GLU B 1 92 ? 6.262 18.906 17.922 1 83.56 92 GLU B C 1
ATOM 2779 O O . GLU B 1 92 ? 7.281 18.234 17.781 1 83.56 92 GLU B O 1
ATOM 2784 N N . ASN B 1 93 ? 5.117 18.406 18.016 1 79.94 93 ASN B N 1
ATOM 2785 C CA . ASN B 1 93 ? 4.93 16.969 17.859 1 79.94 93 ASN B CA 1
ATOM 2786 C C . ASN B 1 93 ? 5.32 16.5 16.469 1 79.94 93 ASN B C 1
ATOM 2788 O O . ASN B 1 93 ? 6.004 15.477 16.312 1 79.94 93 ASN B O 1
ATOM 2792 N N . ILE B 1 94 ? 4.875 17.219 15.477 1 80.94 94 ILE B N 1
ATOM 2793 C CA . ILE B 1 94 ? 5.223 16.891 14.102 1 80.94 94 ILE B CA 1
ATOM 2794 C C . ILE B 1 94 ? 6.738 16.906 13.93 1 80.94 94 ILE B C 1
ATOM 2796 O O . ILE B 1 94 ? 7.316 16 13.328 1 80.94 94 ILE B O 1
ATOM 2800 N N . ALA B 1 95 ? 7.309 17.953 14.523 1 83.69 95 ALA B N 1
ATOM 2801 C CA . ALA B 1 95 ? 8.766 18.062 14.445 1 83.69 95 ALA B CA 1
ATOM 2802 C C . ALA B 1 95 ? 9.445 16.859 15.094 1 83.69 95 ALA B C 1
ATOM 2804 O O . ALA B 1 95 ? 10.406 16.328 14.547 1 83.69 95 ALA B O 1
ATOM 2805 N N . HIS B 1 96 ? 8.867 16.453 16.156 1 80.38 96 HIS B N 1
ATOM 2806 C CA . HIS B 1 96 ? 9.445 15.336 16.891 1 80.38 96 HIS B CA 1
ATOM 2807 C C . HIS B 1 96 ? 9.336 14.047 16.094 1 80.38 96 HIS B C 1
ATOM 2809 O O . HIS B 1 96 ? 10.312 13.312 15.938 1 80.38 96 HIS B O 1
ATOM 2815 N N . VAL B 1 97 ? 8.273 13.789 15.539 1 74.88 97 VAL B N 1
ATOM 2816 C CA . VAL B 1 97 ? 8.016 12.57 14.789 1 74.88 97 VAL B CA 1
ATOM 2817 C C . VAL B 1 97 ? 8.867 12.555 13.516 1 74.88 97 VAL B C 1
ATOM 2819 O O . VAL B 1 97 ? 9.438 11.523 13.156 1 74.88 97 VAL B O 1
ATOM 2822 N N . LEU B 1 98 ? 8.938 13.703 12.898 1 79.75 98 LEU B N 1
ATOM 2823 C CA . LEU B 1 98 ? 9.703 13.781 11.656 1 79.75 98 LEU B CA 1
ATOM 2824 C C . LEU B 1 98 ? 11.195 13.695 11.938 1 79.75 98 LEU B C 1
ATOM 2826 O O . LEU B 1 98 ? 11.961 13.227 11.094 1 79.75 98 LEU B O 1
ATOM 2830 N N . ASP B 1 99 ? 11.461 14.07 13.141 1 77.25 99 ASP B N 1
ATOM 2831 C CA . ASP B 1 99 ? 12.875 14.062 13.516 1 77.25 99 ASP B CA 1
ATOM 2832 C C . ASP B 1 99 ? 13.328 12.656 13.898 1 77.25 99 ASP B C 1
ATOM 2834 O O . ASP B 1 99 ? 14.5 12.305 13.727 1 77.25 99 ASP B O 1
ATOM 2838 N N . LYS B 1 100 ? 12.305 11.883 14.516 1 76.81 100 LYS B N 1
ATOM 2839 C CA . LYS B 1 100 ? 12.641 10.516 14.898 1 76.81 100 LYS B CA 1
ATOM 2840 C C . LYS B 1 100 ? 11.656 9.516 14.297 1 76.81 100 LYS B C 1
ATOM 2842 O O . LYS B 1 100 ? 10.922 8.844 15.031 1 76.81 100 LYS B O 1
ATOM 2847 N N . PRO B 1 101 ? 11.711 9.398 13.117 1 76.19 101 PRO B N 1
ATOM 2848 C CA . PRO B 1 101 ? 10.812 8.438 12.461 1 76.19 101 PRO B CA 1
ATOM 2849 C C . PRO B 1 101 ? 11.133 6.988 12.844 1 76.19 101 PRO B C 1
ATOM 2851 O O . PRO B 1 101 ? 12.25 6.688 13.258 1 76.19 101 PRO B O 1
ATOM 2854 N N . PRO B 1 102 ? 10.086 6.09 12.812 1 76.81 102 PRO B N 1
ATOM 2855 C CA . PRO B 1 102 ? 10.367 4.684 13.109 1 76.81 102 PRO B CA 1
ATOM 2856 C C . PRO B 1 102 ? 11.414 4.078 12.188 1 76.81 102 PRO B C 1
ATOM 2858 O O . PRO B 1 102 ? 11.508 4.465 11.016 1 76.81 102 PRO B O 1
ATOM 2861 N N . SER B 1 103 ? 12.07 3.154 12.812 1 83.88 103 SER B N 1
ATOM 2862 C CA . SER B 1 103 ? 13.055 2.422 12.023 1 83.88 103 SER B CA 1
ATOM 2863 C C . SER B 1 103 ? 12.391 1.304 11.219 1 83.88 103 SER B C 1
ATOM 2865 O O . SER B 1 103 ? 11.273 0.888 11.531 1 83.88 103 SER B O 1
ATOM 2867 N N . VAL B 1 104 ? 13.062 0.829 10.219 1 88.69 104 VAL B N 1
ATOM 2868 C CA . VAL B 1 104 ? 12.562 -0.256 9.383 1 88.69 104 VAL B CA 1
ATOM 2869 C C . VAL B 1 104 ? 12.414 -1.527 10.211 1 88.69 104 VAL B C 1
ATOM 2871 O O . VAL B 1 104 ? 11.539 -2.355 9.945 1 88.69 104 VAL B O 1
ATOM 2874 N N . THR B 1 105 ? 13.188 -1.663 11.281 1 88.31 105 THR B N 1
ATOM 2875 C CA . THR B 1 105 ? 13.117 -2.854 12.117 1 88.31 105 THR B CA 1
ATOM 2876 C C . THR B 1 105 ? 11.805 -2.893 12.891 1 88.31 105 THR B C 1
ATOM 2878 O O . THR B 1 105 ? 11.305 -3.969 13.219 1 88.31 105 THR B O 1
ATOM 2881 N N . GLN B 1 106 ? 11.273 -1.772 13.109 1 83.31 106 GLN B N 1
ATOM 2882 C CA . GLN B 1 106 ? 10.031 -1.684 13.867 1 83.31 106 GLN B CA 1
ATOM 2883 C C . GLN B 1 106 ? 8.828 -2.031 12.992 1 83.31 106 GLN B C 1
ATOM 2885 O O . GLN B 1 106 ? 7.773 -2.414 13.5 1 83.31 106 GLN B O 1
ATOM 2890 N N . ILE B 1 107 ? 9.086 -1.941 11.742 1 81.25 107 ILE B N 1
ATOM 2891 C CA . ILE B 1 107 ? 7.98 -2.168 10.82 1 81.25 107 ILE B CA 1
ATOM 2892 C C . ILE B 1 107 ? 8.109 -3.551 10.18 1 81.25 107 ILE B C 1
ATOM 2894 O O . ILE B 1 107 ? 7.113 -4.152 9.781 1 81.25 107 ILE B O 1
ATOM 2898 N N . ALA B 1 108 ? 9.289 -4.027 10.164 1 85.12 108 ALA B N 1
ATOM 2899 C CA . ALA B 1 108 ? 9.586 -5.262 9.445 1 85.12 108 ALA B CA 1
ATOM 2900 C C . ALA B 1 108 ? 9.055 -6.477 10.203 1 85.12 108 ALA B C 1
ATOM 2902 O O . ALA B 1 108 ? 8.992 -6.473 11.43 1 85.12 108 ALA B O 1
ATOM 2903 N N . THR B 1 109 ? 8.641 -7.441 9.375 1 77.62 109 THR B N 1
ATOM 2904 C CA . THR B 1 109 ? 8.383 -8.758 9.953 1 77.62 109 THR B CA 1
ATOM 2905 C C . THR B 1 109 ? 9.688 -9.484 10.242 1 77.62 109 THR B C 1
ATOM 2907 O O . THR B 1 109 ? 10.523 -9.664 9.352 1 77.62 109 THR B O 1
ATOM 2910 N N . ALA B 1 110 ? 9.875 -9.891 11.453 1 74.5 110 ALA B N 1
ATOM 2911 C CA . ALA B 1 110 ? 11.148 -10.445 11.898 1 74.5 110 ALA B CA 1
ATOM 2912 C C . ALA B 1 110 ? 11.297 -11.898 11.453 1 74.5 110 ALA B C 1
ATOM 2914 O O . ALA B 1 110 ? 12.406 -12.352 11.148 1 74.5 110 ALA B O 1
ATOM 2915 N N . ALA B 1 111 ? 10.336 -12.672 11.391 1 80.69 111 ALA B N 1
ATOM 2916 C CA . ALA B 1 111 ? 10.445 -14.078 11.023 1 80.69 111 ALA B CA 1
ATOM 2917 C C . ALA B 1 111 ? 10.406 -14.258 9.508 1 80.69 111 ALA B C 1
ATOM 2919 O O . ALA B 1 111 ? 9.375 -14.648 8.953 1 80.69 111 ALA B O 1
ATOM 2920 N N . VAL B 1 112 ? 11.594 -14.078 8.93 1 86.75 112 VAL B N 1
ATOM 2921 C CA . VAL B 1 112 ? 11.656 -14.188 7.477 1 86.75 112 VAL B CA 1
ATOM 2922 C C . VAL B 1 112 ? 11.789 -15.656 7.074 1 86.75 112 VAL B C 1
ATOM 2924 O O . VAL B 1 112 ? 12.734 -16.328 7.488 1 86.75 112 VAL B O 1
ATOM 2927 N N . VAL B 1 113 ? 10.875 -16.219 6.363 1 90.06 113 VAL B N 1
ATOM 2928 C CA . VAL B 1 113 ? 10.977 -17.562 5.805 1 90.06 113 VAL B CA 1
ATOM 2929 C C . VAL B 1 113 ? 11.859 -17.547 4.559 1 90.06 113 VAL B C 1
ATOM 2931 O O . VAL B 1 113 ? 11.523 -16.891 3.568 1 90.06 113 VAL B O 1
ATOM 2934 N N . THR B 1 114 ? 12.977 -18.266 4.676 1 93.56 114 THR B N 1
ATOM 2935 C CA . THR B 1 114 ? 13.898 -18.328 3.543 1 93.56 114 THR B CA 1
ATOM 2936 C C . THR B 1 114 ? 13.836 -19.688 2.867 1 93.56 114 THR B C 1
ATOM 2938 O O . THR B 1 114 ? 13.516 -20.688 3.508 1 93.56 114 THR B O 1
ATOM 2941 N N . ILE B 1 115 ? 14.156 -19.703 1.59 1 96.12 115 ILE B N 1
ATOM 2942 C CA . ILE B 1 115 ? 14.164 -20.922 0.788 1 96.12 115 ILE B CA 1
ATOM 2943 C C . ILE B 1 115 ? 15.57 -21.188 0.256 1 96.12 115 ILE B C 1
ATOM 2945 O O . ILE B 1 115 ? 16.281 -20.25 -0.113 1 96.12 115 ILE B O 1
ATOM 2949 N N . GLY B 1 116 ? 15.977 -22.484 0.232 1 97.19 116 GLY B N 1
ATOM 2950 C CA . GLY B 1 116 ? 17.25 -22.844 -0.374 1 97.19 116 GLY B CA 1
ATOM 2951 C C . GLY B 1 116 ? 17.172 -22.984 -1.884 1 97.19 116 GLY B C 1
ATOM 2952 O O . GLY B 1 116 ? 16.125 -23.297 -2.432 1 97.19 116 GLY B O 1
ATOM 2953 N N . MET B 1 117 ? 18.344 -22.875 -2.578 1 97.81 117 MET B N 1
ATOM 2954 C CA . MET B 1 117 ? 18.422 -22.938 -4.035 1 97.81 117 MET B CA 1
ATOM 2955 C C . MET B 1 117 ? 18.016 -24.328 -4.535 1 97.81 117 MET B C 1
ATOM 2957 O O . MET B 1 117 ? 17.453 -24.453 -5.625 1 97.81 117 MET B O 1
ATOM 2961 N N . ASP B 1 118 ? 18.234 -25.281 -3.701 1 98 118 ASP B N 1
ATOM 2962 C CA . ASP B 1 118 ? 18.016 -26.656 -4.145 1 98 118 ASP B CA 1
ATOM 2963 C C . ASP B 1 118 ? 16.688 -27.203 -3.635 1 98 118 ASP B C 1
ATOM 2965 O O . ASP B 1 118 ? 16.375 -28.375 -3.799 1 98 118 ASP B O 1
ATOM 2969 N N . THR B 1 119 ? 15.93 -26.344 -3.029 1 97.88 119 THR B N 1
ATOM 2970 C CA . THR B 1 119 ? 14.609 -26.75 -2.574 1 97.88 119 THR B CA 1
ATOM 2971 C C . THR B 1 119 ? 13.742 -27.188 -3.754 1 97.88 119 THR B C 1
ATOM 2973 O O . THR B 1 119 ? 13.625 -26.469 -4.742 1 97.88 119 THR B O 1
ATOM 2976 N N . PRO B 1 120 ? 13.148 -28.391 -3.678 1 98.06 120 PRO B N 1
ATOM 2977 C CA . PRO B 1 120 ? 12.25 -28.828 -4.75 1 98.06 120 PRO B CA 1
ATOM 2978 C C . PRO B 1 120 ? 11.062 -27.875 -4.93 1 98.06 120 PRO B C 1
ATOM 2980 O O . PRO B 1 120 ? 10.516 -27.375 -3.945 1 98.06 120 PRO B O 1
ATOM 2983 N N . ILE B 1 121 ? 10.633 -27.672 -6.164 1 97.56 121 ILE B N 1
ATOM 2984 C CA . ILE B 1 121 ? 9.555 -26.734 -6.469 1 97.56 121 ILE B CA 1
ATOM 2985 C C . ILE B 1 121 ? 8.273 -27.172 -5.766 1 97.56 121 ILE B C 1
ATOM 2987 O O . ILE B 1 121 ? 7.488 -26.328 -5.312 1 97.56 121 ILE B O 1
ATOM 2991 N N . GLU B 1 122 ? 8.102 -28.469 -5.691 1 96.44 122 GLU B N 1
ATOM 2992 C CA . GLU B 1 122 ? 6.938 -28.953 -4.961 1 96.44 122 GLU B CA 1
ATOM 2993 C C . GLU B 1 122 ? 6.902 -28.406 -3.537 1 96.44 122 GLU B C 1
ATOM 2995 O O . GLU B 1 122 ? 5.848 -27.984 -3.061 1 96.44 122 GLU B O 1
ATOM 3000 N N . LYS B 1 123 ? 8.016 -28.438 -2.881 1 96.25 123 LYS B N 1
ATOM 3001 C CA . LYS B 1 123 ? 8.117 -27.906 -1.524 1 96.25 123 LYS B CA 1
ATOM 3002 C C . LYS B 1 123 ? 7.926 -26.391 -1.511 1 96.25 123 LYS B C 1
ATOM 3004 O O . LYS B 1 123 ? 7.332 -25.844 -0.581 1 96.25 123 LYS B O 1
ATOM 3009 N N . VAL B 1 124 ? 8.43 -25.703 -2.516 1 96.69 124 VAL B N 1
ATOM 3010 C CA . VAL B 1 124 ? 8.242 -24.266 -2.645 1 96.69 124 VAL B CA 1
ATOM 3011 C C . VAL B 1 124 ? 6.754 -23.922 -2.691 1 96.69 124 VAL B C 1
ATOM 3013 O O . VAL B 1 124 ? 6.285 -23.031 -1.979 1 96.69 124 VAL B O 1
ATOM 3016 N N . ILE B 1 125 ? 6 -24.672 -3.51 1 95.44 125 ILE B N 1
ATOM 3017 C CA . ILE B 1 125 ? 4.566 -24.453 -3.66 1 95.44 125 ILE B CA 1
ATOM 3018 C C . ILE B 1 125 ? 3.871 -24.672 -2.316 1 95.44 125 ILE B C 1
ATOM 3020 O O . ILE B 1 125 ? 3 -23.891 -1.932 1 95.44 125 ILE B O 1
ATOM 3024 N N . GLN B 1 126 ? 4.305 -25.641 -1.587 1 93.19 126 GLN B N 1
ATOM 3025 C CA . GLN B 1 126 ? 3.725 -25.938 -0.279 1 93.19 126 GLN B CA 1
ATOM 3026 C C . GLN B 1 126 ? 4 -24.797 0.707 1 93.19 126 GLN B C 1
ATOM 3028 O O . GLN B 1 126 ? 3.107 -24.391 1.449 1 93.19 126 GLN B O 1
ATOM 3033 N N . ILE B 1 127 ? 5.191 -24.359 0.7 1 93.81 127 ILE B N 1
ATOM 3034 C CA . ILE B 1 127 ? 5.57 -23.25 1.578 1 93.81 127 ILE B CA 1
ATOM 3035 C C . ILE B 1 127 ? 4.707 -22.031 1.276 1 93.81 127 ILE B C 1
ATOM 3037 O O . ILE B 1 127 ? 4.199 -21.391 2.193 1 93.81 127 ILE B O 1
ATOM 3041 N N . MET B 1 128 ? 4.52 -21.734 -0.013 1 92.12 128 MET B N 1
ATOM 3042 C 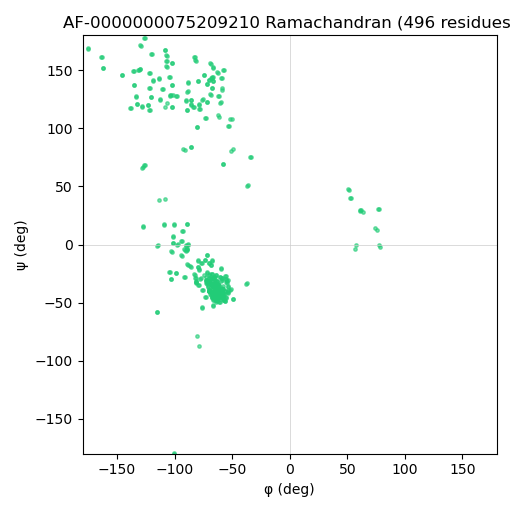CA . MET B 1 128 ? 3.707 -20.594 -0.422 1 92.12 128 MET B CA 1
ATOM 3043 C C . MET B 1 128 ? 2.26 -20.766 0.029 1 92.12 128 MET B C 1
ATOM 3045 O O . MET B 1 128 ? 1.63 -19.812 0.484 1 92.12 128 MET B O 1
ATOM 3049 N N . ASN B 1 129 ? 1.813 -21.938 -0.039 1 87.69 129 ASN B N 1
ATOM 3050 C CA . ASN B 1 129 ? 0.434 -22.234 0.324 1 87.69 129 ASN B CA 1
ATOM 3051 C C . ASN B 1 129 ? 0.2 -22.078 1.823 1 87.69 129 ASN B C 1
ATOM 3053 O O . ASN B 1 129 ? -0.894 -21.703 2.248 1 87.69 129 ASN B O 1
ATOM 3057 N N . GLU B 1 130 ? 1.202 -22.297 2.539 1 87.81 130 GLU B N 1
ATOM 3058 C CA . GLU B 1 130 ? 1.071 -22.281 3.992 1 87.81 130 GLU B CA 1
ATOM 3059 C C . GLU B 1 130 ? 1.415 -20.922 4.566 1 87.81 130 GLU B C 1
ATOM 3061 O O . GLU B 1 130 ? 1.205 -20.672 5.758 1 87.81 130 GLU B O 1
ATOM 3066 N N . SER B 1 131 ? 1.935 -20.094 3.684 1 83.38 131 SER B N 1
ATOM 3067 C CA . SER B 1 131 ? 2.391 -18.797 4.164 1 83.38 131 SER B CA 1
ATOM 3068 C C . SER B 1 131 ? 1.387 -17.688 3.824 1 83.38 131 SER B C 1
ATOM 3070 O O . SER B 1 131 ? 0.567 -17.859 2.916 1 83.38 131 SER B O 1
ATOM 3072 N N . SER B 1 132 ? 1.468 -16.641 4.605 1 72.31 132 SER B N 1
ATOM 3073 C CA . SER B 1 132 ? 0.631 -15.469 4.355 1 72.31 132 SER B CA 1
ATOM 3074 C C . SER B 1 132 ? 1.32 -14.492 3.412 1 72.31 132 SER B C 1
ATOM 3076 O O . SER B 1 132 ? 0.699 -13.539 2.938 1 72.31 132 SER B O 1
ATOM 3078 N N . TYR B 1 133 ? 2.525 -14.812 3.08 1 78.62 133 TYR B N 1
ATOM 3079 C CA . TYR B 1 133 ? 3.299 -13.938 2.209 1 78.62 133 TYR B CA 1
ATOM 3080 C C . TYR B 1 133 ? 3.449 -14.547 0.819 1 78.62 133 TYR B C 1
ATOM 3082 O O . TYR B 1 133 ? 3.297 -15.758 0.645 1 78.62 133 TYR B O 1
ATOM 3090 N N . ASN B 1 134 ? 3.828 -13.609 -0.121 1 83.12 134 ASN B N 1
ATOM 3091 C CA . ASN B 1 134 ? 3.992 -14.047 -1.502 1 83.12 134 ASN B CA 1
ATOM 3092 C C . ASN B 1 134 ? 5.441 -13.922 -1.962 1 83.12 134 ASN B C 1
ATOM 3094 O O . ASN B 1 134 ? 5.754 -14.188 -3.125 1 83.12 134 ASN B O 1
ATOM 3098 N N . GLN B 1 135 ? 6.254 -13.43 -1.062 1 91.69 135 GLN B N 1
ATOM 3099 C CA . GLN B 1 135 ? 7.656 -13.203 -1.405 1 91.69 135 GLN B CA 1
ATOM 3100 C C . GLN B 1 135 ? 8.586 -13.984 -0.477 1 91.69 135 GLN B C 1
ATOM 3102 O O . GLN B 1 135 ? 8.445 -13.922 0.747 1 91.69 135 GLN B O 1
ATOM 3107 N N . PHE B 1 136 ? 9.633 -14.672 -1.05 1 94.75 136 PHE B N 1
ATOM 3108 C CA . PHE B 1 136 ? 10.531 -15.508 -0.261 1 94.75 136 PHE B CA 1
ATOM 3109 C C . PHE B 1 136 ? 11.977 -15.32 -0.715 1 94.75 136 PHE B C 1
ATOM 3111 O O . PHE B 1 136 ? 12.328 -15.68 -1.838 1 94.75 136 PHE B O 1
ATOM 3118 N N . PRO B 1 137 ? 12.812 -14.82 0.192 1 96 137 PRO B N 1
ATOM 3119 C CA . PRO B 1 137 ? 14.227 -14.75 -0.184 1 96 137 PRO B CA 1
ATOM 3120 C C . PRO B 1 137 ? 14.867 -16.125 -0.327 1 96 137 PRO B C 1
ATOM 3122 O O . PRO B 1 137 ? 14.617 -17.016 0.491 1 96 137 PRO B O 1
ATOM 3125 N N . VAL B 1 138 ? 15.594 -16.266 -1.391 1 97.31 138 VAL B N 1
ATOM 3126 C CA . VAL B 1 138 ? 16.312 -17.516 -1.636 1 97.31 138 VAL B CA 1
ATOM 3127 C C . VAL B 1 138 ? 17.797 -17.312 -1.323 1 97.31 138 VAL B C 1
ATOM 3129 O O . VAL B 1 138 ? 18.422 -16.359 -1.797 1 97.31 138 VAL B O 1
ATOM 3132 N N . TYR B 1 139 ? 18.281 -18.219 -0.509 1 95.69 139 TYR B N 1
ATOM 3133 C CA . TYR B 1 139 ? 19.672 -18.141 -0.105 1 95.69 139 TYR B CA 1
ATOM 3134 C C . TYR B 1 139 ? 20.422 -19.422 -0.485 1 95.69 139 TYR B C 1
ATOM 3136 O O . TYR B 1 139 ? 19.828 -20.484 -0.585 1 95.69 139 TYR B O 1
ATOM 3144 N N . GLU B 1 140 ? 21.688 -19.25 -0.797 1 94.62 140 GLU B N 1
ATOM 3145 C CA . GLU B 1 140 ? 22.641 -20.344 -0.932 1 94.62 140 GLU B CA 1
ATOM 3146 C C . GLU B 1 140 ? 23.891 -20.078 -0.088 1 94.62 140 GLU B C 1
ATOM 3148 O O . GLU B 1 140 ? 24.594 -19.094 -0.302 1 94.62 140 GLU B O 1
ATOM 3153 N N . SER B 1 141 ? 24.203 -20.938 0.888 1 89.94 141 SER B N 1
ATOM 3154 C CA . SER B 1 141 ? 25.359 -20.766 1.774 1 89.94 141 SER B CA 1
ATOM 3155 C C . SER B 1 141 ? 25.359 -19.391 2.426 1 89.94 141 SER B C 1
ATOM 3157 O O . SER B 1 141 ? 26.359 -18.672 2.375 1 89.94 141 SER B O 1
ATOM 315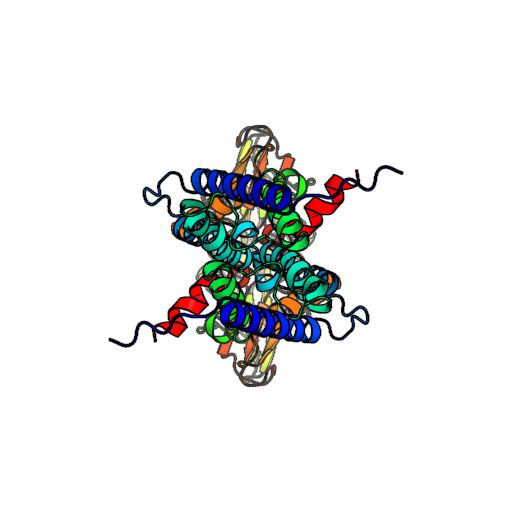9 N N . ASN B 1 142 ? 24.203 -18.875 2.842 1 87.31 142 ASN B N 1
ATOM 3160 C CA . ASN B 1 142 ? 24.016 -17.641 3.58 1 87.31 142 ASN B CA 1
ATOM 3161 C C . ASN B 1 142 ? 24.172 -16.422 2.678 1 87.31 142 ASN B C 1
ATOM 3163 O O . ASN B 1 142 ? 24.391 -15.305 3.164 1 87.31 142 ASN B O 1
ATOM 3167 N N . THR B 1 143 ? 24.188 -16.641 1.444 1 92.75 143 THR B N 1
ATOM 3168 C CA . THR B 1 143 ? 24.219 -15.555 0.477 1 92.75 143 THR B CA 1
ATOM 3169 C C . THR B 1 143 ? 22.906 -15.453 -0.276 1 92.75 143 THR B C 1
ATOM 3171 O O . THR B 1 143 ? 22.391 -16.453 -0.768 1 92.75 143 THR B O 1
ATOM 3174 N N . PHE B 1 144 ? 22.531 -14.273 -0.315 1 96.56 144 PHE B N 1
ATOM 3175 C CA . PHE B 1 144 ? 21.281 -14.031 -1.033 1 96.56 144 PHE B CA 1
ATOM 3176 C C . PHE B 1 144 ? 21.453 -14.32 -2.52 1 96.56 144 PHE B C 1
ATOM 3178 O O . PHE B 1 144 ? 22.484 -13.992 -3.109 1 96.56 144 PHE B O 1
ATOM 3185 N N . GLN B 1 145 ? 20.422 -14.93 -3.15 1 96.62 145 GLN B N 1
ATOM 3186 C CA . GLN B 1 145 ? 20.469 -15.234 -4.578 1 96.62 145 GLN B CA 1
ATOM 3187 C C . GLN B 1 145 ? 19.406 -14.438 -5.34 1 96.62 145 GLN B C 1
ATOM 3189 O O . GLN B 1 145 ? 19.734 -13.664 -6.242 1 96.62 145 GLN B O 1
ATOM 3194 N N . PHE B 1 146 ? 18.141 -14.609 -4.973 1 97.38 146 PHE B N 1
ATOM 3195 C CA . PHE B 1 146 ? 17.062 -13.852 -5.594 1 97.38 146 PHE B CA 1
ATOM 3196 C C . PHE B 1 146 ? 15.797 -13.914 -4.742 1 97.38 146 PHE B C 1
ATOM 3198 O O . PHE B 1 146 ? 15.742 -14.648 -3.758 1 97.38 146 PHE B O 1
ATOM 3205 N N . LEU B 1 147 ? 14.914 -13 -4.98 1 97.19 147 LEU B N 1
ATOM 3206 C CA . LEU B 1 147 ? 13.609 -13.016 -4.328 1 97.19 147 LEU B CA 1
ATOM 3207 C C . LEU B 1 147 ? 12.602 -13.82 -5.141 1 97.19 147 LEU B C 1
ATOM 3209 O O . LEU B 1 147 ? 12.281 -13.453 -6.273 1 97.19 147 LEU B O 1
ATOM 3213 N N . LEU B 1 148 ? 12.156 -14.898 -4.547 1 97.06 148 LEU B N 1
ATOM 3214 C CA . LEU B 1 148 ? 11.156 -15.742 -5.188 1 97.06 148 LEU B CA 1
ATOM 3215 C C . LEU B 1 148 ? 9.75 -15.227 -4.898 1 97.06 148 LEU B C 1
ATOM 3217 O O . LEU B 1 148 ? 9.391 -15 -3.738 1 97.06 148 LEU B O 1
ATOM 3221 N N . THR B 1 149 ? 9.023 -14.977 -5.945 1 94.44 149 THR B N 1
ATOM 3222 C CA . THR B 1 149 ? 7.66 -14.484 -5.805 1 94.44 149 THR B CA 1
ATOM 3223 C C . THR B 1 149 ? 6.664 -15.445 -6.445 1 94.44 149 THR B C 1
ATOM 3225 O O . THR B 1 149 ? 7.055 -16.344 -7.203 1 94.44 149 THR B O 1
ATOM 3228 N N . GLU B 1 150 ? 5.418 -15.234 -6.062 1 92 150 GLU B N 1
ATOM 3229 C CA . GLU B 1 150 ? 4.371 -16.016 -6.715 1 92 150 GLU B CA 1
ATOM 3230 C C . GLU B 1 150 ? 4.316 -15.727 -8.211 1 92 150 GLU B C 1
ATOM 3232 O O . GLU B 1 150 ? 4.051 -16.625 -9.016 1 92 150 GLU B O 1
ATOM 3237 N N . SER B 1 151 ? 4.59 -14.539 -8.562 1 91.56 151 SER B N 1
ATOM 3238 C CA . SER B 1 151 ? 4.621 -14.172 -9.977 1 91.56 151 SER B CA 1
ATOM 3239 C C . SER B 1 151 ? 5.719 -14.93 -10.719 1 91.56 151 SER B C 1
ATOM 3241 O O . SER B 1 151 ? 5.504 -15.406 -11.836 1 91.56 151 SER B O 1
ATOM 3243 N N . GLY B 1 152 ? 6.836 -14.992 -10.102 1 94.25 152 GLY B N 1
ATOM 3244 C CA . GLY B 1 152 ? 7.906 -15.781 -10.695 1 94.25 152 GLY B CA 1
ATOM 3245 C C . GLY B 1 152 ? 7.543 -17.234 -10.867 1 94.25 152 GLY B C 1
ATOM 3246 O O . GLY B 1 152 ? 7.84 -17.844 -11.906 1 94.25 152 GLY B O 1
ATOM 3247 N N . LEU B 1 153 ? 6.938 -17.766 -9.859 1 95.44 153 LEU B N 1
ATOM 3248 C CA . LEU B 1 153 ? 6.492 -19.156 -9.938 1 95.44 153 LEU B CA 1
ATOM 3249 C C . LEU B 1 153 ? 5.492 -19.344 -11.078 1 95.44 153 LEU B C 1
ATOM 3251 O O . LEU B 1 153 ? 5.609 -20.281 -11.875 1 95.44 153 LEU B O 1
ATOM 3255 N N . THR B 1 154 ? 4.566 -18.453 -11.18 1 92.75 154 THR B N 1
ATOM 3256 C CA . THR B 1 154 ? 3.545 -18.516 -12.219 1 92.75 154 THR B CA 1
ATOM 3257 C C . THR B 1 154 ? 4.176 -18.406 -13.609 1 92.75 154 THR B C 1
ATOM 3259 O O . THR B 1 154 ? 3.811 -19.141 -14.523 1 92.75 154 THR B O 1
ATOM 3262 N N . SER B 1 155 ? 5.078 -17.547 -13.742 1 94.44 155 SER B N 1
ATOM 3263 C CA . SER B 1 155 ? 5.785 -17.391 -15.016 1 94.44 155 SER B CA 1
ATOM 3264 C C . SER B 1 155 ? 6.547 -18.656 -15.383 1 94.44 155 SER B C 1
ATOM 3266 O O . SER B 1 155 ? 6.508 -19.094 -16.531 1 94.44 155 SER B O 1
ATOM 3268 N N . TRP B 1 156 ? 7.215 -19.172 -14.422 1 96.38 156 TRP B N 1
ATOM 3269 C CA . TRP B 1 156 ? 7.922 -20.422 -14.656 1 96.38 156 TRP B CA 1
ATOM 3270 C C . TRP B 1 156 ? 6.957 -21.531 -15.078 1 96.38 156 TRP B C 1
ATOM 3272 O O . TRP B 1 156 ? 7.242 -22.297 -16 1 96.38 156 TRP B O 1
ATOM 3282 N N . MET B 1 157 ? 5.855 -21.641 -14.391 1 94 157 MET B N 1
ATOM 3283 C CA . MET B 1 157 ? 4.84 -22.641 -14.727 1 94 157 MET B CA 1
ATOM 3284 C C . MET B 1 157 ? 4.375 -22.484 -16.172 1 94 157 MET B C 1
ATOM 3286 O O . MET B 1 157 ? 4.277 -23.469 -16.906 1 94 157 MET B O 1
ATOM 3290 N N . GLY B 1 158 ? 4.062 -21.266 -16.531 1 93.81 158 GLY B N 1
ATOM 3291 C CA . GLY B 1 158 ? 3.648 -21 -17.891 1 93.81 158 GLY B CA 1
ATOM 3292 C C . GLY B 1 158 ? 4.645 -21.5 -18.922 1 93.81 158 GLY B C 1
ATOM 3293 O O . GLY B 1 158 ? 4.258 -22.062 -19.953 1 93.81 158 GLY B O 1
ATOM 3294 N N . ALA B 1 159 ? 5.875 -21.328 -18.656 1 95.44 159 ALA B N 1
ATOM 3295 C CA . ALA B 1 159 ? 6.938 -21.734 -19.578 1 95.44 159 ALA B CA 1
ATOM 3296 C C . ALA B 1 159 ? 7.156 -23.25 -19.547 1 95.44 159 ALA B C 1
ATOM 3298 O O . ALA B 1 159 ? 7.801 -23.797 -20.438 1 95.44 159 ALA B O 1
ATOM 3299 N N . SER B 1 160 ? 6.633 -23.875 -18.531 1 95.56 160 SER B N 1
ATOM 3300 C CA . SER B 1 160 ? 6.93 -25.297 -18.312 1 95.56 160 SER B CA 1
ATOM 3301 C C . SER B 1 160 ? 5.785 -26.188 -18.781 1 95.56 160 SER B C 1
ATOM 3303 O O . SER B 1 160 ? 5.852 -27.406 -18.656 1 95.56 160 SER B O 1
ATOM 3305 N N . ILE B 1 161 ? 4.781 -25.547 -19.297 1 94.69 161 ILE B N 1
ATOM 3306 C CA . ILE B 1 161 ? 3.631 -26.328 -19.75 1 94.69 161 ILE B CA 1
ATOM 3307 C C . ILE B 1 161 ? 3.994 -27.094 -21.016 1 94.69 161 ILE B C 1
ATOM 3309 O O . ILE B 1 161 ? 4.484 -26.516 -21.984 1 94.69 161 ILE B O 1
ATOM 3313 N N . LEU B 1 162 ? 3.85 -28.406 -20.969 1 94.38 162 LEU B N 1
ATOM 3314 C CA . LEU B 1 162 ? 3.988 -29.281 -22.109 1 94.38 162 LEU B CA 1
ATOM 3315 C C . LEU B 1 162 ? 2.824 -30.266 -22.188 1 94.38 162 LEU B C 1
ATOM 3317 O O . LEU B 1 162 ? 2.605 -31.047 -21.25 1 94.38 162 LEU B O 1
ATOM 3321 N N . ASN B 1 163 ? 2.059 -30.266 -23.281 1 93.94 163 ASN B N 1
ATOM 3322 C CA . ASN B 1 163 ? 0.911 -31.141 -23.484 1 93.94 163 ASN B CA 1
ATOM 3323 C C . ASN B 1 163 ? -0.043 -31.094 -22.281 1 93.94 163 ASN B C 1
ATOM 3325 O O . ASN B 1 163 ? -0.4 -32.125 -21.719 1 93.94 163 ASN B O 1
ATOM 3329 N N . GLU B 1 164 ? -0.363 -29.875 -21.828 1 93.69 164 GLU B N 1
ATOM 3330 C CA . GLU B 1 164 ? -1.305 -29.578 -20.75 1 93.69 164 GLU B CA 1
ATOM 3331 C C . GLU B 1 164 ? -0.83 -30.188 -19.438 1 93.69 164 GLU B C 1
ATOM 3333 O O . GLU B 1 164 ? -1.642 -30.625 -18.625 1 93.69 164 GLU B O 1
ATOM 3338 N N . ASN B 1 165 ? 0.486 -30.281 -19.344 1 95 165 ASN B N 1
ATOM 3339 C CA . ASN B 1 165 ? 1.093 -30.812 -18.125 1 95 165 ASN B CA 1
ATOM 3340 C C . ASN B 1 165 ? 2.289 -29.969 -17.688 1 95 165 ASN B C 1
ATOM 3342 O O . ASN B 1 165 ? 2.988 -29.391 -18.531 1 95 165 ASN B O 1
ATOM 3346 N N . ILE B 1 166 ? 2.453 -29.969 -16.359 1 96.19 166 ILE B N 1
ATOM 3347 C CA . ILE B 1 166 ? 3.66 -29.375 -15.781 1 96.19 166 ILE B CA 1
ATOM 3348 C C . ILE B 1 166 ? 4.398 -30.422 -14.945 1 96.19 166 ILE B C 1
ATOM 3350 O O . ILE B 1 166 ? 3.879 -30.891 -13.938 1 96.19 166 ILE B O 1
ATOM 3354 N N . SER B 1 167 ? 5.547 -30.766 -15.344 1 96.62 167 SER B N 1
ATOM 3355 C CA . SER B 1 167 ? 6.367 -31.688 -14.57 1 96.62 167 SER B CA 1
ATOM 3356 C C . SER B 1 167 ? 7.223 -30.953 -13.547 1 96.62 167 SER B C 1
ATOM 3358 O O . SER B 1 167 ? 7.906 -29.984 -13.883 1 96.62 167 SER B O 1
ATOM 3360 N N . LEU B 1 168 ? 7.191 -31.453 -12.336 1 97.12 168 LEU B N 1
ATOM 3361 C CA . LEU B 1 168 ? 7.973 -30.859 -11.258 1 97.12 168 LEU B CA 1
ATOM 3362 C C . LEU B 1 168 ? 9.219 -31.688 -10.969 1 97.12 168 LEU B C 1
ATOM 3364 O O . LEU B 1 168 ? 10.062 -31.281 -10.164 1 97.12 168 LEU B O 1
ATOM 3368 N N . ALA B 1 169 ? 9.312 -32.781 -11.602 1 96.25 169 ALA B N 1
ATOM 3369 C CA . ALA B 1 169 ? 10.398 -33.719 -11.328 1 96.25 169 ALA B CA 1
ATOM 3370 C C . ALA B 1 169 ? 11.758 -33.094 -11.586 1 96.25 169 ALA B C 1
ATOM 3372 O O . ALA B 1 169 ? 12.008 -32.562 -12.68 1 96.25 169 ALA B O 1
ATOM 3373 N N . GLY B 1 170 ? 12.586 -33.062 -10.594 1 96.62 170 GLY B N 1
ATOM 3374 C CA . GLY B 1 170 ? 13.945 -32.562 -10.727 1 96.62 170 GLY B CA 1
ATOM 3375 C C . GLY B 1 170 ? 14.039 -31.047 -10.75 1 96.62 170 GLY B C 1
ATOM 3376 O O . GLY B 1 170 ? 15.133 -30.484 -10.859 1 96.62 170 GLY B O 1
ATOM 3377 N N . LYS B 1 171 ? 12.891 -30.375 -10.664 1 97.94 171 LYS B N 1
ATOM 3378 C CA . LYS B 1 171 ? 12.898 -28.906 -10.688 1 97.94 171 LYS B CA 1
ATOM 3379 C C . LYS B 1 171 ? 13.07 -28.344 -9.281 1 97.94 171 LYS B C 1
ATOM 3381 O O . LYS B 1 171 ? 12.539 -28.891 -8.312 1 97.94 171 LYS B O 1
ATOM 3386 N N . LYS B 1 172 ? 13.867 -27.297 -9.219 1 98.5 172 LYS B N 1
ATOM 3387 C CA . LYS B 1 172 ? 14.227 -26.703 -7.941 1 98.5 172 LYS B CA 1
ATOM 3388 C C . LYS B 1 172 ? 14 -25.188 -7.957 1 98.5 172 LYS B C 1
ATOM 3390 O O . LYS B 1 172 ? 13.719 -24.609 -9.008 1 98.5 172 LYS B O 1
ATOM 3395 N N . ALA B 1 173 ? 14.125 -24.562 -6.777 1 98.25 173 ALA B N 1
ATOM 3396 C CA . ALA B 1 173 ? 13.914 -23.125 -6.637 1 98.25 173 ALA B CA 1
ATOM 3397 C C . ALA B 1 173 ? 14.781 -22.344 -7.621 1 98.25 173 ALA B C 1
ATOM 3399 O O . ALA B 1 173 ? 14.336 -21.359 -8.203 1 98.25 173 ALA B O 1
ATOM 3400 N N . ARG B 1 174 ? 15.953 -22.797 -7.859 1 98.12 174 ARG B N 1
ATOM 3401 C CA . ARG B 1 174 ? 16.891 -22.109 -8.742 1 98.12 174 ARG B CA 1
ATOM 3402 C C . ARG B 1 174 ? 16.328 -21.984 -10.156 1 98.12 174 ARG B C 1
ATOM 3404 O O . ARG B 1 174 ? 16.672 -21.062 -10.898 1 98.12 174 ARG B O 1
ATOM 3411 N N . ASP B 1 175 ? 15.461 -22.922 -10.555 1 98.25 175 ASP B N 1
ATOM 3412 C CA . ASP B 1 175 ? 14.891 -22.938 -11.898 1 98.25 175 ASP B CA 1
ATOM 3413 C C . ASP B 1 175 ? 13.914 -21.781 -12.094 1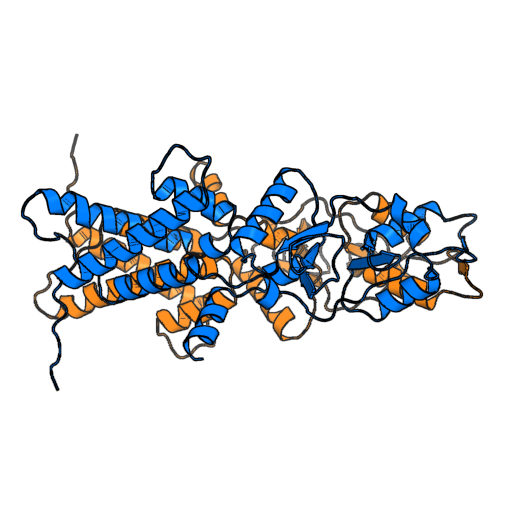 98.25 175 ASP B C 1
ATOM 3415 O O . ASP B 1 175 ? 13.57 -21.438 -13.227 1 98.25 175 ASP B O 1
ATOM 3419 N N . ILE B 1 176 ? 13.484 -21.156 -10.992 1 97.69 176 ILE B N 1
ATOM 3420 C CA . ILE B 1 176 ? 12.539 -20.047 -11.055 1 97.69 176 ILE B CA 1
ATOM 3421 C C . ILE B 1 176 ? 13.305 -18.719 -11.203 1 97.69 176 ILE B C 1
ATOM 3423 O O . ILE B 1 176 ? 12.742 -17.719 -11.656 1 97.69 176 ILE B O 1
ATOM 3427 N N . GLN B 1 177 ? 14.562 -18.719 -10.914 1 97.69 177 GLN B N 1
ATOM 3428 C CA . GLN B 1 177 ? 15.375 -17.5 -10.836 1 97.69 177 GLN B CA 1
ATOM 3429 C C . GLN B 1 177 ? 15.305 -16.703 -12.133 1 97.69 177 GLN B C 1
ATOM 3431 O O . GLN B 1 177 ? 15.141 -15.484 -12.109 1 97.69 177 GLN B O 1
ATOM 3436 N N . PRO B 1 178 ? 15.32 -17.375 -13.305 1 97.12 178 PRO B N 1
ATOM 3437 C CA . PRO B 1 178 ? 15.312 -16.609 -14.555 1 97.12 178 PRO B CA 1
ATOM 3438 C C . PRO B 1 178 ? 14 -15.859 -14.773 1 97.12 178 PRO B C 1
ATOM 3440 O O . PRO B 1 178 ? 13.938 -14.961 -15.617 1 97.12 178 PRO B O 1
ATOM 3443 N N . PHE B 1 179 ? 13.055 -16.188 -14.047 1 95.38 179 PHE B N 1
ATOM 3444 C CA . PHE B 1 179 ? 11.742 -15.594 -14.258 1 95.38 179 PHE B CA 1
ATOM 3445 C C . PHE B 1 179 ? 11.508 -14.445 -13.281 1 95.38 179 PHE B C 1
ATOM 3447 O O . PHE B 1 179 ? 10.438 -13.828 -13.289 1 95.38 179 PHE B O 1
ATOM 3454 N N . GLU B 1 180 ? 12.477 -14.203 -12.461 1 94.56 180 GLU B N 1
ATOM 3455 C CA . GLU B 1 180 ? 12.375 -13.109 -11.5 1 94.56 180 GLU B CA 1
ATOM 3456 C C . GLU B 1 180 ? 13.211 -11.906 -11.93 1 94.56 180 GLU B C 1
ATOM 3458 O O . GLU B 1 180 ? 14.289 -12.078 -12.516 1 94.56 180 GLU B O 1
ATOM 3463 N N . SER B 1 181 ? 12.609 -10.758 -11.594 1 89.44 181 SER B N 1
ATOM 3464 C CA . SER B 1 181 ? 13.391 -9.547 -11.82 1 89.44 181 SER B CA 1
ATOM 3465 C C . SER B 1 181 ? 14.406 -9.32 -10.703 1 89.44 181 SER B C 1
ATOM 3467 O O . SER B 1 181 ? 14.102 -9.547 -9.531 1 89.44 181 SER B O 1
ATOM 3469 N N . GLU B 1 182 ? 15.547 -8.883 -11.062 1 85.94 182 GLU B N 1
ATOM 3470 C CA . GLU B 1 182 ? 16.562 -8.57 -10.062 1 85.94 182 GLU B CA 1
ATOM 3471 C C . GLU B 1 182 ? 16.234 -7.281 -9.32 1 85.94 182 GLU B C 1
ATOM 3473 O O . GLU B 1 182 ? 16.797 -7.023 -8.25 1 85.94 182 GLU B O 1
ATOM 3478 N N . HIS B 1 183 ? 15.32 -6.547 -9.82 1 88.25 183 HIS B N 1
ATOM 3479 C CA . HIS B 1 183 ? 15.039 -5.238 -9.234 1 88.25 183 HIS B CA 1
ATOM 3480 C C . HIS B 1 183 ? 13.812 -5.293 -8.336 1 88.25 183 HIS B C 1
ATOM 3482 O O . HIS B 1 183 ? 13.312 -4.254 -7.895 1 88.25 183 HIS B O 1
ATOM 3488 N N . ASN B 1 184 ? 13.469 -6.523 -7.969 1 92.69 184 ASN B N 1
ATOM 3489 C CA . ASN B 1 184 ? 12.227 -6.621 -7.207 1 92.69 184 ASN B CA 1
ATOM 3490 C C . ASN B 1 184 ? 12.484 -6.602 -5.703 1 92.69 184 ASN B C 1
ATOM 3492 O O . ASN B 1 184 ? 11.562 -6.797 -4.91 1 92.69 184 ASN B O 1
ATOM 3496 N N . VAL B 1 185 ? 13.789 -6.438 -5.375 1 95.75 185 VAL B N 1
ATOM 3497 C CA . VAL B 1 185 ? 14.125 -6.445 -3.957 1 95.75 185 VAL B CA 1
ATOM 3498 C C . VAL B 1 185 ? 15.281 -5.484 -3.699 1 95.75 185 VAL B C 1
ATOM 3500 O O . VAL B 1 185 ? 16.156 -5.301 -4.555 1 95.75 185 VAL B O 1
ATOM 3503 N N . VAL B 1 186 ? 15.227 -4.867 -2.514 1 95.31 186 VAL B N 1
ATOM 3504 C CA . VAL B 1 186 ? 16.344 -4.043 -2.062 1 95.31 186 VAL B CA 1
ATOM 3505 C C . VAL B 1 186 ? 16.734 -4.438 -0.64 1 95.31 186 VAL B C 1
ATOM 3507 O O . VAL B 1 186 ? 15.93 -5.008 0.098 1 95.31 186 VAL B O 1
ATOM 3510 N N . PHE B 1 187 ? 18 -4.234 -0.374 1 96.25 187 PHE B N 1
ATOM 3511 C CA . PHE B 1 187 ? 18.5 -4.445 0.981 1 96.25 187 PHE B CA 1
ATOM 3512 C C . PHE B 1 187 ? 18.688 -3.119 1.706 1 96.25 187 PHE B C 1
ATOM 3514 O O . PHE B 1 187 ? 19.219 -2.162 1.135 1 96.25 187 PHE B O 1
ATOM 3521 N N . VAL B 1 188 ? 18.266 -3.127 2.951 1 96.12 188 VAL B N 1
ATOM 3522 C CA . VAL B 1 188 ? 18.344 -1.865 3.68 1 96.12 188 VAL B CA 1
ATOM 3523 C C . VAL B 1 188 ? 18.984 -2.096 5.043 1 96.12 188 VAL B C 1
ATOM 3525 O O . VAL B 1 188 ? 18.875 -3.182 5.617 1 96.12 188 VAL B O 1
ATOM 3528 N N . ASN B 1 189 ? 19.641 -1.037 5.484 1 95.38 189 ASN B N 1
ATOM 3529 C CA . ASN B 1 189 ? 20.281 -1.053 6.797 1 95.38 189 ASN B CA 1
ATOM 3530 C C . ASN B 1 189 ? 19.25 -1.035 7.918 1 95.38 189 ASN B C 1
ATOM 3532 O O . ASN B 1 189 ? 18.25 -0.304 7.844 1 95.38 189 ASN B O 1
ATOM 3536 N N . ARG B 1 190 ? 19.547 -1.791 8.953 1 92.38 190 ARG B N 1
ATOM 3537 C CA . ARG B 1 190 ? 18.609 -1.877 10.062 1 92.38 190 ARG B CA 1
ATOM 3538 C C . ARG B 1 190 ? 18.375 -0.504 10.68 1 92.38 190 ARG B C 1
ATOM 3540 O O . ARG B 1 190 ? 17.344 -0.284 11.336 1 92.38 190 ARG B O 1
ATOM 3547 N N . SER B 1 191 ? 19.266 0.448 10.477 1 90.38 191 SER B N 1
ATOM 3548 C CA . SER B 1 191 ? 19.172 1.765 11.094 1 90.38 191 SER B CA 1
ATOM 3549 C C . SER B 1 191 ? 18.375 2.729 10.227 1 90.38 191 SER B C 1
ATOM 3551 O O . SER B 1 191 ? 18.109 3.861 10.633 1 90.38 191 SER B O 1
ATOM 3553 N N . MET B 1 192 ? 17.984 2.229 9.055 1 88.81 192 MET B N 1
ATOM 3554 C CA . MET B 1 192 ? 17.219 3.076 8.148 1 88.81 192 MET B CA 1
ATOM 3555 C C . MET B 1 192 ? 15.836 3.373 8.734 1 88.81 192 MET B C 1
ATOM 3557 O O . MET B 1 192 ? 15.234 2.518 9.383 1 88.81 192 MET B O 1
ATOM 3561 N N . ASP B 1 193 ? 15.375 4.582 8.484 1 82.56 193 ASP B N 1
ATOM 3562 C CA . ASP B 1 193 ? 14.039 4.91 8.969 1 82.56 193 ASP B CA 1
ATOM 3563 C C . ASP B 1 193 ? 13.008 4.82 7.84 1 82.56 193 ASP B C 1
ATOM 3565 O O . ASP B 1 193 ? 13.367 4.547 6.691 1 82.56 193 ASP B O 1
ATOM 3569 N N . ILE B 1 194 ? 11.836 5.09 8.117 1 80.56 194 ILE B N 1
ATOM 3570 C CA . ILE B 1 194 ? 10.711 4.84 7.211 1 80.56 194 ILE B CA 1
ATOM 3571 C C . ILE B 1 194 ? 10.75 5.836 6.055 1 80.56 194 ILE B C 1
ATOM 3573 O O . ILE B 1 194 ? 10.375 5.504 4.93 1 80.56 194 ILE B O 1
ATOM 3577 N N . PHE B 1 195 ? 11.211 7.066 6.273 1 76.12 195 PHE B N 1
ATOM 3578 C CA . PHE B 1 195 ? 11.266 8.055 5.203 1 76.12 195 PHE B CA 1
ATOM 3579 C C . PHE B 1 195 ? 12.258 7.629 4.129 1 76.12 195 PHE B C 1
ATOM 3581 O O . PHE B 1 195 ? 11.969 7.711 2.936 1 76.12 195 PHE B O 1
ATOM 3588 N N . GLU B 1 196 ? 13.297 7.191 4.684 1 80.31 196 GLU B N 1
ATOM 3589 C CA . GLU B 1 196 ? 14.328 6.723 3.762 1 80.31 196 GLU B CA 1
ATOM 3590 C C . GLU B 1 196 ? 13.836 5.543 2.93 1 80.31 196 GLU B C 1
ATOM 3592 O O . GLU B 1 196 ? 14.094 5.473 1.728 1 80.31 196 GLU B O 1
ATOM 3597 N N . LEU B 1 197 ? 13.133 4.676 3.578 1 86.44 197 LEU B N 1
ATOM 3598 C CA . LEU B 1 197 ? 12.594 3.521 2.875 1 86.44 197 LEU B CA 1
ATOM 3599 C C . LEU B 1 197 ? 11.578 3.953 1.821 1 86.44 197 LEU B C 1
ATOM 3601 O O . LEU B 1 197 ? 11.602 3.457 0.692 1 86.44 197 LEU B O 1
ATOM 3605 N N . GLU B 1 198 ? 10.758 4.82 2.162 1 79.44 198 GLU B N 1
ATOM 3606 C CA . GLU B 1 198 ? 9.75 5.32 1.226 1 79.44 198 GLU B CA 1
ATOM 3607 C C . GLU B 1 198 ? 10.406 5.992 0.022 1 79.44 198 GLU B C 1
ATOM 3609 O O . GLU B 1 198 ? 9.914 5.883 -1.102 1 79.44 198 GLU B O 1
ATOM 3614 N N . ASP B 1 199 ? 11.461 6.707 0.265 1 77.38 199 ASP B N 1
ATOM 3615 C CA . ASP B 1 199 ? 12.211 7.312 -0.833 1 77.38 199 ASP B CA 1
ATOM 3616 C C . ASP B 1 199 ? 12.703 6.246 -1.814 1 77.38 199 ASP B C 1
ATOM 3618 O O . ASP B 1 199 ? 12.672 6.457 -3.029 1 77.38 199 ASP B O 1
ATOM 3622 N N . ILE B 1 200 ? 13.078 5.184 -1.229 1 84.44 200 ILE B N 1
ATOM 3623 C CA . ILE B 1 200 ? 13.562 4.09 -2.066 1 84.44 200 ILE B CA 1
ATOM 3624 C C . ILE B 1 200 ? 12.414 3.533 -2.902 1 84.44 200 ILE B C 1
ATOM 3626 O O . ILE B 1 200 ? 12.555 3.336 -4.109 1 84.44 200 ILE B O 1
ATOM 3630 N N . TYR B 1 201 ? 11.273 3.318 -2.299 1 82.56 201 TYR B N 1
ATOM 3631 C CA . TYR B 1 201 ? 10.109 2.812 -3.021 1 82.56 201 TYR B CA 1
ATOM 3632 C C . TYR B 1 201 ? 9.68 3.791 -4.105 1 82.56 201 TYR B C 1
ATOM 3634 O O . TYR B 1 201 ? 9.328 3.383 -5.219 1 82.56 201 TYR B O 1
ATOM 3642 N N . GLU B 1 202 ? 9.758 4.996 -3.789 1 74.06 202 GLU B N 1
ATOM 3643 C CA . GLU B 1 202 ? 9.391 6.023 -4.758 1 74.06 202 GLU B CA 1
ATOM 3644 C C . GLU B 1 202 ? 10.352 6.035 -5.941 1 74.06 202 GLU B C 1
ATOM 3646 O O . GLU B 1 202 ? 9.922 6.121 -7.098 1 74.06 202 GLU B O 1
ATOM 3651 N N . GLU B 1 203 ? 11.555 6.02 -5.598 1 79.06 203 GLU B N 1
ATOM 3652 C CA . GLU B 1 203 ? 12.57 5.992 -6.648 1 79.06 203 GLU B CA 1
ATOM 3653 C C . GLU B 1 203 ? 12.375 4.789 -7.57 1 79.06 203 GLU B C 1
ATOM 3655 O O . GLU B 1 203 ? 12.438 4.922 -8.797 1 79.06 203 GLU B O 1
ATOM 3660 N N . CYS B 1 204 ? 12.094 3.688 -6.98 1 82.19 204 CYS B N 1
ATOM 3661 C CA . CYS B 1 204 ? 11.859 2.48 -7.77 1 82.19 204 CYS B CA 1
ATOM 3662 C C . CYS B 1 204 ? 10.609 2.625 -8.625 1 82.19 204 CYS B C 1
ATOM 3664 O O . CYS B 1 204 ? 10.594 2.219 -9.789 1 82.19 204 CYS B O 1
ATOM 3666 N N . PHE B 1 205 ? 9.68 3.162 -8.109 1 74.25 205 PHE B N 1
ATOM 3667 C CA . PHE B 1 205 ? 8.43 3.375 -8.828 1 74.25 205 PHE B CA 1
ATOM 3668 C C . PHE B 1 205 ? 8.648 4.293 -10.023 1 74.25 205 PHE B C 1
ATOM 3670 O O . PHE B 1 205 ? 8.18 4.004 -11.133 1 74.25 205 PHE B O 1
ATOM 3677 N N . GLN B 1 206 ? 9.32 5.359 -9.758 1 72.81 206 GLN B N 1
ATOM 3678 C CA . GLN B 1 206 ? 9.609 6.309 -10.828 1 72.81 206 GLN B CA 1
ATOM 3679 C C . GLN B 1 206 ? 10.398 5.648 -11.953 1 72.81 206 GLN B C 1
ATOM 3681 O O . GLN B 1 206 ? 10.258 6.023 -13.125 1 72.81 206 GLN B O 1
ATOM 3686 N N . ASN B 1 207 ? 11.133 4.691 -11.57 1 79.25 207 ASN B N 1
ATOM 3687 C CA . ASN B 1 207 ? 11.938 3.973 -12.555 1 79.25 207 ASN B CA 1
ATOM 3688 C C . ASN B 1 207 ? 11.203 2.746 -13.094 1 79.25 207 ASN B C 1
ATOM 3690 O O . ASN B 1 207 ? 11.82 1.852 -13.672 1 79.25 207 ASN B O 1
ATOM 3694 N N . LYS B 1 208 ? 9.914 2.688 -12.766 1 77.19 208 LYS B N 1
ATOM 3695 C CA . LYS B 1 208 ? 9.023 1.632 -13.25 1 77.19 208 LYS B CA 1
ATOM 3696 C C . LYS B 1 208 ? 9.508 0.26 -12.781 1 77.19 208 LYS B C 1
ATOM 3698 O O . LYS B 1 208 ? 9.445 -0.714 -13.531 1 77.19 208 LYS B O 1
ATOM 3703 N N . GLN B 1 209 ? 10.133 0.329 -11.656 1 80.06 209 GLN B N 1
ATOM 3704 C CA . GLN B 1 209 ? 10.531 -0.919 -11.016 1 80.06 209 GLN B CA 1
ATOM 3705 C C . GLN B 1 209 ? 9.594 -1.276 -9.867 1 80.06 209 GLN B C 1
ATOM 3707 O O . GLN B 1 209 ? 9.43 -0.496 -8.93 1 80.06 209 GLN B O 1
ATOM 3712 N N . LYS B 1 210 ? 8.992 -2.363 -10.055 1 79.75 210 LYS B N 1
ATOM 3713 C CA . LYS B 1 210 ? 8.086 -2.812 -9 1 79.75 210 LYS B CA 1
ATOM 3714 C C . LYS B 1 210 ? 8.852 -3.492 -7.867 1 79.75 210 LYS B C 1
ATOM 3716 O O . LYS B 1 210 ? 9.242 -4.656 -7.984 1 79.75 210 LYS B O 1
ATOM 3721 N N . LEU B 1 211 ? 9.039 -2.756 -6.82 1 88.19 211 LEU B N 1
ATOM 3722 C CA . LEU B 1 211 ? 9.703 -3.318 -5.645 1 88.19 211 LEU B CA 1
ATOM 3723 C C . LEU B 1 211 ? 8.734 -4.176 -4.84 1 88.19 211 LEU B C 1
ATOM 3725 O O . LEU B 1 211 ? 7.719 -3.682 -4.348 1 88.19 211 LEU B O 1
ATOM 3729 N N . GLU B 1 212 ? 9.133 -5.465 -4.707 1 89.75 212 GLU B N 1
ATOM 3730 C CA . GLU B 1 212 ? 8.258 -6.418 -4.031 1 89.75 212 GLU B CA 1
ATOM 3731 C C . GLU B 1 212 ? 8.562 -6.484 -2.537 1 89.75 212 GLU B C 1
ATOM 3733 O O . GLU B 1 212 ? 7.688 -6.801 -1.732 1 89.75 212 GLU B O 1
ATOM 3738 N N . ALA B 1 213 ? 9.812 -6.191 -2.246 1 92.94 213 ALA B N 1
ATOM 3739 C CA . ALA B 1 213 ? 10.18 -6.301 -0.836 1 92.94 213 ALA B CA 1
ATOM 3740 C C . ALA B 1 213 ? 11.477 -5.547 -0.549 1 92.94 213 ALA B C 1
ATOM 3742 O O . ALA B 1 213 ? 12.297 -5.348 -1.447 1 92.94 213 ALA B O 1
ATOM 3743 N N . ALA B 1 214 ? 11.562 -5.117 0.652 1 94.69 214 ALA B N 1
ATOM 3744 C CA . ALA B 1 214 ? 12.828 -4.664 1.232 1 94.69 214 ALA B CA 1
ATOM 3745 C C . ALA B 1 214 ? 13.289 -5.602 2.346 1 94.69 214 ALA B C 1
ATOM 3747 O O . ALA B 1 214 ? 12.531 -5.891 3.275 1 94.69 214 ALA B O 1
ATOM 3748 N N . ILE B 1 215 ? 14.523 -6.102 2.207 1 95.94 215 ILE B N 1
ATOM 3749 C CA . ILE B 1 215 ? 15.07 -6.984 3.23 1 95.94 215 ILE B CA 1
ATOM 3750 C C . ILE B 1 215 ? 15.984 -6.188 4.16 1 95.94 215 ILE B C 1
ATOM 3752 O O . ILE B 1 215 ? 16.906 -5.504 3.705 1 95.94 215 ILE B O 1
ATOM 3756 N N . VAL B 1 216 ? 15.688 -6.34 5.438 1 96.06 216 VAL B N 1
ATOM 3757 C CA . VAL B 1 216 ? 16.469 -5.645 6.453 1 96.06 216 VAL B CA 1
ATOM 3758 C C . VAL B 1 216 ? 17.641 -6.523 6.891 1 96.06 216 VAL B C 1
ATOM 3760 O O . VAL B 1 216 ? 17.453 -7.688 7.25 1 96.06 216 VAL B O 1
ATOM 3763 N N . THR B 1 217 ? 18.812 -5.992 6.77 1 95.25 217 THR B N 1
ATOM 3764 C CA . THR B 1 217 ? 20 -6.641 7.309 1 95.25 217 THR B CA 1
ATOM 3765 C C . THR B 1 217 ? 20.766 -5.691 8.227 1 95.25 217 THR B C 1
ATOM 3767 O O . THR B 1 217 ? 20.375 -4.539 8.406 1 95.25 217 THR B O 1
ATOM 3770 N N . ASN B 1 218 ? 21.812 -6.188 8.781 1 93.94 218 ASN B N 1
ATOM 3771 C CA . ASN B 1 218 ? 22.578 -5.367 9.719 1 93.94 218 ASN B CA 1
ATOM 3772 C C . ASN B 1 218 ? 23.141 -4.121 9.047 1 93.94 218 ASN B C 1
ATOM 3774 O O . ASN B 1 218 ? 23.031 -3.02 9.586 1 93.94 218 ASN B O 1
ATOM 3778 N N . HIS B 1 219 ? 23.703 -4.258 7.816 1 94 219 HIS B N 1
ATOM 3779 C CA . HIS B 1 219 ? 24.359 -3.133 7.156 1 94 219 HIS B CA 1
ATOM 3780 C C . HIS B 1 219 ? 23.812 -2.93 5.746 1 94 219 HIS B C 1
ATOM 3782 O O . HIS B 1 219 ? 24.453 -2.277 4.918 1 94 219 HIS B O 1
ATOM 3788 N N . GLY B 1 220 ? 22.672 -3.537 5.461 1 94.44 220 GLY B N 1
ATOM 3789 C CA . GLY B 1 220 ? 22.078 -3.35 4.148 1 94.44 220 GLY B CA 1
ATOM 3790 C C . GLY B 1 220 ? 22.766 -4.148 3.059 1 94.44 220 GLY B C 1
ATOM 3791 O O . GLY B 1 220 ? 22.797 -3.73 1.899 1 94.44 220 GLY B O 1
ATOM 3792 N N . SER B 1 221 ? 23.328 -5.328 3.457 1 93.25 221 SER B N 1
ATOM 3793 C CA . SER B 1 221 ? 24.078 -6.137 2.512 1 93.25 221 SER B CA 1
ATOM 3794 C C . SER B 1 221 ? 23.375 -7.457 2.221 1 93.25 221 SER B C 1
ATOM 3796 O O . SER B 1 221 ? 22.828 -8.086 3.129 1 93.25 221 SER B O 1
ATOM 3798 N N . PRO B 1 222 ? 23.5 -7.848 0.913 1 93.19 222 PRO B N 1
ATOM 3799 C CA . PRO B 1 222 ? 22.938 -9.148 0.559 1 93.19 222 PRO B CA 1
ATOM 3800 C C . PRO B 1 222 ? 23.75 -10.32 1.104 1 93.19 222 PRO B C 1
ATOM 3802 O O . PRO B 1 222 ? 23.312 -11.469 1.042 1 93.19 222 PRO B O 1
ATOM 3805 N N . LEU B 1 223 ? 24.875 -10.023 1.627 1 92.19 223 LEU B N 1
ATOM 3806 C CA . LEU B 1 223 ? 25.766 -11.055 2.139 1 92.19 223 LEU B CA 1
ATOM 3807 C C . LEU B 1 223 ? 25.469 -11.344 3.611 1 92.19 223 LEU B C 1
ATOM 3809 O O . LEU B 1 223 ? 26.109 -12.203 4.215 1 92.19 223 LEU B O 1
ATOM 3813 N N . GLU B 1 224 ? 24.516 -10.648 4.188 1 92.06 224 GLU B N 1
ATOM 3814 C CA . GLU B 1 224 ? 24.141 -10.805 5.59 1 92.06 224 GLU B CA 1
ATOM 3815 C C . GLU B 1 224 ? 22.812 -11.523 5.734 1 92.06 224 GLU B C 1
ATOM 3817 O O . GLU B 1 224 ? 21.984 -11.523 4.812 1 92.06 224 GLU B O 1
ATOM 3822 N N . LYS B 1 225 ? 22.641 -12.086 6.887 1 90.19 225 LYS B N 1
ATOM 3823 C CA . LYS B 1 225 ? 21.359 -12.727 7.191 1 90.19 225 LYS B CA 1
ATOM 3824 C C . LYS B 1 225 ? 20.234 -11.688 7.309 1 90.19 225 LYS B C 1
ATOM 3826 O O . LYS B 1 225 ? 20.453 -10.609 7.863 1 90.19 225 LYS B O 1
ATOM 3831 N N . PRO B 1 226 ? 19.125 -12.125 6.832 1 93.56 226 PRO B N 1
ATOM 3832 C CA . PRO B 1 226 ? 18 -11.195 6.957 1 93.56 226 PRO B CA 1
ATOM 3833 C C . PRO B 1 226 ? 17.5 -11.062 8.398 1 93.56 226 PRO B C 1
ATOM 3835 O O . PRO B 1 226 ? 17.422 -12.055 9.117 1 93.56 226 PRO B O 1
ATOM 3838 N N . LEU B 1 227 ? 17.203 -9.82 8.773 1 93.44 227 LEU B N 1
ATOM 3839 C CA . LEU B 1 227 ? 16.641 -9.531 10.086 1 93.44 227 LEU B CA 1
ATOM 3840 C C . LEU B 1 227 ? 15.125 -9.359 10 1 93.44 227 LEU B C 1
ATOM 3842 O O . LEU B 1 227 ? 14.422 -9.5 11 1 93.44 227 LEU B O 1
ATOM 3846 N N . GLY B 1 228 ? 14.672 -9 8.828 1 93.62 228 GLY B N 1
ATOM 3847 C CA . GLY B 1 228 ? 13.266 -8.758 8.57 1 93.62 228 GLY B CA 1
ATOM 3848 C C . GLY B 1 228 ? 12.961 -8.469 7.113 1 93.62 228 GLY B C 1
ATOM 3849 O O . GLY B 1 228 ? 13.883 -8.312 6.305 1 93.62 228 GLY B O 1
ATOM 3850 N N . ILE B 1 229 ? 11.688 -8.477 6.812 1 93.69 229 ILE B N 1
ATOM 3851 C CA . ILE B 1 229 ? 11.242 -8.188 5.453 1 93.69 229 ILE B CA 1
ATOM 3852 C C . ILE B 1 229 ? 10.055 -7.23 5.488 1 93.69 229 ILE B C 1
ATOM 3854 O O . ILE B 1 229 ? 9.18 -7.352 6.352 1 93.69 229 ILE B O 1
ATOM 3858 N N . ILE B 1 230 ? 10.07 -6.246 4.59 1 90.62 230 ILE B N 1
ATOM 3859 C CA . ILE B 1 230 ? 9 -5.266 4.477 1 90.62 230 ILE B CA 1
ATOM 3860 C C . ILE B 1 230 ? 8.391 -5.32 3.078 1 90.62 230 ILE B C 1
ATOM 3862 O O . ILE B 1 230 ? 9.117 -5.258 2.078 1 90.62 230 ILE B O 1
ATOM 3866 N N . THR B 1 231 ? 7.098 -5.473 3.039 1 86.38 231 THR B N 1
ATOM 3867 C CA . THR B 1 231 ? 6.379 -5.449 1.769 1 86.38 231 THR B CA 1
ATOM 3868 C C . THR B 1 231 ? 5.555 -4.172 1.635 1 86.38 231 THR B C 1
ATOM 3870 O O . THR B 1 231 ? 5.398 -3.424 2.602 1 86.38 231 THR B O 1
ATOM 3873 N N . PRO B 1 232 ? 5.074 -3.9 0.454 1 78.56 232 PRO B N 1
ATOM 3874 C CA . PRO B 1 232 ? 4.227 -2.717 0.28 1 78.56 232 PRO B CA 1
ATOM 3875 C C . PRO B 1 232 ? 3.023 -2.709 1.221 1 78.56 232 PRO B C 1
ATOM 3877 O O . PRO B 1 232 ? 2.59 -1.642 1.662 1 78.56 232 PRO B O 1
ATOM 3880 N N . TRP B 1 233 ? 2.602 -3.83 1.595 1 73.5 233 TRP B N 1
ATOM 3881 C CA . TRP B 1 233 ? 1.459 -3.92 2.498 1 73.5 233 TRP B CA 1
ATOM 3882 C C . TRP B 1 233 ? 1.815 -3.391 3.883 1 73.5 233 TRP B C 1
ATOM 3884 O O . TRP B 1 233 ? 0.985 -2.766 4.547 1 73.5 233 TRP B O 1
ATOM 3894 N N . ASP B 1 234 ? 3.004 -3.605 4.242 1 76 234 ASP B N 1
ATOM 3895 C CA . ASP B 1 234 ? 3.471 -3.113 5.535 1 76 234 ASP B CA 1
ATOM 3896 C C . ASP B 1 234 ? 3.498 -1.588 5.562 1 76 234 ASP B C 1
ATOM 3898 O O . ASP B 1 234 ? 3.256 -0.977 6.605 1 76 234 ASP B O 1
ATOM 3902 N N . LEU B 1 235 ? 3.799 -1.022 4.418 1 71.81 235 LEU B N 1
ATOM 3903 C CA . LEU B 1 235 ? 3.904 0.43 4.324 1 71.81 235 LEU B CA 1
ATOM 3904 C C . LEU B 1 235 ? 2.529 1.082 4.418 1 71.81 235 LEU B C 1
ATOM 3906 O O . LEU B 1 235 ? 2.406 2.219 4.883 1 71.81 235 LEU B O 1
ATOM 3910 N N . ILE B 1 236 ? 1.589 0.398 3.938 1 65.81 236 ILE B N 1
ATOM 3911 C CA . ILE B 1 236 ? 0.223 0.908 3.977 1 65.81 236 ILE B CA 1
ATOM 3912 C C . ILE B 1 236 ? -0.307 0.854 5.406 1 65.81 236 ILE B C 1
ATOM 3914 O O . ILE B 1 236 ? -1.027 1.755 5.844 1 65.81 236 ILE B O 1
ATOM 3918 N N . GLU B 1 237 ? 0.212 -0.124 6.082 1 62.53 237 GLU B N 1
ATOM 3919 C CA . GLU B 1 237 ? -0.322 -0.349 7.422 1 62.53 237 GLU B CA 1
ATOM 3920 C C . GLU B 1 237 ? 0.382 0.532 8.453 1 62.53 237 GLU B C 1
ATOM 3922 O O . GLU B 1 237 ? -0.112 0.708 9.562 1 62.53 237 GLU B O 1
ATOM 3927 N N . ILE B 1 238 ? 1.533 0.987 8.047 1 58.28 238 ILE B N 1
ATOM 3928 C CA . ILE B 1 238 ? 2.332 1.739 9.008 1 58.28 238 ILE B CA 1
ATOM 3929 C C . ILE B 1 238 ? 1.567 2.984 9.453 1 58.28 238 ILE B C 1
ATOM 3931 O O . ILE B 1 238 ? 1.093 3.76 8.617 1 58.28 238 ILE B O 1
ATOM 3935 N N . ASP B 1 239 ? 1.149 2.949 10.68 1 48.44 239 ASP B N 1
ATOM 3936 C CA . ASP B 1 239 ? 0.601 4.145 11.312 1 48.44 239 ASP B CA 1
ATOM 3937 C C . ASP B 1 239 ? 1.691 4.938 12.031 1 48.44 239 ASP B C 1
ATOM 3939 O O . ASP B 1 239 ? 2.152 4.539 13.102 1 48.44 239 ASP B O 1
ATOM 3943 N N . LEU B 1 240 ? 2.453 5.766 11.25 1 47.41 240 LEU B N 1
ATOM 3944 C CA . LEU B 1 240 ? 3.568 6.48 11.859 1 47.41 240 LEU B CA 1
ATOM 3945 C C . LEU B 1 240 ? 3.105 7.266 13.078 1 47.41 240 LEU B C 1
ATOM 3947 O O . LEU B 1 240 ? 3.854 7.41 14.055 1 47.41 240 LEU B O 1
ATOM 3951 N N . LEU B 1 241 ? 2.008 7.855 12.914 1 44.69 241 LEU B N 1
ATOM 3952 C CA . LEU B 1 241 ? 1.594 8.727 14.008 1 44.69 241 LEU B CA 1
ATOM 3953 C C . LEU B 1 241 ? 1.273 7.914 15.258 1 44.69 241 LEU B C 1
ATOM 3955 O O . LEU B 1 241 ? 1.459 8.398 16.375 1 44.69 241 LEU B O 1
ATOM 3959 N N . HIS B 1 242 ? 0.844 6.75 15.086 1 44.38 242 HIS B N 1
ATOM 3960 C CA . HIS B 1 242 ? 0.559 5.941 16.266 1 44.38 242 HIS B CA 1
ATOM 3961 C C . HIS B 1 242 ? 1.83 5.309 16.828 1 44.38 242 HIS B C 1
ATOM 3963 O O . HIS B 1 242 ? 1.914 5.023 18.016 1 44.38 242 HIS B O 1
ATOM 3969 N N . HIS B 1 243 ? 2.67 5.094 16.062 1 45.06 243 HIS B N 1
ATOM 3970 C CA . HIS B 1 243 ? 3.895 4.484 16.562 1 45.06 243 HIS B CA 1
ATOM 3971 C C . HIS B 1 243 ? 4.703 5.477 17.391 1 45.06 243 HIS B C 1
ATOM 3973 O O . HIS B 1 243 ? 5.426 5.086 18.312 1 45.06 243 HIS B O 1
ATOM 3979 N N . GLY B 1 244 ? 4.594 6.629 17.047 1 41.69 244 GLY B N 1
ATOM 3980 C CA . GLY B 1 244 ? 5.266 7.637 17.844 1 41.69 244 GLY B CA 1
ATOM 3981 C C . GLY B 1 244 ? 4.73 7.719 19.266 1 41.69 244 GLY B C 1
ATOM 3982 O O . GLY B 1 244 ? 5.473 8.031 20.203 1 41.69 244 GLY B O 1
ATOM 3983 N N . GLU B 1 245 ? 3.504 7.531 19.438 1 40.59 245 GLU B N 1
ATOM 3984 C CA . GLU B 1 245 ? 2.982 7.598 20.797 1 40.59 245 GLU B CA 1
ATOM 3985 C C . GLU B 1 245 ? 3.459 6.414 21.625 1 40.59 245 GLU B C 1
ATOM 3987 O O . GLU B 1 245 ? 3.699 6.547 22.828 1 40.59 245 GLU B O 1
ATOM 3992 N N . GLN B 1 246 ? 3.51 5.305 21.125 1 38.28 246 GLN B N 1
A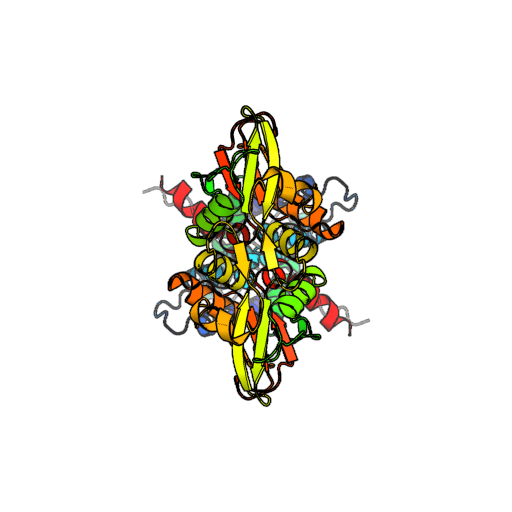TOM 3993 C CA . GLN B 1 246 ? 3.949 4.172 21.938 1 38.28 246 GLN B CA 1
ATOM 3994 C C . GLN B 1 246 ? 5.395 4.348 22.391 1 38.28 246 GLN B C 1
ATOM 3996 O O . GLN B 1 246 ? 5.77 3.902 23.469 1 38.28 246 GLN B O 1
ATOM 4001 N N . ILE B 1 247 ? 6.141 4.922 21.703 1 35.09 247 ILE B N 1
ATOM 4002 C CA . ILE B 1 247 ? 7.512 5.109 22.156 1 35.09 247 ILE B CA 1
ATOM 4003 C C . ILE B 1 247 ? 7.562 6.23 23.188 1 35.09 247 ILE B C 1
ATOM 4005 O O . ILE B 1 247 ? 8.391 6.203 24.109 1 35.09 247 ILE B O 1
ATOM 4009 N N . ALA B 1 248 ? 6.758 7.207 23.219 1 35.03 248 ALA B N 1
ATOM 4010 C CA . ALA B 1 248 ? 6.887 8.242 24.25 1 35.03 248 ALA B CA 1
ATOM 4011 C C . ALA B 1 248 ? 6.41 7.73 25.594 1 35.03 248 ALA B C 1
ATOM 4013 O O . ALA B 1 248 ? 6.766 8.289 26.641 1 35.03 248 ALA B O 1
ATOM 4014 N N . HIS B 1 249 ? 5.52 6.773 25.672 1 33.94 249 HIS B N 1
ATOM 4015 C CA . HIS B 1 249 ? 5.145 6.301 27 1 33.94 249 HIS B CA 1
ATOM 4016 C C . HIS B 1 249 ? 6.066 5.18 27.469 1 33.94 249 HIS B C 1
ATOM 4018 O O . HIS B 1 249 ? 5.883 4.637 28.562 1 33.94 249 HIS B O 1
ATOM 4024 N N . ALA B 1 250 ? 6.957 4.879 26.672 1 31.98 250 ALA B N 1
ATOM 4025 C CA . ALA B 1 250 ? 7.914 4.016 27.359 1 31.98 250 ALA B CA 1
ATOM 4026 C C . ALA B 1 250 ? 9.102 4.816 27.891 1 31.98 250 ALA B C 1
ATOM 4028 O O . ALA B 1 250 ? 9.539 5.777 27.25 1 31.98 250 ALA B O 1
#

Sequence (500 aa):
MNNTNISPNDLAERFEVAFNQIHHILKRLNPDEYNDAFVKLLSDSSRKHRAIQRVYYDLRQFAKLRNALVHEKLRKHTYIATPSIEAVLQIENIAHVLDKPPSVTQIATAAVVTIGMDTPIEKVIQIMNESSYNQFPVYESNTFQFLLTESGLTSWMGASILNENISLAGKKARDIQPFESEHNVVFVNRSMDIFELEDIYEECFQNKQKLEAAIVTNHGSPLEKPLGIITPWDLIEIDLLHHGEQIAHAMNNTNISPNDLAERFEVAFNQIHHILKRLNPDEYNDAFVKLLSDSSRKHRAIQRVYYDLRQFAKLRNALVHEKLRKHTYIATPSIEAVLQIENIAHVLDKPPSVTQIATAAVVTIGMDTPIEKVIQIMNESSYNQFPVYESNTFQFLLTESGLTSWMGASILNENISLAGKKARDIQPFESEHNVVFVNRSMDIFELEDIYEECFQNKQKLEAAIVTNHGSPLEKPLGIITPWDLIEIDLLHHGEQIAHA

InterPro domains:
  IPR000644 CBS domain [PF00571] (104-141)
  IPR000644 CBS domain [PS51371] (108-164)
  IPR046342 CBS domain superfamily [G3DSA:3.10.580.10] (90-239)
  IPR046342 CBS domain superfamily [SSF54631] (103-237)

Organism: NCBI:txid2021314

Nearest PDB structures (foldseek):
  5awe-assembly1_A  TM=8.200E-01  e=1.342E-06  Thermus thermophilus HB8
  2ef7-assembly1_A-2  TM=7.653E-01  e=1.102E-05  Sulfurisphaera tokodaii str. 7
  2rc3-assembly2_B  TM=7.787E-01  e=1.073E-04  Nitrosomonas europaea ATCC 19718
  2ef7-assembly1_B-2  TM=7.277E-01  e=6.430E-05  Sulfurisphaera tokodaii str. 7
  3kh5-assembly1_A  TM=6.728E-01  e=2.007E-04  Methanocaldococcus jannaschii